Protein AF-M0INE6-F1 (afdb_monomer)

Mean predicted aligned error: 14.64 Å

Solvent-accessible surface area (backbone atoms only — not comparable to full-atom values): 27902 Å² total; per-residue (Å²): 67,16,39,63,54,66,34,62,40,98,95,45,56,17,51,57,67,53,55,41,34,50,52,50,53,43,57,73,67,39,64,52,84,42,54,31,35,39,30,44,33,38,35,85,96,20,43,37,42,55,40,50,55,47,42,21,64,75,69,69,39,55,71,45,77,41,55,56,36,73,46,46,64,67,58,75,73,80,71,36,24,25,42,34,38,46,16,32,35,89,75,19,73,32,26,23,50,66,64,37,44,56,24,45,31,79,36,41,71,58,53,24,50,44,23,61,56,24,26,25,72,45,50,24,33,42,80,75,49,103,51,58,48,51,68,54,34,78,55,20,48,79,46,84,75,92,88,83,83,94,73,74,44,48,52,32,75,66,15,44,76,52,68,46,45,57,87,52,35,68,47,55,37,78,42,37,64,62,89,56,78,52,90,34,53,45,68,25,22,33,29,78,57,101,90,43,78,24,48,38,33,66,47,62,80,42,44,80,74,64,52,34,50,40,34,64,50,77,48,46,66,93,84,50,44,34,49,66,38,69,32,41,38,40,35,77,76,35,44,36,70,24,49,55,53,91,58,55,43,36,35,31,16,66,81,60,83,84,55,76,74,45,76,48,53,64,46,74,51,62,44,90,60,60,44,80,35,50,28,36,39,38,30,29,42,85,87,69,38,55,28,66,23,77,44,80,45,64,27,33,84,67,91,63,55,33,48,42,32,70,48,83,46,72,84,60,80,73,67,71,79,60,91,76,52,63,39,38,35,71,44,74,34,36,39,38,36,73,76,36,49,39,86,82,67,57,62,74,47,37,35,31,19,68,81,66,83,84,54,75,74,45,69,49,48,65,42,79,50,62,46,83,61,55,31,82,39,47,33,36,40,39,30,32,38,83,88,71,39,60,26,66,26,79,46,70,39,38,25,22,33,65,44,58,41,37,47,42,64,72,40,90,64,15,74,40,41,43,85,38,92,51,62,44,46,35,32,35,50,44,52,100,87,40,58,43,76,84,38,50,32,62,88,56,31,21,33,16,27,53,75,43,30,47,76,73,38,38,13,49,53,76,55,94,50,50,78,44,47,62,45,72,88,82,32,82,87,44,62,13,32,36,32,35,24,41,31,54,50,12,60,64,80,80,84,65,50,49,39,25,38,39,33,29,27,76,87,68,29,44,34,35,28,62,31,61,31,32,76,41,91,126

Structure (mmCIF, N/CA/C/O backbone):
data_AF-M0INE6-F1
#
_entry.id   AF-M0INE6-F1
#
loop_
_atom_site.group_PDB
_atom_site.id
_atom_site.type_symbol
_atom_site.label_atom_id
_atom_site.label_alt_id
_atom_site.label_comp_id
_atom_site.label_asym_id
_atom_site.label_entity_id
_atom_site.label_seq_id
_atom_site.pdbx_PDB_ins_code
_atom_site.Cartn_x
_atom_site.Cartn_y
_atom_site.Cartn_z
_atom_site.occupancy
_atom_site.B_iso_or_equiv
_atom_site.auth_seq_id
_atom_site.auth_comp_id
_atom_site.auth_asym_id
_atom_site.auth_atom_id
_atom_site.pdbx_PDB_model_num
ATOM 1 N N . MET A 1 1 ? 36.712 3.473 -35.224 1.00 47.38 1 MET A N 1
ATOM 2 C CA . MET A 1 1 ? 38.184 3.600 -35.304 1.00 47.38 1 MET A CA 1
ATOM 3 C C . MET A 1 1 ? 38.611 5.054 -35.215 1.00 47.38 1 MET A C 1
ATOM 5 O O . MET A 1 1 ? 38.661 5.710 -36.237 1.00 47.38 1 MET A O 1
ATOM 9 N N . GLY A 1 2 ? 38.938 5.603 -34.048 1.00 47.81 2 GLY A N 1
ATOM 10 C CA . GLY A 1 2 ? 39.539 6.941 -34.004 1.00 47.81 2 GLY A CA 1
ATOM 11 C C . GLY A 1 2 ? 40.812 7.079 -34.818 1.00 47.81 2 GLY A C 1
ATOM 12 O O . GLY A 1 2 ? 41.835 6.486 -34.490 1.00 47.81 2 GLY A O 1
ATOM 13 N N . ILE A 1 3 ? 40.692 7.849 -35.891 1.00 51.12 3 ILE A N 1
ATOM 14 C CA . ILE A 1 3 ? 41.731 8.173 -36.855 1.00 51.12 3 ILE A CA 1
ATOM 15 C C . ILE A 1 3 ? 41.665 9.681 -36.974 1.00 51.12 3 ILE A C 1
ATOM 17 O O . ILE A 1 3 ? 40.748 10.187 -37.619 1.00 51.12 3 ILE A O 1
ATOM 21 N N . ASP A 1 4 ? 42.592 10.402 -36.372 1.00 54.53 4 ASP A N 1
ATOM 22 C CA . ASP A 1 4 ? 42.917 11.736 -36.837 1.00 54.53 4 ASP A CA 1
ATOM 23 C C . ASP A 1 4 ? 43.651 11.578 -38.174 1.00 54.53 4 ASP A C 1
ATOM 25 O O . ASP A 1 4 ? 44.795 11.165 -38.300 1.00 54.53 4 ASP A O 1
ATOM 2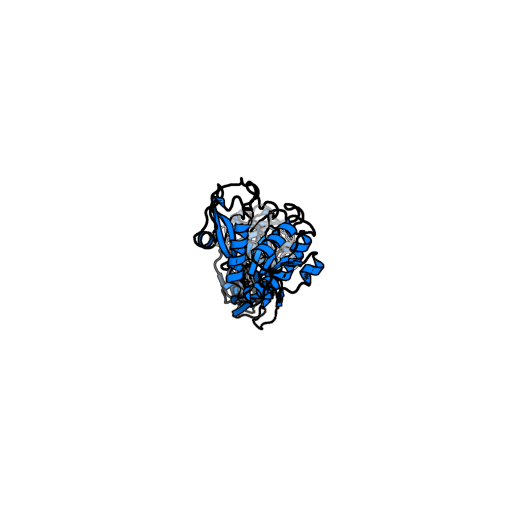9 N N . THR A 1 5 ? 42.901 11.777 -39.249 1.00 50.53 5 THR A N 1
ATOM 30 C CA . THR A 1 5 ? 43.265 11.415 -40.632 1.00 50.53 5 THR A CA 1
ATOM 31 C C . THR A 1 5 ? 44.480 12.162 -41.219 1.00 50.53 5 THR A C 1
ATOM 33 O O . THR A 1 5 ? 44.615 12.222 -42.436 1.00 50.53 5 THR A O 1
ATOM 36 N N . GLU A 1 6 ? 45.349 12.779 -40.416 1.00 54.19 6 GLU A N 1
ATOM 37 C CA . GLU A 1 6 ? 46.375 13.719 -40.883 1.00 54.19 6 GLU A CA 1
ATOM 38 C C . GLU A 1 6 ? 47.803 13.166 -41.050 1.00 54.19 6 GLU A C 1
ATOM 40 O O . GLU A 1 6 ? 48.562 13.755 -41.822 1.00 54.19 6 GLU A O 1
ATOM 45 N N . ASP A 1 7 ? 48.148 11.984 -40.521 1.00 54.47 7 ASP A N 1
ATOM 46 C CA . ASP A 1 7 ? 49.565 11.579 -40.407 1.00 54.47 7 ASP A CA 1
ATOM 47 C C . ASP A 1 7 ? 49.974 10.292 -41.148 1.00 54.47 7 ASP A C 1
ATOM 49 O O . ASP A 1 7 ? 50.670 9.434 -40.607 1.00 54.47 7 ASP A O 1
ATOM 53 N N . GLY A 1 8 ? 49.630 10.166 -42.434 1.00 52.34 8 GLY A N 1
ATOM 54 C CA . GLY A 1 8 ? 50.034 9.035 -43.295 1.00 52.34 8 GLY A CA 1
ATOM 55 C C . GLY A 1 8 ? 51.542 8.924 -43.627 1.00 52.34 8 GLY A C 1
ATOM 56 O O . GLY A 1 8 ? 51.888 8.538 -44.749 1.00 52.34 8 GLY A O 1
ATOM 57 N N . GLY A 1 9 ? 52.445 9.307 -42.715 1.00 50.31 9 GLY A N 1
ATOM 58 C CA . GLY A 1 9 ? 53.903 9.362 -42.887 1.00 50.31 9 GLY A CA 1
ATOM 59 C C . GLY A 1 9 ? 54.698 8.460 -41.927 1.00 50.31 9 GLY A C 1
ATOM 60 O O . GLY A 1 9 ? 54.223 8.062 -40.870 1.00 50.31 9 GLY A O 1
ATOM 61 N N . ILE A 1 10 ? 55.953 8.152 -42.287 1.00 41.22 10 ILE A N 1
ATOM 62 C CA . ILE A 1 10 ? 56.887 7.392 -41.432 1.00 41.22 10 ILE A CA 1
ATOM 63 C C . ILE A 1 10 ? 57.198 8.223 -40.175 1.00 41.22 10 ILE A C 1
ATOM 65 O O . ILE A 1 10 ? 57.819 9.281 -40.287 1.00 41.22 10 ILE A O 1
ATOM 69 N N . GLY A 1 11 ? 56.789 7.728 -39.002 1.00 48.44 11 GLY A N 1
ATOM 70 C CA . GLY A 1 11 ? 56.892 8.423 -37.710 1.00 48.44 11 GLY A CA 1
ATOM 71 C C . GLY A 1 11 ? 55.616 9.150 -37.257 1.00 48.44 11 GLY A C 1
ATOM 72 O O . GLY A 1 11 ? 55.679 9.860 -36.257 1.00 48.44 11 GLY A O 1
ATOM 73 N N . GLY A 1 12 ? 54.505 8.993 -37.990 1.00 54.53 12 GLY A N 1
ATOM 74 C CA . GLY A 1 12 ? 53.149 9.393 -37.596 1.00 54.53 12 GLY A CA 1
ATOM 75 C C . GLY A 1 12 ? 52.218 8.182 -37.431 1.00 54.53 12 GLY A C 1
ATOM 76 O O . GLY A 1 12 ? 52.680 7.064 -37.205 1.00 54.53 12 GLY A O 1
ATOM 77 N N . HIS A 1 13 ? 50.913 8.395 -37.581 1.00 61.34 13 HIS A N 1
ATOM 78 C CA . HIS A 1 13 ? 49.842 7.411 -37.407 1.00 61.34 13 HIS A CA 1
ATOM 79 C C . HIS A 1 13 ? 49.763 6.345 -38.528 1.00 61.34 13 HIS A C 1
ATOM 81 O O . HIS A 1 13 ? 48.734 6.208 -39.186 1.00 61.34 13 HIS A O 1
ATOM 87 N N . GLY A 1 14 ? 50.834 5.572 -38.742 1.00 64.00 14 GLY A N 1
ATOM 88 C CA . GLY A 1 14 ? 50.897 4.439 -39.680 1.00 64.00 14 GLY A CA 1
ATOM 89 C C . GLY A 1 14 ? 50.849 4.807 -41.180 1.00 64.00 14 GLY A C 1
ATOM 90 O O . GLY A 1 14 ? 50.492 5.922 -41.567 1.00 64.00 14 GLY A O 1
ATOM 91 N N . PRO A 1 15 ? 51.235 3.892 -42.092 1.00 71.69 15 PRO A N 1
ATOM 92 C CA . PRO A 1 15 ? 51.204 4.166 -43.526 1.00 71.69 15 PRO A CA 1
ATOM 93 C C . PRO A 1 15 ? 49.776 4.097 -44.093 1.00 71.69 15 PRO A C 1
ATOM 95 O O . PRO A 1 15 ? 48.990 3.214 -43.751 1.00 71.69 15 PRO A O 1
ATOM 98 N N . VAL A 1 16 ? 49.461 4.965 -45.067 1.00 76.38 16 VAL A N 1
ATOM 99 C CA . VAL A 1 16 ? 48.146 4.985 -45.751 1.00 76.38 16 VAL A CA 1
ATOM 100 C C . VAL A 1 16 ? 47.747 3.621 -46.349 1.00 76.38 16 VAL A C 1
ATOM 102 O O . VAL A 1 16 ? 46.565 3.301 -46.438 1.00 76.38 16 VAL A O 1
ATOM 105 N N . SER A 1 17 ? 48.724 2.778 -46.703 1.00 76.88 17 SER A N 1
ATOM 106 C CA . SER A 1 17 ? 48.505 1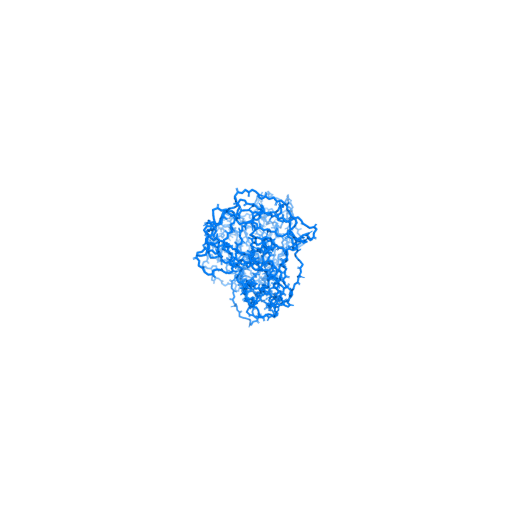.433 -47.248 1.00 76.88 17 SER A CA 1
ATOM 107 C C . SER A 1 17 ? 47.743 0.496 -46.310 1.00 76.88 17 SER A C 1
ATOM 109 O O . SER A 1 17 ? 46.988 -0.344 -46.794 1.00 76.88 17 SER A O 1
ATOM 111 N N . THR A 1 18 ? 47.899 0.643 -44.993 1.00 75.25 18 THR A N 1
ATOM 112 C CA . THR A 1 18 ? 47.176 -0.175 -44.006 1.00 75.25 18 THR A CA 1
ATOM 113 C C . THR A 1 18 ? 45.676 0.107 -44.078 1.00 75.25 18 THR A C 1
ATOM 115 O O . THR A 1 18 ? 44.857 -0.806 -44.144 1.00 75.25 18 THR A O 1
ATOM 118 N N . TYR A 1 19 ? 45.305 1.382 -44.188 1.00 77.94 19 TYR A N 1
ATOM 119 C CA . TYR A 1 19 ? 43.913 1.810 -44.327 1.00 77.94 19 TYR A CA 1
ATOM 120 C C . TYR A 1 19 ? 43.296 1.414 -45.660 1.00 77.94 19 TYR A C 1
ATOM 122 O O . TYR A 1 19 ? 42.128 1.041 -45.707 1.00 77.94 19 TYR A O 1
ATOM 130 N N . VAL A 1 20 ? 44.082 1.453 -46.737 1.00 82.94 20 VAL A N 1
ATOM 131 C CA . VAL A 1 20 ? 43.666 0.915 -48.038 1.00 82.94 20 VAL A CA 1
ATOM 132 C C . VAL A 1 20 ? 43.328 -0.574 -47.910 1.00 82.94 20 VAL A C 1
ATOM 134 O O . VAL A 1 20 ? 42.331 -1.015 -48.474 1.00 82.94 20 VAL A O 1
ATOM 137 N N . GLY A 1 21 ? 44.103 -1.339 -47.132 1.00 79.31 21 GLY A N 1
ATOM 138 C CA . GLY A 1 21 ? 43.805 -2.738 -46.810 1.00 79.31 21 GLY A CA 1
ATOM 139 C C . GLY A 1 21 ? 42.456 -2.914 -46.110 1.00 79.31 21 GLY A C 1
ATOM 140 O O . GLY A 1 21 ? 41.631 -3.699 -46.573 1.00 79.31 21 GLY A O 1
ATOM 141 N N . ILE A 1 22 ? 42.195 -2.127 -45.061 1.00 77.06 22 ILE A N 1
ATOM 142 C CA . ILE A 1 22 ? 40.928 -2.167 -44.308 1.00 77.06 22 ILE A CA 1
ATOM 143 C C . ILE A 1 22 ? 39.739 -1.793 -45.202 1.00 77.06 22 ILE A C 1
ATOM 145 O O . ILE A 1 22 ? 38.732 -2.497 -45.225 1.00 77.06 22 ILE A O 1
ATOM 149 N N . VAL A 1 23 ? 39.850 -0.704 -45.966 1.00 83.56 23 VAL A N 1
ATOM 150 C CA . VAL A 1 23 ? 38.780 -0.252 -46.866 1.00 83.56 23 VAL A CA 1
ATOM 151 C C . VAL A 1 23 ? 38.508 -1.290 -47.955 1.00 83.56 23 VAL A C 1
ATOM 153 O O . VAL A 1 23 ? 37.348 -1.590 -48.222 1.00 83.56 23 VAL A O 1
ATOM 156 N N . ASN A 1 24 ? 39.543 -1.891 -48.545 1.00 85.81 24 ASN A N 1
ATOM 157 C CA . ASN A 1 24 ? 39.369 -2.959 -49.531 1.00 85.81 24 ASN A CA 1
ATOM 158 C C . ASN A 1 24 ? 38.728 -4.216 -48.931 1.00 85.81 24 ASN A C 1
ATOM 160 O O . ASN A 1 24 ? 37.906 -4.838 -49.601 1.00 85.81 24 ASN A O 1
ATOM 164 N N . ASP A 1 25 ? 39.067 -4.590 -47.694 1.00 80.69 25 ASP A N 1
ATOM 165 C CA . ASP A 1 25 ? 38.407 -5.710 -47.016 1.00 80.69 25 ASP A CA 1
ATOM 166 C C . ASP A 1 25 ? 36.914 -5.422 -46.805 1.00 80.69 25 ASP A C 1
ATOM 168 O O . ASP A 1 25 ? 36.087 -6.241 -47.208 1.00 80.69 25 ASP A O 1
ATOM 172 N N . ILE A 1 26 ? 36.556 -4.236 -46.298 1.00 81.25 26 ILE A N 1
ATOM 173 C CA . ILE A 1 26 ? 35.152 -3.822 -46.142 1.00 81.25 26 ILE A CA 1
ATOM 174 C C . ILE A 1 26 ? 34.432 -3.868 -47.492 1.00 81.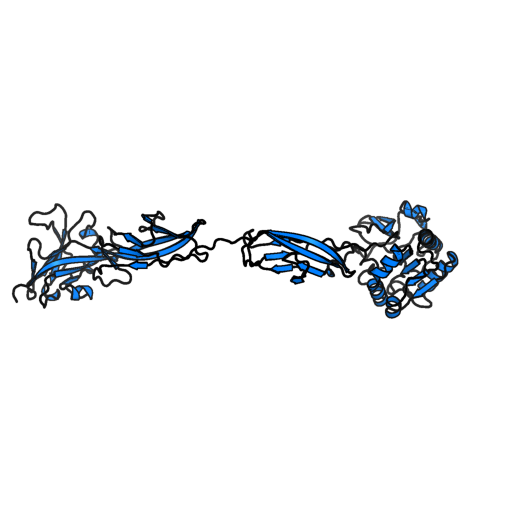25 26 ILE A C 1
ATOM 176 O O . ILE A 1 26 ? 33.403 -4.529 -47.615 1.00 81.25 26 ILE A O 1
ATOM 180 N N . LEU A 1 27 ? 34.988 -3.229 -48.526 1.00 86.31 27 LEU A N 1
ATOM 181 C CA . LEU A 1 27 ? 34.404 -3.200 -49.871 1.00 86.31 27 LEU A CA 1
ATOM 182 C C . LEU A 1 27 ? 34.256 -4.601 -50.477 1.00 86.31 27 LEU A C 1
ATOM 184 O O . LEU A 1 27 ? 33.272 -4.864 -51.161 1.00 86.31 27 LEU A O 1
ATOM 188 N N . SER A 1 28 ? 35.178 -5.525 -50.198 1.00 84.88 28 SER A N 1
ATOM 189 C CA . SER A 1 28 ? 35.085 -6.910 -50.681 1.00 84.88 28 SER A CA 1
ATOM 190 C C . SER A 1 28 ? 33.910 -7.691 -50.081 1.00 84.88 28 SER A C 1
ATOM 192 O O . SER A 1 28 ? 33.478 -8.692 -50.655 1.00 84.88 28 SER A O 1
ATOM 194 N N . ARG A 1 29 ? 33.390 -7.229 -48.938 1.00 80.38 29 ARG A N 1
ATOM 195 C CA . ARG A 1 29 ? 32.261 -7.823 -48.213 1.00 80.38 29 ARG A CA 1
ATOM 196 C C . ARG A 1 29 ? 30.936 -7.109 -48.489 1.00 80.38 29 ARG A C 1
ATOM 198 O O . ARG A 1 29 ? 29.887 -7.642 -48.136 1.00 80.38 29 ARG A O 1
ATOM 205 N N . VAL A 1 30 ? 30.966 -5.944 -49.140 1.00 83.81 30 VAL A N 1
ATOM 206 C CA . VAL A 1 30 ? 29.765 -5.216 -49.568 1.00 83.81 30 VAL A CA 1
ATOM 207 C C . VAL A 1 30 ? 28.972 -6.066 -50.560 1.00 83.81 30 VAL A C 1
ATOM 209 O O . VAL A 1 30 ? 29.503 -6.601 -51.531 1.00 83.81 30 VAL A O 1
ATOM 212 N N . THR A 1 31 ? 27.665 -6.168 -50.334 1.00 82.56 31 THR A N 1
ATOM 213 C CA . THR A 1 31 ? 26.723 -6.921 -51.179 1.00 82.56 31 THR A CA 1
ATOM 214 C C . THR A 1 31 ? 25.622 -6.048 -51.781 1.00 82.56 31 THR A C 1
ATOM 216 O O . THR A 1 31 ? 24.835 -6.535 -52.593 1.00 82.56 31 THR A O 1
ATOM 219 N N . ASN A 1 32 ? 25.599 -4.746 -51.470 1.00 84.12 32 ASN A N 1
ATOM 220 C CA . ASN A 1 32 ? 24.578 -3.811 -51.956 1.00 84.12 32 ASN A CA 1
ATOM 221 C C . ASN A 1 32 ? 24.677 -3.470 -53.463 1.00 84.12 32 ASN A C 1
ATOM 223 O O . ASN A 1 32 ? 23.818 -2.764 -53.992 1.00 84.12 32 ASN A O 1
ATOM 227 N N . GLY A 1 33 ? 25.714 -3.958 -54.158 1.00 85.06 33 GLY A N 1
ATOM 228 C CA . GLY A 1 33 ? 25.910 -3.807 -55.605 1.00 85.06 33 GLY A CA 1
ATOM 229 C C . GLY A 1 33 ? 26.261 -2.392 -56.082 1.00 85.06 33 GLY A C 1
ATOM 230 O O . GLY A 1 33 ? 26.263 -2.153 -57.291 1.00 85.06 33 GLY A O 1
ATOM 231 N N . ASN A 1 34 ? 26.532 -1.464 -55.162 1.00 92.06 34 ASN A N 1
ATOM 232 C CA . ASN A 1 34 ? 26.929 -0.090 -55.462 1.00 92.06 34 ASN A CA 1
ATOM 233 C C . ASN A 1 34 ? 28.457 0.064 -55.453 1.00 92.06 34 ASN A C 1
ATOM 235 O O . ASN A 1 34 ? 29.174 -0.836 -55.029 1.00 92.06 34 ASN A O 1
ATOM 239 N N . ASN A 1 35 ? 28.937 1.231 -55.894 1.00 90.56 35 ASN A N 1
ATOM 240 C CA . ASN A 1 35 ? 30.354 1.613 -55.895 1.00 90.56 35 ASN A CA 1
ATOM 241 C C . ASN A 1 35 ? 30.530 2.949 -55.160 1.00 90.56 35 ASN A C 1
ATOM 243 O O . ASN A 1 35 ? 29.559 3.666 -54.917 1.00 90.56 35 ASN A O 1
ATOM 247 N N . GLY A 1 36 ? 31.767 3.329 -54.866 1.00 94.81 36 GLY A N 1
ATOM 248 C CA . GLY A 1 36 ? 32.097 4.628 -54.301 1.00 94.81 36 GLY A CA 1
ATOM 249 C C . GLY A 1 36 ? 31.877 4.743 -52.794 1.00 94.81 36 GLY A C 1
ATOM 250 O O . GLY A 1 36 ? 31.156 3.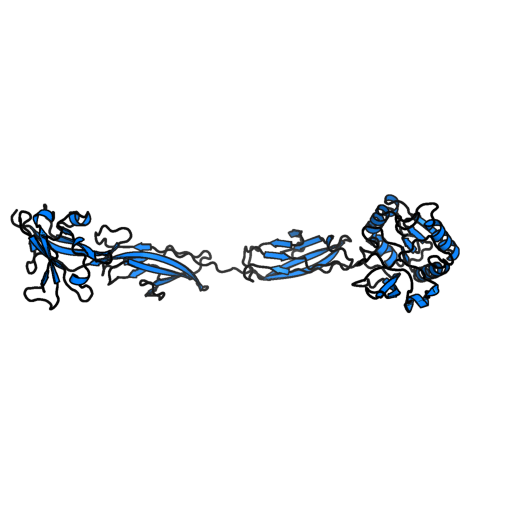971 -52.160 1.00 94.81 36 GLY A O 1
ATOM 251 N N . ILE A 1 37 ? 32.521 5.757 -52.228 1.00 95.25 37 ILE A N 1
ATOM 252 C CA . ILE A 1 37 ? 32.600 6.024 -50.796 1.00 95.25 37 ILE A CA 1
ATOM 253 C C . ILE A 1 37 ? 31.937 7.375 -50.523 1.00 95.25 37 ILE A C 1
ATOM 255 O O . ILE A 1 37 ? 32.355 8.399 -51.074 1.00 95.25 37 ILE A O 1
ATOM 259 N N . LEU A 1 38 ? 30.920 7.394 -49.662 1.00 95.88 38 LEU A N 1
ATOM 260 C CA . LEU A 1 38 ? 30.354 8.629 -49.126 1.00 95.88 38 LEU A CA 1
ATOM 261 C C . LEU A 1 38 ? 31.037 8.964 -47.803 1.00 95.88 38 LEU A C 1
ATOM 263 O O . LEU A 1 38 ? 30.797 8.323 -46.784 1.00 95.88 38 LEU A O 1
ATOM 267 N N . VAL A 1 39 ? 31.859 10.002 -47.823 1.00 92.44 39 VAL A N 1
ATOM 268 C CA . VAL A 1 39 ? 32.520 10.562 -46.652 1.00 92.44 39 VAL A CA 1
ATOM 269 C C . VAL A 1 39 ? 31.582 11.554 -45.966 1.00 92.44 39 VAL A C 1
ATOM 271 O O . VAL A 1 39 ? 31.205 12.583 -46.535 1.00 92.44 39 VAL A O 1
ATOM 274 N N . VAL A 1 40 ? 31.183 11.239 -44.738 1.00 90.06 40 VAL A N 1
ATOM 275 C CA . VAL A 1 40 ? 30.311 12.057 -43.896 1.00 90.06 40 VAL A CA 1
ATOM 276 C C . VAL A 1 40 ? 31.176 12.934 -43.000 1.00 90.06 40 VAL A C 1
ATOM 278 O O . VAL A 1 40 ? 31.902 12.435 -42.143 1.00 90.06 40 VAL A O 1
ATOM 281 N N . GLY A 1 41 ? 31.087 14.249 -43.201 1.00 85.88 41 GLY A N 1
ATOM 282 C CA . GLY A 1 41 ? 31.893 15.264 -42.526 1.00 85.88 41 GLY A CA 1
ATOM 283 C C . GLY A 1 41 ? 33.159 15.659 -43.296 1.00 85.88 41 GLY A C 1
ATOM 284 O O . GLY A 1 41 ? 33.310 15.404 -44.494 1.00 85.88 41 GLY A O 1
ATOM 285 N N . GLY A 1 42 ? 34.067 16.339 -42.596 1.00 77.94 42 GLY A N 1
ATOM 286 C CA . GLY A 1 42 ? 35.363 16.763 -43.119 1.00 77.94 42 GLY A CA 1
ATOM 287 C C . GLY A 1 42 ? 35.294 18.138 -43.777 1.00 77.94 42 GLY A C 1
ATOM 288 O O . GLY A 1 42 ? 34.536 18.357 -44.716 1.00 77.94 42 GLY A O 1
ATOM 289 N N . SER A 1 43 ? 36.097 19.088 -43.314 1.00 79.31 43 SER A N 1
ATOM 290 C CA . SER A 1 43 ? 36.199 20.426 -43.900 1.00 79.31 43 SER A CA 1
ATOM 291 C C . SER A 1 43 ? 36.820 20.376 -45.300 1.00 79.31 43 SER A C 1
ATOM 293 O O . SER A 1 43 ? 37.608 19.492 -45.622 1.00 79.31 43 SER A O 1
ATOM 295 N N . ALA A 1 44 ? 36.456 21.322 -46.167 1.00 79.62 44 ALA A N 1
ATOM 296 C CA . ALA A 1 44 ? 37.060 21.412 -47.494 1.00 79.62 44 ALA A CA 1
ATOM 297 C C . ALA A 1 44 ? 38.534 21.846 -47.398 1.00 79.62 44 ALA A C 1
ATOM 299 O O . ALA A 1 44 ? 38.845 22.779 -46.659 1.00 79.62 44 ALA A O 1
ATOM 300 N N . ASN A 1 45 ? 39.407 21.231 -48.204 1.00 79.81 45 ASN A N 1
ATOM 301 C CA . ASN A 1 45 ? 40.853 21.500 -48.235 1.00 79.81 45 ASN A CA 1
ATOM 302 C C . ASN A 1 45 ? 41.548 21.257 -46.883 1.00 79.81 45 ASN A C 1
ATOM 304 O O . ASN A 1 45 ? 42.395 22.045 -46.463 1.00 79.81 45 ASN A O 1
ATOM 308 N N . SER A 1 46 ? 41.165 20.185 -46.195 1.00 78.25 46 SER A N 1
ATOM 309 C CA . SER A 1 46 ? 41.755 19.746 -44.935 1.00 78.25 46 SER A CA 1
ATOM 310 C C . SER A 1 46 ? 42.637 18.501 -45.118 1.00 78.25 46 SER A C 1
ATOM 312 O O . SER A 1 46 ? 42.540 17.798 -46.133 1.00 78.25 46 SER A O 1
ATOM 314 N N . PRO A 1 47 ? 43.484 18.186 -44.126 1.00 76.19 47 PRO A N 1
ATOM 315 C CA . PRO A 1 47 ? 44.131 16.881 -44.020 1.00 76.19 47 PRO A CA 1
ATOM 316 C C . PRO A 1 47 ? 43.159 15.699 -44.170 1.00 76.19 47 PRO A C 1
ATOM 318 O O . PRO A 1 47 ? 43.450 14.776 -44.925 1.00 76.19 47 PRO A O 1
ATOM 321 N N . VAL A 1 48 ? 41.952 15.792 -43.593 1.00 78.19 48 VAL A N 1
ATOM 322 C CA . VAL A 1 48 ? 40.881 14.786 -43.754 1.00 78.19 48 VAL A CA 1
ATOM 323 C C . VAL A 1 48 ? 40.514 14.564 -45.221 1.00 78.19 48 VAL A C 1
ATOM 325 O O . VAL A 1 48 ? 40.401 13.426 -45.672 1.00 78.19 48 VAL A O 1
ATOM 328 N N . THR A 1 49 ? 40.341 15.645 -45.990 1.00 82.88 49 THR A N 1
ATOM 329 C CA . THR A 1 49 ? 40.036 15.530 -47.426 1.00 82.88 49 THR A CA 1
ATOM 330 C C . THR A 1 49 ? 41.218 14.942 -48.193 1.00 82.88 49 THR A C 1
ATOM 332 O O . THR A 1 49 ? 41.035 14.082 -49.043 1.00 82.88 49 THR A O 1
ATOM 335 N N . THR A 1 50 ? 42.444 15.345 -47.848 1.00 84.50 50 THR A N 1
ATOM 336 C CA . THR A 1 50 ? 43.669 14.831 -48.485 1.00 84.50 50 THR A CA 1
ATOM 337 C C . THR A 1 50 ? 43.830 13.324 -48.277 1.00 84.50 50 THR A C 1
ATOM 339 O O . THR A 1 50 ? 44.198 12.603 -49.205 1.00 84.50 50 THR A O 1
ATOM 342 N N . PHE A 1 51 ? 43.526 12.839 -47.075 1.00 83.25 51 PHE A N 1
ATOM 343 C CA . PHE A 1 51 ? 43.559 11.422 -46.737 1.00 83.25 51 PHE A CA 1
ATOM 344 C C . PHE A 1 51 ? 42.518 10.622 -47.516 1.00 83.25 51 PHE A C 1
ATOM 346 O O . PHE A 1 51 ? 42.874 9.665 -48.200 1.00 83.25 51 PHE A O 1
ATOM 353 N N . TRP A 1 52 ? 41.248 11.025 -47.468 1.00 87.12 52 TRP A N 1
ATOM 354 C CA . TRP A 1 52 ? 40.179 10.282 -48.139 1.00 87.12 52 TRP A CA 1
ATOM 355 C C . TRP A 1 52 ? 40.303 10.322 -49.664 1.00 87.12 52 TRP A C 1
ATOM 357 O O . TRP A 1 52 ? 40.056 9.308 -50.315 1.00 87.12 52 TRP A O 1
ATOM 367 N N . ASP A 1 53 ? 40.789 11.423 -50.239 1.00 89.31 53 ASP A N 1
ATOM 368 C CA . ASP A 1 53 ? 41.113 11.494 -51.668 1.00 89.31 53 ASP A CA 1
ATOM 369 C C . ASP A 1 53 ? 42.249 10.524 -52.035 1.00 89.31 53 ASP A C 1
ATOM 371 O O . ASP A 1 53 ? 42.230 9.897 -53.103 1.00 89.31 53 ASP A O 1
ATOM 375 N N . ARG A 1 54 ? 43.232 10.352 -51.139 1.00 87.81 54 ARG A N 1
ATOM 376 C CA . ARG A 1 54 ? 44.306 9.373 -51.322 1.00 87.81 54 ARG A CA 1
ATOM 377 C C . ARG A 1 54 ? 43.800 7.937 -51.198 1.00 87.81 54 ARG A C 1
ATOM 379 O O . ARG A 1 54 ? 44.170 7.123 -52.037 1.00 87.81 54 ARG A O 1
ATOM 386 N N . ILE A 1 55 ? 42.929 7.645 -50.230 1.00 88.31 55 ILE A N 1
ATOM 387 C CA . ILE A 1 55 ? 42.253 6.345 -50.112 1.00 88.31 55 ILE A CA 1
ATOM 388 C C . ILE A 1 55 ? 41.502 6.029 -51.403 1.00 88.31 55 ILE A C 1
ATOM 390 O O . ILE A 1 55 ? 41.756 4.985 -51.987 1.00 88.31 55 ILE A O 1
ATOM 394 N N . GLY A 1 56 ? 40.660 6.942 -51.898 1.00 91.62 56 GLY A N 1
ATOM 395 C CA . GLY A 1 56 ? 39.928 6.744 -53.153 1.00 91.62 56 GLY A CA 1
ATOM 396 C C . GLY A 1 56 ? 40.844 6.503 -54.353 1.00 91.62 56 GLY A C 1
ATOM 397 O O . GLY A 1 56 ? 40.577 5.641 -55.186 1.00 91.62 56 GLY A O 1
ATOM 398 N N . THR A 1 57 ? 41.973 7.215 -54.422 1.00 93.81 57 THR A N 1
ATOM 399 C CA . THR A 1 57 ? 42.979 7.002 -55.476 1.00 93.81 57 THR A CA 1
ATOM 400 C C . THR A 1 57 ? 43.609 5.610 -55.394 1.00 93.81 57 THR A C 1
ATOM 402 O O . THR A 1 57 ? 43.746 4.943 -56.420 1.00 93.81 57 THR A O 1
ATOM 405 N N . ASP A 1 58 ? 43.991 5.171 -54.194 1.00 92.12 58 ASP A N 1
ATOM 406 C CA . ASP A 1 58 ? 44.731 3.924 -53.984 1.00 92.12 58 ASP A CA 1
ATOM 407 C C . ASP A 1 58 ? 43.811 2.682 -53.989 1.00 92.12 58 ASP A C 1
ATOM 409 O O . ASP A 1 58 ? 44.272 1.592 -54.332 1.00 92.12 58 ASP A O 1
ATOM 413 N N . THR A 1 59 ? 42.518 2.827 -53.671 1.00 91.25 59 THR A N 1
ATOM 414 C CA . THR A 1 59 ? 41.497 1.766 -53.808 1.00 91.25 59 THR A CA 1
ATOM 415 C C . THR A 1 59 ? 40.861 1.730 -55.200 1.00 91.25 59 THR A C 1
ATOM 417 O O . THR A 1 59 ? 40.381 0.685 -55.631 1.00 91.25 59 THR A O 1
ATOM 420 N N . GLY A 1 60 ? 40.871 2.852 -55.929 1.00 93.75 60 GLY A N 1
ATOM 421 C CA . GLY A 1 60 ? 40.180 3.011 -57.211 1.00 93.75 60 GLY A CA 1
ATOM 422 C C . GLY A 1 60 ? 38.702 3.409 -57.090 1.00 93.75 60 GLY A C 1
ATOM 423 O O . GLY A 1 60 ? 38.001 3.438 -58.102 1.00 93.75 60 GLY A O 1
ATOM 424 N N . GLU A 1 61 ? 38.229 3.733 -55.885 1.00 93.75 61 GLU A N 1
ATOM 425 C CA . GLU A 1 61 ? 36.847 4.133 -55.619 1.00 93.75 61 GLU A CA 1
ATOM 426 C C . GLU A 1 61 ? 36.617 5.643 -55.769 1.00 93.75 61 GLU A C 1
ATOM 428 O O . GLU A 1 61 ? 37.459 6.477 -55.430 1.00 93.75 61 GLU A O 1
ATOM 433 N N . SER A 1 62 ? 35.419 6.029 -56.219 1.00 95.50 62 SER A N 1
ATOM 434 C CA . SER A 1 62 ? 35.016 7.439 -56.234 1.00 95.50 62 SER A CA 1
ATOM 435 C C . SER A 1 62 ? 34.635 7.921 -54.834 1.00 95.50 62 SER A C 1
ATOM 437 O O . SER A 1 62 ? 33.774 7.312 -54.201 1.00 95.50 62 SER A O 1
ATOM 439 N N . VAL A 1 63 ? 35.183 9.052 -54.389 1.00 94.69 63 VAL A N 1
ATOM 440 C CA . VAL A 1 63 ? 34.900 9.641 -53.069 1.00 94.69 63 VAL A CA 1
ATOM 441 C C . VAL A 1 63 ? 33.967 10.847 -53.201 1.00 94.69 63 VAL A C 1
ATOM 443 O O . VAL A 1 63 ? 34.217 11.760 -53.986 1.00 94.69 63 VAL A O 1
ATOM 446 N N . THR A 1 64 ? 32.878 10.857 -52.430 1.00 95.75 64 THR A N 1
ATOM 447 C CA . THR A 1 64 ? 31.905 11.961 -52.342 1.00 95.75 64 THR A CA 1
ATOM 448 C C . THR A 1 64 ? 31.817 12.454 -50.906 1.00 95.75 64 THR A C 1
ATOM 450 O O . THR A 1 64 ? 31.797 11.639 -49.999 1.00 95.75 64 THR A O 1
ATOM 453 N N . TYR A 1 65 ? 31.716 13.766 -50.682 1.00 93.44 65 TYR A N 1
ATOM 454 C CA . TYR A 1 65 ? 31.634 14.340 -49.334 1.00 93.44 65 TYR A CA 1
ATOM 455 C C . TYR A 1 65 ? 30.251 14.931 -49.052 1.00 93.44 65 TYR A C 1
ATOM 457 O O . TYR A 1 65 ? 29.736 15.705 -49.865 1.00 93.44 65 TYR A O 1
ATOM 465 N N . VAL A 1 66 ? 29.699 14.665 -47.867 1.00 94.25 66 VAL A N 1
ATOM 466 C CA . VAL A 1 66 ? 28.540 15.380 -47.311 1.00 94.25 66 VAL A CA 1
ATOM 467 C C . VAL A 1 66 ? 28.965 16.174 -46.075 1.00 94.25 66 VAL A C 1
ATOM 469 O O . VAL A 1 66 ? 29.559 15.634 -45.148 1.00 94.25 66 VAL A O 1
ATOM 472 N N . ARG A 1 67 ? 28.672 17.480 -46.067 1.00 90.81 67 ARG A N 1
ATOM 473 C CA . ARG A 1 67 ? 29.125 18.433 -45.036 1.00 90.81 67 ARG A CA 1
ATOM 474 C C . ARG A 1 67 ? 27.981 19.307 -44.552 1.00 90.81 67 ARG A C 1
ATOM 476 O O . ARG A 1 67 ? 27.163 19.747 -45.361 1.00 90.81 67 ARG A O 1
ATOM 483 N N . GLY A 1 68 ? 27.987 19.647 -43.272 1.00 91.12 68 GLY A N 1
ATOM 484 C CA . GLY A 1 68 ? 26.981 20.468 -42.616 1.00 91.12 68 GLY A CA 1
ATOM 485 C C . GLY A 1 68 ? 25.748 19.667 -42.201 1.00 91.12 68 GLY A C 1
ATOM 486 O O . GLY A 1 68 ? 25.214 18.858 -42.961 1.00 91.12 68 GLY A O 1
ATOM 487 N N . SER A 1 69 ? 25.251 19.949 -40.998 1.00 91.25 69 SER A N 1
ATOM 488 C CA . SER A 1 69 ? 24.183 19.179 -40.349 1.00 91.25 69 SER A CA 1
ATOM 489 C C . SER A 1 69 ? 22.882 19.098 -41.167 1.00 91.25 69 SER A C 1
ATOM 491 O O . SER A 1 69 ? 22.210 18.071 -41.160 1.00 91.25 69 SER A O 1
ATOM 493 N N . THR A 1 70 ? 22.523 20.137 -41.929 1.00 95.12 70 THR A N 1
ATOM 494 C CA . THR A 1 70 ? 21.352 20.113 -42.830 1.00 95.12 70 THR A CA 1
ATOM 495 C C . THR A 1 70 ? 21.528 19.144 -44.001 1.00 95.12 70 THR A C 1
ATOM 497 O O . THR A 1 70 ? 20.593 18.425 -44.357 1.00 95.12 70 THR A O 1
ATOM 500 N N . ASN A 1 71 ? 22.718 19.107 -44.605 1.00 95.88 71 ASN A N 1
ATOM 501 C CA . ASN A 1 71 ? 22.980 18.227 -45.743 1.00 95.88 71 ASN A CA 1
ATOM 502 C C . ASN A 1 71 ? 23.102 16.777 -45.278 1.00 95.88 71 ASN A C 1
ATOM 504 O O . ASN A 1 71 ? 22.555 15.898 -45.924 1.00 95.88 71 ASN A O 1
ATOM 508 N N . ILE A 1 72 ? 23.725 16.529 -44.121 1.00 94.12 72 ILE A N 1
ATOM 509 C CA . ILE A 1 72 ? 23.794 15.186 -43.521 1.00 94.12 72 ILE A CA 1
ATOM 510 C C . ILE A 1 72 ? 22.386 14.633 -43.267 1.00 94.12 72 ILE A C 1
ATOM 512 O O . ILE A 1 72 ? 22.070 13.535 -43.717 1.00 94.12 72 ILE A O 1
ATOM 516 N N . ARG A 1 73 ? 21.483 15.427 -42.669 1.00 93.50 73 ARG A N 1
ATOM 517 C CA . ARG A 1 73 ? 20.087 15.006 -42.441 1.00 93.50 73 ARG A CA 1
ATOM 518 C C . ARG A 1 73 ? 19.316 14.668 -43.716 1.00 93.50 73 ARG A C 1
ATOM 520 O O . ARG A 1 73 ? 18.365 13.905 -43.633 1.00 93.50 73 ARG A O 1
ATOM 527 N N . SER A 1 74 ? 19.698 15.211 -44.870 1.00 95.06 74 SER A N 1
ATOM 528 C CA . SER A 1 74 ? 18.983 15.018 -46.142 1.00 95.06 74 SER A CA 1
ATOM 529 C C . SER A 1 74 ? 19.721 14.141 -47.157 1.00 95.06 74 SER A C 1
ATOM 531 O O . SER A 1 74 ? 19.151 13.798 -48.193 1.00 95.06 74 SER A O 1
ATOM 533 N N . GLN A 1 75 ? 20.966 13.756 -46.878 1.00 96.12 75 GLN A N 1
ATOM 534 C CA . GLN A 1 75 ? 21.769 12.935 -47.773 1.00 96.12 75 GLN A CA 1
ATOM 535 C C . GLN A 1 75 ? 21.178 11.530 -47.875 1.00 96.12 75 GLN A C 1
ATOM 537 O O . GLN A 1 75 ? 20.874 10.889 -46.865 1.00 96.12 75 GLN A O 1
ATOM 542 N N . SER A 1 76 ? 21.036 11.054 -49.112 1.00 94.25 76 SER A N 1
ATOM 543 C CA . SER A 1 76 ? 20.730 9.652 -49.370 1.00 94.25 76 SER A CA 1
ATOM 544 C C . SER A 1 76 ? 22.008 8.825 -49.315 1.00 94.25 76 SER A C 1
ATOM 546 O O . SER A 1 76 ? 23.010 9.197 -49.929 1.00 94.25 76 SER A O 1
ATOM 548 N N . PHE A 1 77 ? 21.961 7.686 -48.630 1.00 94.38 77 PHE A N 1
ATOM 549 C CA . PHE A 1 77 ? 23.048 6.702 -48.638 1.00 94.38 77 PHE A CA 1
ATOM 550 C C . PHE A 1 77 ? 22.942 5.734 -49.826 1.00 94.38 77 PHE A C 1
ATOM 552 O O . PHE A 1 77 ? 23.887 5.018 -50.142 1.00 94.38 77 PHE A O 1
ATOM 559 N N . SER A 1 78 ? 21.811 5.745 -50.543 1.00 88.25 78 SER A N 1
ATOM 560 C CA . SER A 1 78 ? 21.614 4.924 -51.738 1.00 88.25 78 SER A CA 1
ATOM 561 C C . SER A 1 78 ? 22.638 5.260 -52.826 1.00 88.25 78 SER A C 1
ATOM 563 O O . SER A 1 78 ? 22.789 6.432 -53.178 1.00 88.25 78 SER A O 1
ATOM 565 N N . GLY A 1 79 ? 23.249 4.241 -53.431 1.00 89.62 79 GLY A N 1
ATOM 566 C CA . GLY A 1 79 ? 24.183 4.411 -54.548 1.00 89.62 79 GLY A CA 1
ATOM 567 C C . GLY A 1 79 ? 25.658 4.453 -54.151 1.00 89.62 79 GLY A C 1
ATOM 568 O O . GLY A 1 79 ? 26.493 4.557 -55.043 1.00 89.62 79 GLY A O 1
ATOM 569 N N . PHE A 1 80 ? 25.974 4.325 -52.860 1.00 96.31 80 PHE A N 1
ATOM 570 C CA . PHE A 1 80 ? 27.343 4.185 -52.361 1.00 96.31 80 PHE A CA 1
ATOM 571 C C . PHE A 1 80 ? 27.621 2.748 -51.912 1.00 96.31 80 PHE A C 1
ATOM 573 O O . PHE A 1 80 ? 26.744 2.083 -51.359 1.00 96.31 80 PHE A O 1
ATOM 580 N N . ALA A 1 81 ? 28.840 2.261 -52.141 1.00 93.31 81 ALA A N 1
ATOM 581 C CA . ALA A 1 81 ? 29.296 0.982 -51.598 1.00 93.31 81 ALA A CA 1
ATOM 582 C C . ALA A 1 81 ? 29.537 1.084 -50.090 1.00 93.31 81 ALA A C 1
ATOM 584 O O . ALA A 1 81 ? 29.191 0.170 -49.346 1.00 93.31 81 ALA A O 1
ATOM 585 N N . MET A 1 82 ? 30.101 2.209 -49.640 1.00 91.19 82 MET A N 1
ATOM 586 C CA . MET A 1 82 ? 30.548 2.394 -48.262 1.00 91.19 82 MET A CA 1
ATOM 587 C C . MET A 1 82 ? 30.246 3.802 -47.736 1.00 91.19 82 MET A C 1
ATOM 589 O O . MET A 1 82 ? 30.403 4.792 -48.456 1.00 91.19 82 MET A O 1
ATOM 593 N N . LEU A 1 83 ? 29.869 3.889 -46.461 1.00 91.00 83 LEU A N 1
ATOM 594 C CA . LEU A 1 83 ? 29.858 5.122 -45.678 1.00 91.00 83 LEU A CA 1
ATOM 595 C C . LEU A 1 83 ? 31.164 5.242 -44.891 1.00 91.00 83 LEU A C 1
ATOM 597 O O . LEU A 1 83 ? 31.583 4.298 -44.226 1.00 91.00 83 LEU A O 1
ATOM 601 N N . ALA A 1 84 ? 31.783 6.414 -44.956 1.00 87.50 84 ALA A N 1
ATOM 602 C CA . ALA A 1 84 ? 32.997 6.765 -44.237 1.00 87.50 84 ALA A CA 1
ATOM 603 C C . ALA A 1 84 ? 32.723 7.955 -43.306 1.00 87.50 84 ALA A C 1
ATOM 605 O O . ALA A 1 84 ? 32.619 9.090 -43.760 1.00 87.50 84 ALA A O 1
ATOM 606 N N . VAL A 1 85 ? 32.590 7.724 -42.005 1.00 84.69 85 VAL A N 1
ATOM 607 C CA . VAL A 1 85 ? 32.402 8.784 -41.003 1.00 84.69 85 VAL A CA 1
ATOM 608 C C . VAL A 1 85 ? 33.773 9.286 -40.566 1.00 84.69 85 VAL A C 1
ATOM 610 O O . VAL A 1 85 ? 34.595 8.484 -40.130 1.00 84.69 85 VAL A O 1
ATOM 613 N N . VAL A 1 86 ? 34.047 10.584 -40.718 1.00 79.62 86 VAL A N 1
ATOM 614 C CA . VAL A 1 86 ? 35.359 11.161 -40.363 1.00 79.62 86 VAL A CA 1
ATOM 615 C C . VAL A 1 86 ? 35.459 11.534 -38.882 1.00 79.62 86 VAL A C 1
ATOM 617 O O . VAL A 1 86 ? 34.440 11.718 -38.218 1.00 79.62 86 VAL A O 1
ATOM 620 N N . SER A 1 87 ? 36.690 11.740 -38.402 1.00 73.62 87 SER A N 1
ATOM 621 C CA . SER A 1 87 ? 36.999 12.114 -37.017 1.00 73.62 87 SER A CA 1
ATOM 622 C C . SER A 1 87 ? 36.458 13.471 -36.598 1.00 73.62 87 SER A C 1
ATOM 624 O O . SER A 1 87 ? 36.109 14.305 -37.431 1.00 73.62 87 SER A O 1
ATOM 626 N N . SER A 1 88 ? 36.413 13.705 -35.286 1.00 69.00 88 SER A N 1
ATOM 627 C CA . SER A 1 88 ? 35.944 14.949 -34.683 1.00 69.00 88 SER A CA 1
ATOM 628 C C . SER A 1 88 ? 36.867 16.141 -35.009 1.00 69.00 88 SER A C 1
ATOM 630 O O . SER A 1 88 ? 38.087 16.031 -35.105 1.00 69.00 88 SER A O 1
ATOM 632 N N . ALA A 1 89 ? 36.264 17.311 -35.226 1.00 65.19 89 ALA A N 1
ATOM 633 C CA . ALA A 1 89 ? 36.948 18.567 -35.541 1.00 65.19 89 ALA A CA 1
ATOM 634 C C . ALA A 1 89 ? 37.848 19.149 -34.427 1.00 65.19 89 ALA A C 1
ATOM 636 O O . ALA A 1 89 ? 38.751 19.907 -34.778 1.00 65.19 89 ALA A O 1
ATOM 637 N N . PRO A 1 90 ? 37.611 18.894 -33.125 1.00 59.06 90 PRO A N 1
ATOM 638 C CA . PRO A 1 90 ? 38.478 19.423 -32.069 1.00 59.06 90 PRO A CA 1
ATOM 639 C C . PRO A 1 90 ? 39.877 18.791 -32.031 1.00 59.06 90 PRO A C 1
ATOM 641 O O . PRO A 1 90 ? 40.838 19.488 -31.720 1.00 59.06 90 PRO A O 1
ATOM 644 N N . GLU A 1 91 ? 39.991 17.526 -32.447 1.00 55.66 91 GLU A N 1
ATOM 645 C CA . GLU A 1 91 ? 41.249 16.767 -32.441 1.00 55.66 91 GLU A CA 1
ATOM 646 C C . GLU A 1 91 ? 41.902 16.676 -33.828 1.00 55.66 91 GLU A C 1
ATOM 648 O O . GLU A 1 91 ? 43.107 16.490 -33.936 1.00 55.66 91 GLU A O 1
ATOM 653 N N . THR A 1 92 ? 41.134 16.834 -34.912 1.00 63.97 92 THR A N 1
ATOM 654 C CA . THR A 1 92 ? 41.660 16.776 -36.286 1.00 63.97 92 THR A CA 1
ATOM 655 C C . THR A 1 92 ? 41.433 18.089 -37.009 1.00 63.97 92 THR A C 1
ATOM 657 O O . THR A 1 92 ? 40.303 18.594 -37.079 1.00 63.97 92 THR A O 1
ATOM 660 N N . THR A 1 93 ? 42.475 18.610 -37.659 1.00 69.94 93 THR A N 1
ATOM 661 C CA . THR A 1 93 ? 42.336 19.808 -38.487 1.00 69.94 93 THR A CA 1
ATOM 662 C C . THR A 1 93 ? 41.366 19.513 -39.631 1.00 69.94 93 THR A C 1
ATOM 664 O O . THR A 1 93 ? 41.680 18.847 -40.615 1.00 69.94 93 THR A O 1
ATOM 667 N N . GLY A 1 94 ? 40.145 20.034 -39.506 1.00 73.50 94 GLY A N 1
ATOM 668 C CA . GLY A 1 94 ? 39.084 19.856 -40.486 1.00 73.50 94 GLY A CA 1
ATOM 669 C C . GLY A 1 94 ? 38.288 18.556 -40.370 1.00 73.50 94 GLY A C 1
ATOM 670 O O . GLY A 1 94 ? 37.796 18.110 -41.403 1.00 73.50 94 GLY A O 1
ATOM 671 N N . GLY A 1 95 ? 38.136 17.978 -39.174 1.00 78.06 95 GLY A N 1
ATOM 672 C CA . GLY A 1 95 ? 37.168 16.909 -38.872 1.00 78.06 95 GLY A CA 1
ATOM 673 C C . GLY A 1 95 ? 35.689 17.350 -38.891 1.00 78.06 95 GLY A C 1
ATOM 674 O O . GLY A 1 95 ? 35.343 18.421 -39.398 1.00 78.06 95 GLY A O 1
ATOM 675 N N . MET A 1 96 ? 34.807 16.506 -38.351 1.00 82.38 96 MET A N 1
ATOM 676 C CA . MET A 1 96 ? 33.362 16.691 -38.183 1.00 82.38 96 MET A CA 1
ATOM 677 C C . MET A 1 96 ? 33.027 17.460 -36.893 1.00 82.38 96 MET A C 1
ATOM 679 O O . MET A 1 96 ? 33.558 17.181 -35.821 1.00 82.38 96 MET A O 1
ATOM 683 N N . SER A 1 97 ? 32.101 18.412 -36.962 1.00 82.69 97 SER A N 1
ATOM 684 C CA . SER A 1 97 ? 31.586 19.139 -35.790 1.00 82.69 97 SER A CA 1
ATOM 685 C C . SER A 1 97 ? 30.550 18.336 -34.982 1.00 82.69 97 SER A C 1
ATOM 687 O O . SER A 1 97 ? 29.867 17.475 -35.527 1.00 82.69 97 SER A O 1
ATOM 689 N N . GLN A 1 98 ? 30.340 18.672 -33.698 1.00 80.50 98 GLN A N 1
ATOM 690 C CA . GLN A 1 98 ? 29.302 18.027 -32.865 1.00 80.50 98 GLN A CA 1
ATOM 691 C C . GLN A 1 98 ? 27.908 18.101 -33.513 1.00 80.50 98 GLN A C 1
ATOM 693 O O . GLN A 1 98 ? 27.174 17.125 -33.509 1.00 80.50 98 GLN A O 1
ATOM 698 N N . ALA A 1 99 ? 27.560 19.227 -34.142 1.00 84.69 99 ALA A N 1
ATOM 699 C CA . ALA A 1 99 ? 26.261 19.391 -34.795 1.00 84.69 99 ALA A CA 1
ATOM 700 C C . ALA A 1 99 ? 26.085 18.513 -36.050 1.00 84.69 99 ALA A C 1
ATOM 702 O O . ALA A 1 99 ? 24.957 18.196 -36.430 1.00 84.69 99 ALA A O 1
ATOM 703 N N . GLU A 1 100 ? 27.177 18.180 -36.741 1.00 87.25 100 GLU A N 1
ATOM 704 C CA . GLU A 1 100 ? 27.179 17.216 -37.847 1.00 87.25 100 GLU A CA 1
ATOM 705 C C . GLU A 1 100 ? 27.081 15.780 -37.327 1.00 87.25 100 GLU A C 1
ATOM 707 O O . GLU A 1 100 ? 26.339 14.990 -37.904 1.00 87.25 100 GLU A O 1
ATOM 712 N N . ASN A 1 101 ? 27.747 15.481 -36.210 1.00 82.88 101 ASN A N 1
ATOM 713 C CA . ASN A 1 101 ? 27.636 14.203 -35.519 1.00 82.88 101 ASN A CA 1
ATOM 714 C C . ASN A 1 101 ? 26.195 13.966 -35.036 1.00 82.88 101 ASN A C 1
ATOM 716 O O . ASN A 1 101 ? 25.588 12.987 -35.448 1.00 82.88 101 ASN A O 1
ATOM 720 N N . ASP A 1 102 ? 25.581 14.911 -34.314 1.00 81.88 102 ASP A N 1
ATOM 721 C CA . ASP A 1 102 ? 24.173 14.834 -33.874 1.00 81.88 102 ASP A CA 1
ATOM 722 C C . ASP A 1 102 ? 23.197 14.638 -35.053 1.00 81.88 102 ASP A C 1
ATOM 724 O O . ASP A 1 102 ? 22.150 14.006 -34.927 1.00 81.88 102 ASP A O 1
ATOM 728 N N . ALA A 1 103 ? 23.523 15.203 -36.220 1.00 87.31 103 ALA A N 1
ATOM 729 C CA . ALA A 1 103 ? 22.737 15.035 -37.440 1.00 87.31 103 ALA A CA 1
ATOM 730 C C . ALA A 1 103 ? 22.878 13.648 -38.077 1.00 87.31 103 ALA A C 1
ATOM 732 O O . ALA A 1 103 ? 21.940 13.203 -38.734 1.00 87.31 103 ALA A O 1
ATOM 733 N N . LEU A 1 104 ? 24.037 13.003 -37.938 1.00 86.44 104 LEU A N 1
ATOM 734 C CA . LEU A 1 104 ? 24.244 11.621 -38.360 1.00 86.44 104 LEU A CA 1
ATOM 735 C C . LEU A 1 104 ? 23.604 10.643 -37.368 1.00 86.44 104 LEU A C 1
ATOM 737 O O . LEU A 1 104 ? 22.960 9.698 -37.806 1.00 86.44 104 LEU A O 1
ATOM 741 N N . VAL A 1 105 ? 23.718 10.910 -36.062 1.00 79.88 105 VAL A N 1
ATOM 742 C CA . VAL A 1 105 ? 23.073 10.133 -34.989 1.00 79.88 105 VAL A CA 1
ATOM 743 C C . VAL A 1 105 ? 21.567 10.061 -35.216 1.00 79.88 105 VAL A C 1
ATOM 745 O O . VAL A 1 105 ? 20.994 8.983 -35.248 1.00 79.88 105 VAL A O 1
ATOM 748 N N . SER A 1 106 ? 20.928 11.193 -35.536 1.00 82.69 106 SER A N 1
ATOM 749 C CA . SER A 1 106 ? 19.492 11.228 -35.856 1.00 82.69 106 SER A CA 1
ATOM 750 C C . SER A 1 106 ? 19.096 10.462 -37.133 1.00 82.69 106 SER A C 1
ATOM 752 O O . SER A 1 106 ? 17.947 10.547 -37.562 1.00 82.69 106 SER A O 1
ATOM 754 N N . ARG A 1 107 ? 20.056 9.837 -37.821 1.00 87.31 107 ARG A N 1
ATOM 755 C CA . ARG A 1 107 ? 19.896 8.992 -39.010 1.00 87.31 107 ARG A CA 1
ATOM 756 C C . ARG A 1 107 ? 20.414 7.563 -38.735 1.00 87.31 107 ARG A C 1
ATOM 758 O O . ARG A 1 107 ? 20.678 6.849 -39.701 1.00 87.31 107 ARG A O 1
ATOM 765 N N . SER A 1 108 ? 20.567 7.145 -37.473 1.00 79.38 108 SER A N 1
ATOM 766 C CA . SER A 1 108 ? 21.004 5.800 -37.041 1.00 79.38 108 SER A CA 1
ATOM 767 C C . SER A 1 108 ? 20.271 4.688 -37.795 1.00 79.38 108 SER A C 1
ATOM 769 O O . SER A 1 108 ? 20.916 3.863 -38.438 1.00 79.38 108 SER A O 1
ATOM 771 N N . ALA A 1 109 ? 18.938 4.746 -37.854 1.00 77.75 109 ALA A N 1
ATOM 772 C CA . ALA A 1 109 ? 18.106 3.795 -38.591 1.00 77.75 109 ALA A CA 1
ATOM 773 C C . ALA A 1 109 ? 18.435 3.721 -40.095 1.00 77.75 109 ALA A C 1
ATOM 775 O O . ALA A 1 109 ? 18.388 2.649 -40.699 1.00 77.75 109 ALA A O 1
ATOM 776 N N . ASP A 1 110 ? 18.803 4.841 -40.721 1.00 86.06 110 ASP A N 1
ATOM 777 C CA . ASP A 1 110 ? 19.203 4.859 -42.129 1.00 86.06 110 ASP A CA 1
ATOM 778 C C . ASP A 1 110 ? 20.618 4.311 -42.340 1.00 86.06 110 ASP A C 1
ATOM 780 O O . ASP A 1 110 ? 20.874 3.669 -43.360 1.00 86.06 110 ASP A O 1
ATOM 784 N N . VAL A 1 111 ? 21.533 4.542 -41.393 1.00 84.12 111 VAL A N 1
ATOM 785 C CA . VAL A 1 111 ? 22.878 3.942 -41.395 1.00 84.12 111 VAL A CA 1
ATOM 786 C C . VAL A 1 111 ? 22.771 2.429 -41.203 1.00 84.12 111 VAL A C 1
ATOM 788 O O . VAL A 1 111 ? 23.328 1.682 -42.006 1.00 84.12 111 VAL A O 1
ATOM 791 N N . ALA A 1 112 ? 22.001 1.982 -40.210 1.00 77.88 112 ALA A N 1
ATOM 792 C CA . ALA A 1 112 ? 21.700 0.578 -39.953 1.00 77.88 112 ALA A CA 1
ATOM 793 C C . ALA A 1 112 ? 21.093 -0.085 -41.195 1.00 77.88 112 ALA A C 1
ATOM 795 O O . ALA A 1 112 ? 21.639 -1.053 -41.716 1.00 77.88 112 ALA A O 1
ATOM 796 N N . SER A 1 113 ? 20.044 0.517 -41.764 1.00 80.94 113 SER A N 1
ATOM 797 C CA . SER A 1 113 ? 19.418 0.050 -43.005 1.00 80.94 113 SER A CA 1
ATOM 798 C C . SER A 1 113 ? 20.403 -0.014 -44.175 1.00 80.94 113 SER A C 1
ATOM 800 O O . SER A 1 113 ? 20.383 -0.973 -44.946 1.00 80.94 113 SER A O 1
ATOM 802 N N . PHE A 1 114 ? 21.292 0.969 -44.334 1.00 86.19 114 PHE A N 1
ATOM 803 C CA . PHE A 1 114 ? 22.312 0.938 -45.381 1.00 86.19 114 PHE A CA 1
ATOM 804 C C . PHE A 1 114 ? 23.263 -0.257 -45.223 1.00 86.19 114 PHE A C 1
ATOM 806 O O . PHE A 1 114 ? 23.535 -0.950 -46.208 1.00 86.19 114 PHE A O 1
ATOM 813 N N . VAL A 1 115 ? 23.748 -0.510 -44.005 1.00 81.31 115 VAL A N 1
ATOM 814 C CA . VAL A 1 115 ? 24.687 -1.605 -43.727 1.00 81.31 115 VAL A CA 1
ATOM 815 C C . VAL A 1 115 ? 24.004 -2.967 -43.816 1.00 81.31 115 VAL A C 1
ATOM 817 O O . VAL A 1 115 ? 24.511 -3.857 -44.494 1.00 81.31 115 VAL A O 1
ATOM 820 N N . ASP A 1 116 ? 22.815 -3.113 -43.234 1.00 75.12 116 ASP A N 1
ATOM 821 C CA . ASP A 1 116 ? 22.033 -4.355 -43.265 1.00 75.12 116 ASP A CA 1
ATOM 822 C C . ASP A 1 116 ? 21.580 -4.730 -44.684 1.00 75.12 116 ASP A C 1
ATOM 824 O O . ASP A 1 116 ? 21.426 -5.909 -45.005 1.00 75.12 116 ASP A O 1
ATOM 828 N N . ASN A 1 117 ? 21.440 -3.746 -45.578 1.00 79.44 117 ASN A N 1
ATOM 829 C CA . ASN A 1 117 ? 21.235 -3.980 -47.010 1.00 79.44 117 ASN A CA 1
ATOM 830 C C . ASN A 1 117 ? 22.546 -4.212 -47.784 1.00 79.44 117 ASN A C 1
ATOM 832 O O . ASN A 1 117 ? 22.573 -4.124 -49.015 1.00 79.44 117 ASN A O 1
ATOM 836 N N . GLY A 1 118 ? 23.630 -4.529 -47.076 1.00 74.62 118 GLY A N 1
ATOM 837 C CA . GLY A 1 118 ? 24.900 -4.963 -47.636 1.00 74.62 118 GLY A CA 1
ATOM 838 C C . GLY A 1 118 ? 25.903 -3.848 -47.901 1.00 74.62 118 GLY A C 1
ATOM 839 O O . GLY A 1 118 ? 26.825 -4.080 -48.678 1.00 74.62 118 GLY A O 1
ATOM 840 N N . GLY A 1 119 ? 25.712 -2.643 -47.362 1.00 83.62 119 GLY A N 1
ATOM 841 C CA . GLY A 1 119 ? 26.667 -1.539 -47.468 1.00 83.62 119 GLY A CA 1
ATOM 842 C C . GLY A 1 119 ? 27.796 -1.613 -46.438 1.00 83.62 119 GLY A C 1
ATOM 843 O O . GLY A 1 119 ? 27.641 -2.185 -45.367 1.00 83.62 119 GLY A O 1
ATOM 844 N N . GLY A 1 120 ? 28.949 -1.028 -46.753 1.00 83.44 120 GLY A N 1
ATOM 845 C CA . GLY A 1 120 ? 30.100 -0.992 -45.850 1.00 83.44 120 GLY A CA 1
ATOM 846 C C . GLY A 1 120 ? 30.044 0.206 -44.905 1.00 83.44 120 GLY A C 1
ATOM 847 O O . GLY A 1 120 ? 29.683 1.303 -45.325 1.00 83.44 120 GLY A O 1
ATOM 848 N N . LEU A 1 121 ? 30.465 0.045 -43.653 1.00 82.19 121 LEU A N 1
ATOM 849 C CA . LEU A 1 121 ? 30.606 1.160 -42.717 1.00 82.19 121 LEU A CA 1
ATOM 850 C C . LEU A 1 121 ? 32.037 1.245 -42.207 1.00 82.19 121 LEU A C 1
ATOM 852 O O . LEU A 1 121 ? 32.586 0.290 -41.663 1.00 82.19 121 LEU A O 1
ATOM 856 N N . PHE A 1 122 ? 32.615 2.426 -42.358 1.00 79.38 122 PHE A N 1
ATOM 857 C CA . PHE A 1 122 ? 33.893 2.801 -41.790 1.00 79.38 122 PHE A CA 1
ATOM 858 C C . PHE A 1 122 ? 33.686 4.072 -40.977 1.00 79.38 122 PHE A C 1
ATOM 860 O O . PHE A 1 122 ? 33.124 5.040 -41.483 1.00 79.38 122 PHE A O 1
ATOM 867 N N . GLY A 1 123 ? 34.134 4.103 -39.727 1.00 74.88 123 GLY A N 1
ATOM 868 C CA . GLY A 1 123 ? 33.953 5.277 -38.880 1.00 74.88 123 GLY A CA 1
ATOM 869 C C . GLY A 1 123 ? 35.193 5.622 -38.087 1.00 74.88 123 GLY A C 1
ATOM 870 O O . GLY A 1 123 ? 35.839 4.726 -37.529 1.00 74.88 123 GLY A O 1
ATOM 871 N N . SER A 1 124 ? 35.493 6.920 -38.003 1.00 67.69 124 SER A N 1
ATOM 872 C CA . SER A 1 124 ? 36.542 7.453 -37.155 1.00 67.69 124 SER A CA 1
ATOM 873 C C . SER A 1 124 ? 36.121 8.504 -36.141 1.00 67.69 124 SER A C 1
ATOM 875 O O . SER A 1 124 ? 35.270 9.337 -36.400 1.00 67.69 124 SER A O 1
ATOM 877 N N . SER A 1 125 ? 36.681 8.414 -34.929 1.00 56.75 125 SER A N 1
ATOM 878 C CA . SER A 1 125 ? 36.491 9.374 -33.830 1.00 56.75 125 SER A CA 1
ATOM 879 C C . SER A 1 125 ? 37.601 9.310 -32.766 1.00 56.75 125 SER A C 1
ATOM 881 O O . SER A 1 125 ? 37.819 8.254 -32.175 1.00 56.75 125 SER A O 1
ATOM 883 N N . GLN A 1 126 ? 38.282 10.433 -32.519 1.00 52.69 126 GLN A N 1
ATOM 884 C CA . GLN A 1 126 ? 39.098 10.680 -31.323 1.00 52.69 126 GLN A CA 1
ATOM 885 C C . GLN A 1 126 ? 38.333 11.653 -30.422 1.00 52.69 126 GLN A C 1
ATOM 887 O O . GLN A 1 126 ? 37.585 12.503 -30.913 1.00 52.69 126 GLN A O 1
ATOM 892 N N . THR A 1 127 ? 38.458 11.473 -29.113 1.00 51.25 127 THR A N 1
ATOM 893 C CA . THR A 1 127 ? 37.645 12.122 -28.080 1.00 51.25 127 THR A CA 1
ATOM 894 C C . THR A 1 127 ? 37.611 13.641 -28.195 1.00 51.25 127 THR A C 1
ATOM 896 O O . THR A 1 127 ? 38.655 14.262 -28.098 1.00 51.25 127 THR A O 1
ATOM 899 N N . ASP A 1 128 ? 36.394 14.179 -28.343 1.00 50.41 128 ASP A N 1
ATOM 900 C CA . ASP A 1 128 ? 35.985 15.545 -27.951 1.00 50.41 128 ASP A CA 1
ATOM 901 C C . ASP A 1 128 ? 34.490 15.829 -28.236 1.00 50.41 128 ASP A C 1
ATOM 903 O O . ASP A 1 128 ? 33.970 16.920 -27.987 1.00 50.41 128 ASP A O 1
ATOM 907 N N . PHE A 1 129 ? 33.748 14.834 -28.735 1.00 54.44 129 PHE A N 1
ATOM 908 C CA . PHE A 1 129 ? 32.292 14.844 -28.648 1.00 54.44 129 PHE A CA 1
ATOM 909 C C . PHE A 1 129 ? 31.840 14.545 -27.216 1.00 54.44 129 PHE A C 1
ATOM 911 O O . PHE A 1 129 ? 32.487 13.772 -26.510 1.00 54.44 129 PHE A O 1
ATOM 918 N N . ASN A 1 130 ? 30.677 15.071 -26.811 1.00 56.09 130 ASN A N 1
ATOM 919 C CA . ASN A 1 130 ? 30.064 14.746 -25.508 1.00 56.09 130 ASN A CA 1
ATOM 920 C C . ASN A 1 130 ? 29.873 13.224 -25.305 1.00 56.09 130 ASN A C 1
ATOM 922 O O . ASN A 1 130 ? 29.749 12.763 -24.175 1.00 56.09 130 ASN A O 1
ATOM 926 N N . ASN A 1 131 ? 29.860 12.460 -26.404 1.00 54.53 131 ASN A N 1
ATOM 927 C CA . ASN A 1 131 ? 29.959 11.007 -26.457 1.00 54.53 131 ASN A CA 1
ATOM 928 C C . ASN A 1 131 ? 30.793 10.632 -27.701 1.00 54.53 131 ASN A C 1
ATOM 930 O O . ASN A 1 131 ? 30.352 10.861 -28.830 1.00 54.53 131 ASN A O 1
ATOM 934 N N . ALA A 1 132 ? 32.003 10.092 -27.507 1.00 46.97 132 ALA A N 1
ATOM 935 C CA . ALA A 1 132 ? 32.993 9.834 -28.564 1.00 46.97 132 ALA A CA 1
ATOM 936 C C . ALA A 1 132 ? 32.517 8.858 -29.660 1.00 46.97 132 ALA A C 1
ATOM 938 O O . ALA A 1 132 ? 33.156 8.762 -30.706 1.00 46.97 132 ALA A O 1
ATOM 939 N N . TRP A 1 133 ? 31.377 8.192 -29.464 1.00 52.28 133 TRP A N 1
ATOM 940 C CA . TRP A 1 133 ? 30.812 7.219 -30.394 1.00 52.28 133 TRP A CA 1
ATOM 941 C C . TRP A 1 133 ? 29.376 7.529 -30.781 1.00 52.28 133 TRP A C 1
ATOM 943 O O . TRP A 1 133 ? 28.728 6.627 -31.274 1.00 52.28 133 TRP A O 1
ATOM 953 N N . ALA A 1 134 ? 28.854 8.745 -30.581 1.00 54.28 134 ALA A N 1
ATOM 954 C CA . ALA A 1 134 ? 27.411 8.999 -30.706 1.00 54.28 134 ALA A CA 1
ATOM 955 C C . ALA A 1 134 ? 26.771 8.469 -32.015 1.00 54.28 134 ALA A C 1
ATOM 957 O O . ALA A 1 134 ? 25.633 8.030 -31.991 1.00 54.28 134 ALA A O 1
ATOM 958 N N . TYR A 1 135 ? 27.500 8.440 -33.140 1.00 59.38 135 TYR A N 1
ATOM 959 C CA . TYR A 1 135 ? 27.000 7.878 -34.406 1.00 59.38 135 TYR A CA 1
ATOM 960 C C . TYR A 1 135 ? 26.882 6.336 -34.453 1.00 59.38 135 TYR A C 1
ATOM 962 O O . TYR A 1 135 ? 26.274 5.818 -35.384 1.00 59.38 135 TYR A O 1
ATOM 970 N N . ILE A 1 136 ? 27.464 5.610 -33.492 1.00 58.31 136 ILE A N 1
ATOM 971 C CA . ILE A 1 136 ? 27.336 4.150 -33.274 1.00 58.31 136 ILE A CA 1
ATOM 972 C C . ILE A 1 136 ? 26.716 3.846 -31.892 1.00 58.31 136 ILE A C 1
ATOM 974 O O . ILE A 1 136 ? 26.210 2.753 -31.693 1.00 58.31 136 ILE A O 1
ATOM 978 N N . ALA A 1 137 ? 26.733 4.788 -30.943 1.00 54.19 137 ALA A N 1
ATOM 979 C CA . ALA A 1 137 ? 26.284 4.605 -29.558 1.00 54.19 137 ALA A CA 1
ATOM 980 C C . ALA A 1 137 ? 24.768 4.499 -29.380 1.00 54.19 137 ALA A C 1
ATOM 982 O O . ALA A 1 137 ? 24.342 4.114 -28.306 1.00 54.19 137 ALA A O 1
ATOM 983 N N . ASP A 1 138 ? 23.998 4.834 -30.413 1.00 54.97 138 ASP A N 1
ATOM 984 C CA . ASP A 1 138 ? 22.565 4.528 -30.510 1.00 54.97 138 ASP A CA 1
ATOM 985 C C . ASP A 1 138 ? 22.344 3.144 -31.178 1.00 54.97 138 ASP A C 1
ATOM 987 O O . ASP A 1 138 ? 21.273 2.841 -31.673 1.00 54.97 138 ASP A O 1
ATOM 991 N N . ILE A 1 139 ? 23.395 2.324 -31.307 1.00 53.03 139 ILE A N 1
ATOM 992 C CA . ILE A 1 139 ? 23.359 0.962 -31.874 1.00 53.03 139 ILE A CA 1
ATOM 993 C C . ILE A 1 139 ? 24.136 -0.016 -30.965 1.00 53.03 139 ILE A C 1
ATOM 995 O O . ILE A 1 139 ? 24.540 -1.104 -31.376 1.00 53.03 139 ILE A O 1
ATOM 999 N N . GLY A 1 140 ? 24.464 0.398 -29.739 1.00 50.25 140 GLY A N 1
ATOM 1000 C CA . GLY A 1 140 ? 25.207 -0.399 -28.769 1.00 50.25 140 GLY A CA 1
ATOM 1001 C C . GLY A 1 140 ? 25.747 0.419 -27.594 1.00 50.25 140 GLY A C 1
ATOM 1002 O O . GLY A 1 140 ? 26.061 1.601 -27.709 1.00 50.25 140 GLY A O 1
ATOM 1003 N N . SER A 1 141 ? 25.939 -0.242 -26.451 1.00 50.66 141 SER A N 1
ATOM 1004 C CA . SER A 1 141 ? 26.485 0.388 -25.242 1.00 50.66 141 SER A CA 1
ATOM 1005 C C . SER A 1 141 ? 28.019 0.500 -25.262 1.00 50.66 141 SER A C 1
ATOM 1007 O O . SER A 1 141 ? 28.730 -0.501 -25.388 1.00 50.66 141 SER A O 1
ATOM 1009 N N . PHE A 1 142 ? 28.550 1.715 -25.068 1.00 48.47 142 PHE A N 1
ATOM 1010 C CA . PHE A 1 142 ? 29.994 1.998 -25.025 1.00 48.47 142 PHE A CA 1
ATOM 1011 C C . PHE A 1 142 ? 30.354 2.876 -23.815 1.00 48.47 142 PHE A C 1
ATOM 1013 O O . PHE A 1 142 ? 29.669 3.852 -23.524 1.00 48.47 142 PHE A O 1
ATOM 1020 N N . THR A 1 143 ? 31.455 2.573 -23.117 1.00 45.19 143 THR A N 1
ATOM 1021 C CA . THR A 1 143 ? 32.009 3.416 -22.031 1.00 45.19 143 THR A CA 1
ATOM 1022 C C . THR A 1 143 ? 33.342 4.018 -22.467 1.00 45.19 143 THR A C 1
ATOM 1024 O O . THR A 1 143 ? 34.046 3.381 -23.247 1.00 45.19 143 THR A O 1
ATOM 1027 N N . THR A 1 144 ? 33.699 5.215 -21.969 1.00 40.09 144 THR A N 1
ATOM 1028 C CA . THR A 1 144 ? 34.999 5.858 -22.234 1.00 40.09 144 THR A CA 1
ATOM 1029 C C . THR A 1 144 ? 35.852 6.145 -20.971 1.00 40.09 144 THR A C 1
ATOM 1031 O O . THR A 1 144 ? 35.318 6.379 -19.892 1.00 40.09 144 THR A O 1
ATOM 1034 N N . ASN A 1 145 ? 37.185 6.144 -21.098 1.00 43.69 145 ASN A N 1
ATOM 1035 C CA . ASN A 1 145 ? 38.260 6.454 -20.152 1.00 43.69 145 ASN A CA 1
ATOM 1036 C C . ASN A 1 145 ? 39.328 7.272 -20.902 1.00 43.69 145 ASN A C 1
ATOM 1038 O O . ASN A 1 145 ? 40.122 6.777 -21.694 1.00 43.69 145 ASN A O 1
ATOM 1042 N N . THR A 1 146 ? 39.416 8.559 -20.605 1.00 42.56 146 THR A N 1
ATOM 1043 C CA . THR A 1 146 ? 40.424 9.435 -21.213 1.00 42.56 146 THR A CA 1
ATOM 1044 C C . THR A 1 146 ? 41.776 9.324 -20.493 1.00 42.56 146 THR A C 1
ATOM 1046 O O . THR A 1 146 ? 41.804 9.384 -19.262 1.00 42.56 146 THR A O 1
ATOM 1049 N N . GLY A 1 147 ? 42.897 9.275 -21.230 1.00 48.06 147 GLY A N 1
ATOM 1050 C CA . GLY A 1 147 ? 44.239 9.568 -20.685 1.00 48.06 147 GLY A CA 1
ATOM 1051 C C . GLY A 1 147 ? 45.273 8.434 -20.697 1.00 48.06 147 GLY A C 1
ATOM 1052 O O . GLY A 1 147 ? 45.965 8.237 -19.697 1.00 48.06 147 GLY A O 1
ATOM 1053 N N . LEU A 1 148 ? 45.409 7.701 -21.805 1.00 49.62 148 LEU A N 1
ATOM 1054 C CA . LEU A 1 148 ? 46.331 6.565 -21.915 1.00 49.62 148 LEU A CA 1
ATOM 1055 C C . LEU A 1 148 ? 47.550 6.881 -22.813 1.00 49.62 148 LEU A C 1
ATOM 1057 O O . LEU A 1 148 ? 47.505 7.793 -23.633 1.00 49.62 148 LEU A O 1
ATOM 1061 N N . SER A 1 149 ? 48.676 6.186 -22.594 1.00 51.84 149 SER A N 1
ATOM 1062 C CA . SER A 1 149 ? 49.973 6.450 -23.251 1.00 51.84 149 SER A CA 1
ATOM 1063 C C . SER A 1 149 ? 50.195 5.535 -24.456 1.00 51.84 149 SER A C 1
ATOM 1065 O O . SER A 1 149 ? 50.129 4.320 -24.315 1.00 51.84 149 SER A O 1
ATOM 1067 N N . TYR A 1 150 ? 50.524 6.127 -25.604 1.00 57.59 150 TYR A N 1
ATOM 1068 C CA . TYR A 1 150 ? 50.446 5.542 -26.949 1.00 57.59 150 TYR A CA 1
ATOM 1069 C C . TYR A 1 150 ? 51.661 4.682 -27.353 1.00 57.59 150 TYR A C 1
ATOM 1071 O O . TYR A 1 150 ? 52.748 5.226 -27.552 1.00 57.59 150 TYR A O 1
ATOM 1079 N N . SER A 1 151 ? 51.481 3.354 -27.436 1.00 56.84 151 SER A N 1
ATOM 1080 C CA . SER A 1 151 ? 52.237 2.346 -28.231 1.00 56.84 151 SER A CA 1
ATOM 1081 C C . SER A 1 151 ? 51.723 0.920 -27.908 1.00 56.84 151 SER A C 1
ATOM 1083 O O . SER A 1 151 ? 51.094 0.723 -26.866 1.00 56.84 151 SER A O 1
ATOM 1085 N N . ASP A 1 152 ? 52.007 -0.052 -28.786 1.00 63.47 152 ASP A N 1
ATOM 1086 C CA . ASP A 1 152 ? 51.847 -1.515 -28.622 1.00 63.47 152 ASP A CA 1
ATOM 1087 C C . ASP A 1 152 ? 50.404 -2.081 -28.695 1.00 63.47 152 ASP A C 1
ATOM 1089 O O . ASP A 1 152 ? 49.738 -2.309 -27.676 1.00 63.47 152 ASP A O 1
ATOM 1093 N N . VAL A 1 153 ? 49.936 -2.399 -29.913 1.00 70.50 153 VAL A N 1
ATOM 1094 C CA . VAL A 1 153 ? 48.686 -3.147 -30.164 1.00 70.50 153 VAL A CA 1
ATOM 1095 C C . VAL A 1 153 ? 48.970 -4.585 -30.609 1.00 70.50 153 VAL A C 1
ATOM 1097 O O . VAL A 1 153 ? 49.910 -4.879 -31.332 1.00 70.50 153 VAL A O 1
ATOM 1100 N N . THR A 1 154 ? 48.122 -5.524 -30.203 1.00 77.81 154 THR A N 1
ATOM 1101 C CA . THR A 1 154 ? 48.156 -6.927 -30.622 1.00 77.81 154 THR A CA 1
ATOM 1102 C C . THR A 1 154 ? 47.024 -7.202 -31.621 1.00 77.81 154 THR A C 1
ATOM 1104 O O . THR A 1 154 ? 45.856 -7.202 -31.218 1.00 77.81 154 THR A O 1
ATOM 1107 N N . PRO A 1 155 ? 47.328 -7.467 -32.906 1.00 76.94 155 PRO A N 1
ATOM 1108 C CA . PRO A 1 155 ? 46.337 -7.883 -33.900 1.00 76.94 155 PRO A CA 1
ATOM 1109 C C . PRO A 1 155 ? 45.569 -9.147 -33.488 1.00 76.94 155 PRO A C 1
ATOM 1111 O O . PRO A 1 155 ? 46.156 -10.097 -32.960 1.00 76.94 155 PRO A O 1
ATOM 1114 N N . THR A 1 156 ? 44.269 -9.199 -33.784 1.00 79.50 156 THR A N 1
ATOM 1115 C CA . THR A 1 156 ? 43.487 -10.446 -33.715 1.00 79.50 156 THR A CA 1
ATOM 1116 C C . THR A 1 156 ? 43.755 -11.332 -34.931 1.00 79.50 156 THR A C 1
ATOM 1118 O O . THR A 1 156 ? 44.499 -10.962 -35.842 1.00 79.50 156 THR A O 1
ATOM 1121 N N . THR A 1 157 ? 43.170 -12.533 -34.969 1.00 82.00 157 THR A N 1
ATOM 1122 C CA . THR A 1 157 ? 43.267 -13.404 -36.155 1.00 82.00 157 THR A CA 1
ATOM 1123 C C . THR A 1 157 ? 42.656 -12.708 -37.371 1.00 82.00 157 THR A C 1
ATOM 1125 O O . THR A 1 157 ? 43.233 -12.704 -38.455 1.00 82.00 157 THR A O 1
ATOM 1128 N N . GLU A 1 158 ? 41.518 -12.059 -37.164 1.00 76.88 158 GLU A N 1
ATOM 1129 C CA . GLU A 1 158 ? 40.758 -11.300 -38.144 1.00 76.88 158 GLU A CA 1
ATOM 1130 C C . GLU A 1 158 ? 41.550 -10.080 -38.626 1.00 76.88 158 GLU A C 1
ATOM 1132 O O . GLU A 1 158 ? 41.657 -9.869 -39.832 1.00 76.88 158 GLU A O 1
ATOM 1137 N N . GLY A 1 159 ? 42.195 -9.342 -37.714 1.00 76.75 159 GLY A N 1
ATOM 1138 C CA . GLY A 1 159 ? 43.085 -8.238 -38.079 1.00 76.75 159 GLY A CA 1
ATOM 1139 C C . GLY A 1 159 ? 44.291 -8.687 -38.905 1.00 76.75 159 GLY A C 1
ATOM 1140 O O . GLY A 1 159 ? 44.574 -8.117 -39.960 1.00 76.75 159 GLY A O 1
ATOM 1141 N N . ASN A 1 160 ? 44.972 -9.757 -38.486 1.00 81.06 160 ASN A N 1
ATOM 1142 C CA . ASN A 1 160 ? 46.105 -10.307 -39.239 1.00 81.06 160 ASN A CA 1
ATOM 1143 C C . ASN A 1 160 ? 45.707 -10.706 -40.671 1.00 81.06 160 ASN A C 1
ATOM 1145 O O . ASN A 1 160 ? 46.482 -10.508 -41.607 1.00 81.06 160 ASN A O 1
ATOM 1149 N N . ASN A 1 161 ? 44.494 -11.238 -40.859 1.00 80.12 161 ASN A N 1
ATOM 1150 C CA . ASN A 1 161 ? 43.997 -11.658 -42.173 1.00 80.12 161 ASN A CA 1
ATOM 1151 C C . ASN A 1 161 ? 43.831 -10.497 -43.163 1.00 80.12 161 ASN A C 1
ATOM 1153 O O . ASN A 1 161 ? 43.875 -10.732 -44.370 1.00 80.12 161 ASN A O 1
ATOM 1157 N N . ILE A 1 162 ? 43.679 -9.265 -42.671 1.00 71.44 162 ILE A N 1
ATOM 1158 C CA . ILE A 1 162 ? 43.543 -8.058 -43.500 1.00 71.44 162 ILE A CA 1
ATOM 1159 C C . ILE A 1 162 ? 44.819 -7.201 -43.514 1.00 71.44 162 ILE A C 1
ATOM 1161 O O . ILE A 1 162 ? 44.810 -6.076 -44.010 1.00 71.44 162 ILE A O 1
ATOM 1165 N N . GLY A 1 163 ? 45.931 -7.745 -43.007 1.00 71.31 163 GLY A N 1
ATOM 1166 C CA . GLY A 1 163 ? 47.252 -7.117 -43.065 1.00 71.31 163 GLY A CA 1
ATOM 1167 C C . GLY A 1 163 ? 47.592 -6.206 -41.887 1.00 71.31 163 GLY A C 1
ATOM 1168 O O . GLY A 1 163 ? 48.566 -5.468 -41.974 1.00 71.31 163 GLY A O 1
ATOM 1169 N N . ILE A 1 164 ? 46.833 -6.254 -40.789 1.00 72.25 164 ILE A N 1
ATOM 1170 C CA . ILE A 1 164 ? 47.166 -5.520 -39.562 1.00 72.25 164 ILE A CA 1
ATOM 1171 C C . ILE A 1 164 ? 48.313 -6.241 -38.839 1.00 72.25 164 ILE A C 1
ATOM 1173 O O . ILE A 1 164 ? 48.138 -7.368 -38.375 1.00 72.25 164 ILE A O 1
ATOM 1177 N N . VAL A 1 165 ? 49.470 -5.580 -38.714 1.00 69.94 165 VAL A N 1
ATOM 1178 C CA . VAL A 1 165 ? 50.623 -6.040 -37.918 1.00 69.94 165 VAL A CA 1
ATOM 1179 C C . VAL A 1 165 ? 51.074 -4.967 -36.919 1.00 69.94 165 VAL A C 1
ATOM 1181 O O . VAL A 1 165 ? 50.848 -3.781 -37.133 1.00 69.94 165 VAL A O 1
ATOM 1184 N N . ASP A 1 166 ? 51.735 -5.397 -35.843 1.00 63.97 166 ASP A N 1
ATOM 1185 C CA . ASP A 1 166 ? 52.248 -4.566 -34.734 1.00 63.97 166 ASP A CA 1
ATOM 1186 C C . ASP A 1 166 ? 53.003 -3.279 -35.177 1.00 63.97 166 ASP A C 1
ATOM 1188 O O . ASP A 1 166 ? 52.672 -2.210 -34.679 1.00 63.97 166 ASP A O 1
ATOM 1192 N N . PRO A 1 167 ? 53.914 -3.285 -36.182 1.00 59.88 167 PRO A N 1
ATOM 1193 C CA . PRO A 1 167 ? 54.568 -2.049 -36.644 1.00 59.88 167 PRO A CA 1
ATOM 1194 C C . PRO A 1 167 ? 53.725 -1.177 -37.596 1.00 59.88 167 PRO A C 1
ATOM 1196 O O . PRO A 1 167 ? 54.132 -0.058 -37.907 1.00 59.88 167 PRO A O 1
ATOM 1199 N N . ASP A 1 168 ? 52.598 -1.683 -38.107 1.00 57.81 168 ASP A N 1
ATOM 1200 C CA . ASP A 1 168 ? 51.771 -0.995 -39.112 1.00 57.81 168 ASP A CA 1
ATOM 1201 C C . ASP A 1 168 ? 50.658 -0.148 -38.474 1.00 57.81 168 ASP A C 1
ATOM 1203 O O . ASP A 1 168 ? 50.067 0.703 -39.147 1.00 57.81 168 ASP A O 1
ATOM 1207 N N . LEU A 1 169 ? 50.398 -0.352 -37.178 1.00 56.72 169 LEU A N 1
ATOM 1208 C CA . LEU A 1 169 ? 49.528 0.474 -36.349 1.00 56.72 169 LEU A CA 1
ATOM 1209 C C . LEU A 1 169 ? 50.301 1.043 -35.150 1.00 56.72 169 LEU A C 1
ATOM 1211 O O . LEU A 1 169 ? 50.087 0.645 -34.013 1.00 56.72 169 LEU A O 1
ATOM 1215 N N . ASP A 1 170 ? 51.096 2.085 -35.403 1.00 51.44 170 ASP A N 1
ATOM 1216 C CA . ASP A 1 170 ? 51.349 3.139 -34.394 1.00 51.44 170 ASP A CA 1
ATOM 1217 C C . ASP A 1 170 ? 50.113 4.073 -34.223 1.00 51.44 170 ASP A C 1
ATOM 1219 O O . ASP A 1 170 ? 50.134 5.097 -33.541 1.00 51.44 170 ASP A O 1
ATOM 1223 N N . LEU A 1 171 ? 49.003 3.697 -34.863 1.00 46.66 171 LEU A N 1
ATOM 1224 C CA . LEU A 1 171 ? 47.618 4.099 -34.617 1.00 46.66 171 LEU A CA 1
ATOM 1225 C C . LEU A 1 171 ? 47.053 3.286 -33.452 1.00 46.66 171 LEU A C 1
ATOM 1227 O O . LEU A 1 171 ? 47.399 2.132 -33.269 1.00 46.66 171 LEU A O 1
ATOM 1231 N N . CYS A 1 172 ? 46.102 3.741 -32.658 1.00 42.66 172 CYS A N 1
ATOM 1232 C CA . CYS A 1 172 ? 44.907 4.498 -32.996 1.00 42.66 172 CYS A CA 1
ATOM 1233 C C . CYS A 1 172 ? 44.302 4.962 -31.672 1.00 42.66 172 CYS A C 1
ATOM 1235 O O . CYS A 1 172 ? 44.691 4.487 -30.605 1.00 42.66 172 CYS A O 1
ATOM 1237 N N . CYS A 1 173 ? 43.312 5.843 -31.735 1.00 44.69 173 CYS A N 1
ATOM 1238 C CA . CYS A 1 173 ? 42.536 6.235 -30.567 1.00 44.69 173 CYS A CA 1
ATOM 1239 C C . CYS A 1 173 ? 41.947 5.008 -29.875 1.00 44.69 173 CYS A C 1
ATOM 1241 O O . CYS A 1 173 ? 41.410 4.098 -30.513 1.00 44.69 173 CYS A O 1
ATOM 1243 N N . TRP A 1 174 ? 42.058 5.013 -28.558 1.00 45.16 174 TRP A N 1
ATOM 1244 C CA . TRP A 1 174 ? 41.683 3.908 -27.703 1.00 45.16 174 TRP A CA 1
ATOM 1245 C C . TRP A 1 174 ? 40.166 3.986 -27.522 1.00 45.16 174 TRP A C 1
ATOM 1247 O O . TRP A 1 174 ? 39.604 5.080 -27.445 1.00 45.16 174 TRP A O 1
ATOM 1257 N N . HIS A 1 175 ? 39.496 2.839 -27.531 1.00 42.44 175 HIS A N 1
ATOM 1258 C CA . HIS A 1 175 ? 38.079 2.747 -27.196 1.00 42.44 175 HIS A CA 1
ATOM 1259 C C . HIS A 1 175 ? 38.034 1.953 -25.891 1.00 42.44 175 HIS A C 1
ATOM 1261 O O . HIS A 1 175 ? 38.657 0.892 -25.796 1.00 42.44 175 HIS A O 1
ATOM 1267 N N . ASP A 1 176 ? 37.388 2.489 -24.861 1.00 51.09 176 ASP A N 1
ATOM 1268 C CA . ASP A 1 176 ? 37.546 1.950 -23.510 1.00 51.09 176 ASP A CA 1
ATOM 1269 C C . ASP A 1 176 ? 36.732 0.686 -23.275 1.00 51.09 176 ASP A C 1
ATOM 1271 O O . ASP A 1 176 ? 36.199 0.089 -24.202 1.00 51.09 176 ASP A O 1
ATOM 1275 N N . THR A 1 177 ? 36.711 0.211 -22.030 1.00 46.84 177 THR A N 1
ATOM 1276 C CA . THR A 1 177 ? 36.120 -1.069 -21.644 1.00 46.84 177 THR A CA 1
ATOM 1277 C C . THR A 1 177 ? 34.702 -1.239 -22.195 1.00 46.84 177 THR A C 1
ATOM 1279 O O . THR A 1 177 ? 33.754 -0.622 -21.713 1.00 46.84 177 THR A O 1
ATOM 1282 N N . PHE A 1 178 ? 34.558 -2.138 -23.166 1.00 51.66 178 PHE A N 1
ATOM 1283 C CA . PHE A 1 178 ? 33.270 -2.616 -23.647 1.00 51.66 178 PHE A CA 1
ATOM 1284 C C . PHE A 1 178 ? 32.739 -3.610 -22.617 1.00 51.66 178 PHE A C 1
ATOM 1286 O O . PHE A 1 178 ? 33.366 -4.638 -22.349 1.00 51.66 178 PHE A O 1
ATOM 1293 N N . THR A 1 179 ? 31.606 -3.295 -21.999 1.00 48.59 179 THR A N 1
ATOM 1294 C CA . THR A 1 179 ? 30.926 -4.202 -21.063 1.00 48.59 179 THR A CA 1
ATOM 1295 C C . THR A 1 179 ? 30.180 -5.308 -21.811 1.00 48.59 179 THR A C 1
ATOM 1297 O O . THR A 1 179 ? 30.093 -6.427 -21.305 1.00 48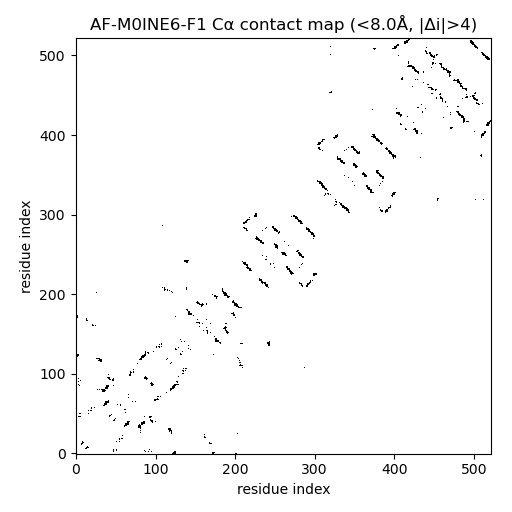.59 179 THR A O 1
ATOM 1300 N N . ALA A 1 180 ? 29.722 -5.023 -23.036 1.00 54.50 180 ALA A N 1
ATOM 1301 C CA . ALA A 1 180 ? 29.175 -5.974 -23.997 1.00 54.50 180 ALA A CA 1
ATOM 1302 C C . ALA A 1 180 ? 29.572 -5.563 -25.428 1.00 54.50 180 ALA A C 1
ATOM 1304 O O . ALA A 1 180 ? 29.630 -4.378 -25.743 1.00 54.50 180 ALA A O 1
ATOM 1305 N N . TRP A 1 181 ? 29.858 -6.539 -26.290 1.00 57.97 181 TRP A N 1
ATOM 1306 C CA . TRP A 1 181 ? 30.200 -6.297 -27.694 1.00 57.97 181 TRP A CA 1
ATOM 1307 C C . TRP A 1 181 ? 28.956 -6.431 -28.566 1.00 57.97 181 TRP A C 1
ATOM 1309 O O . TRP A 1 181 ? 28.336 -7.501 -28.531 1.00 57.97 181 TRP A O 1
ATOM 1319 N N . PRO A 1 182 ? 28.606 -5.423 -29.387 1.00 55.88 182 PRO A N 1
ATOM 1320 C CA . PRO A 1 182 ? 27.589 -5.619 -30.402 1.00 55.88 182 PRO A CA 1
ATOM 1321 C C . PRO A 1 182 ? 28.044 -6.739 -31.333 1.00 55.88 182 PRO A C 1
ATOM 1323 O O . PRO A 1 182 ? 29.141 -6.689 -31.886 1.00 55.88 182 PRO A O 1
ATOM 1326 N N . SER A 1 183 ? 27.199 -7.755 -31.512 1.00 57.16 183 SER A N 1
ATOM 1327 C CA . SER A 1 183 ? 27.527 -8.952 -32.312 1.00 57.16 183 SER A CA 1
ATOM 1328 C C . SER A 1 183 ? 27.869 -8.661 -33.778 1.00 57.16 183 SER A C 1
ATOM 1330 O O . SER A 1 183 ? 28.311 -9.546 -34.506 1.00 57.16 183 SER A O 1
ATOM 1332 N N . PHE A 1 184 ? 27.639 -7.424 -34.205 1.00 58.97 184 PHE A N 1
ATOM 1333 C CA . PHE A 1 184 ? 27.828 -6.962 -35.559 1.00 58.97 184 PHE A CA 1
ATOM 1334 C C . PHE A 1 184 ? 29.205 -6.325 -35.809 1.00 58.97 184 PHE A C 1
ATOM 1336 O O . PHE A 1 184 ? 29.541 -6.083 -36.972 1.00 58.97 184 PHE A O 1
ATOM 1343 N N . LEU A 1 185 ? 29.992 -6.080 -34.750 1.00 64.31 185 LEU A N 1
ATOM 1344 C CA . LEU A 1 185 ? 31.369 -5.589 -34.820 1.00 64.31 185 LEU A CA 1
ATOM 1345 C C . LEU A 1 185 ? 32.385 -6.716 -34.580 1.00 64.31 185 LEU A C 1
ATOM 1347 O O . LEU A 1 185 ? 32.263 -7.489 -33.633 1.00 64.31 185 LEU A O 1
ATOM 1351 N N . ASP A 1 186 ? 33.439 -6.737 -35.392 1.00 70.62 186 ASP A N 1
ATOM 1352 C CA . ASP A 1 186 ? 34.631 -7.564 -35.217 1.00 70.62 186 ASP A CA 1
ATOM 1353 C C . ASP A 1 186 ? 35.752 -6.742 -34.572 1.00 70.62 186 ASP A C 1
ATOM 1355 O O . ASP A 1 186 ? 36.048 -5.626 -35.009 1.00 70.62 186 ASP A O 1
ATOM 1359 N N . VAL A 1 187 ? 36.442 -7.311 -33.579 1.00 72.44 187 VAL A N 1
ATOM 1360 C CA . VAL A 1 187 ? 37.663 -6.706 -33.030 1.00 72.44 187 VAL A CA 1
ATOM 1361 C C . VAL A 1 187 ? 38.865 -7.137 -33.861 1.00 72.44 187 VAL A C 1
ATOM 1363 O O . VAL A 1 187 ? 39.174 -8.323 -33.963 1.00 72.44 187 VAL A O 1
ATOM 1366 N N . LEU A 1 188 ? 39.565 -6.167 -34.443 1.00 72.75 188 LEU A N 1
ATOM 1367 C CA . LEU A 1 188 ? 40.694 -6.389 -35.350 1.00 72.75 188 LEU A CA 1
ATOM 1368 C C . LEU A 1 188 ? 42.052 -6.261 -34.639 1.00 72.75 188 LEU A C 1
ATOM 1370 O O . LEU A 1 188 ? 43.040 -6.856 -35.064 1.00 72.75 188 LEU A O 1
ATOM 1374 N N . ALA A 1 189 ? 42.116 -5.526 -33.528 1.00 72.88 189 ALA A N 1
ATOM 1375 C CA . ALA A 1 189 ? 43.308 -5.434 -32.687 1.00 72.88 189 ALA A CA 1
ATOM 1376 C C . ALA A 1 189 ? 42.956 -5.031 -31.248 1.00 72.88 189 ALA A C 1
ATOM 1378 O O . ALA A 1 189 ? 41.996 -4.291 -31.019 1.00 72.88 189 ALA A O 1
ATOM 1379 N N . TRP A 1 190 ? 43.772 -5.481 -30.293 1.00 71.88 190 TRP A N 1
ATOM 1380 C CA . TRP A 1 190 ? 43.664 -5.181 -28.863 1.00 71.88 190 TRP A CA 1
ATOM 1381 C C . TRP A 1 190 ? 44.869 -4.394 -28.358 1.00 71.88 190 TRP A C 1
ATOM 1383 O O . TRP A 1 190 ? 45.981 -4.606 -28.818 1.00 71.88 190 TRP A O 1
ATOM 1393 N N . GLN A 1 191 ? 44.684 -3.580 -27.330 1.00 68.88 191 GLN A N 1
ATOM 1394 C CA . GLN A 1 191 ? 45.747 -2.983 -26.526 1.00 68.88 191 GLN A CA 1
ATOM 1395 C C . GLN A 1 191 ? 45.627 -3.537 -25.098 1.00 68.88 191 GLN A C 1
ATOM 1397 O O . GLN A 1 191 ? 44.518 -3.694 -24.583 1.00 68.88 191 GLN A O 1
ATOM 1402 N N . SER A 1 192 ? 46.751 -3.883 -24.463 1.00 67.75 192 SER A N 1
ATOM 1403 C CA . SER A 1 192 ? 46.771 -4.298 -23.051 1.00 67.75 192 SER A CA 1
ATOM 1404 C C . SER A 1 192 ? 47.304 -3.171 -22.165 1.00 67.75 192 SER A C 1
ATOM 1406 O O . SER A 1 192 ? 48.464 -2.781 -22.295 1.00 67.75 192 SER A O 1
ATOM 1408 N N . ASN A 1 193 ? 46.501 -2.674 -21.222 1.00 65.19 193 ASN A N 1
ATOM 1409 C CA . ASN A 1 193 ? 46.917 -1.642 -20.263 1.00 65.19 193 ASN A CA 1
ATOM 1410 C C . ASN A 1 193 ? 46.487 -1.961 -18.820 1.00 65.19 193 ASN A C 1
ATOM 1412 O O . ASN A 1 193 ? 45.984 -3.043 -18.518 1.00 65.19 193 ASN A O 1
ATOM 1416 N N . SER A 1 194 ? 46.697 -1.008 -17.903 1.00 60.62 194 SER A N 1
ATOM 1417 C CA . SER A 1 194 ? 46.354 -1.139 -16.479 1.00 60.62 194 SER A CA 1
ATOM 1418 C C . SER A 1 194 ? 44.853 -1.259 -16.183 1.00 60.62 194 SER A C 1
ATOM 1420 O O . SER A 1 194 ? 44.492 -1.532 -15.041 1.00 60.62 194 SER A O 1
ATOM 1422 N N . VAL A 1 195 ? 43.988 -1.048 -17.177 1.00 58.12 195 VAL A N 1
ATOM 1423 C CA . VAL A 1 195 ? 42.520 -1.103 -17.095 1.00 58.12 195 VAL A CA 1
ATOM 1424 C C . VAL A 1 195 ? 41.955 -2.375 -17.760 1.00 58.12 195 VAL A C 1
ATOM 1426 O O . VAL A 1 195 ? 40.790 -2.701 -17.549 1.00 58.12 195 VAL A O 1
ATOM 1429 N N . GLY A 1 196 ? 42.768 -3.142 -18.500 1.00 64.81 196 GLY A N 1
ATOM 1430 C CA . GLY A 1 196 ? 42.373 -4.402 -19.145 1.00 64.81 196 GLY A CA 1
ATOM 1431 C C . GLY A 1 196 ? 42.754 -4.474 -20.627 1.00 64.81 196 GLY A C 1
ATOM 1432 O O . GLY A 1 196 ? 43.601 -3.714 -21.094 1.00 64.81 196 GLY A O 1
ATOM 1433 N N . GLN A 1 197 ? 42.142 -5.415 -21.355 1.00 65.12 197 GLN A N 1
ATOM 1434 C CA . GLN A 1 197 ? 42.206 -5.462 -22.820 1.00 65.12 197 GLN A CA 1
ATOM 1435 C C . GLN A 1 197 ? 41.173 -4.494 -23.399 1.00 65.12 197 GLN A C 1
ATOM 1437 O O . GLN A 1 197 ? 39.987 -4.600 -23.092 1.00 65.12 197 GLN A O 1
ATOM 1442 N N . GLN A 1 198 ? 41.622 -3.565 -24.233 1.00 63.62 198 GLN A N 1
ATOM 1443 C CA . GLN A 1 198 ? 40.787 -2.562 -24.895 1.00 63.62 198 GLN A CA 1
ATOM 1444 C C . GLN A 1 198 ? 40.903 -2.721 -26.407 1.00 63.62 198 GLN A C 1
ATOM 1446 O O . GLN A 1 198 ? 41.993 -3.013 -26.904 1.00 63.62 198 GLN A O 1
ATOM 1451 N N . ALA A 1 199 ? 39.809 -2.574 -27.154 1.00 63.19 199 ALA A N 1
ATOM 1452 C CA . ALA A 1 199 ? 39.915 -2.663 -28.606 1.00 63.19 199 ALA A CA 1
ATOM 1453 C C . ALA A 1 199 ? 40.555 -1.400 -29.177 1.00 63.19 199 ALA A C 1
ATOM 1455 O O . ALA A 1 199 ? 40.154 -0.275 -28.877 1.00 63.19 199 ALA A O 1
ATOM 1456 N N . ALA A 1 200 ? 41.536 -1.618 -30.043 1.00 58.78 200 ALA A N 1
ATOM 1457 C CA . ALA A 1 200 ? 42.218 -0.567 -30.781 1.00 58.78 200 ALA A CA 1
ATOM 1458 C C . ALA A 1 200 ? 41.602 -0.379 -32.179 1.00 58.78 200 ALA A C 1
ATOM 1460 O O . ALA A 1 200 ? 41.488 0.744 -32.661 1.00 58.78 200 ALA A O 1
ATOM 1461 N N . ALA A 1 201 ? 41.131 -1.464 -32.806 1.00 62.12 201 ALA A N 1
ATOM 1462 C CA . ALA A 1 201 ? 40.522 -1.436 -34.135 1.00 62.12 201 ALA A CA 1
ATOM 1463 C C . ALA A 1 201 ? 39.271 -2.322 -34.201 1.00 62.12 201 ALA A C 1
ATOM 1465 O O . ALA A 1 201 ? 39.283 -3.446 -33.697 1.00 62.12 201 ALA A O 1
ATOM 1466 N N . LEU A 1 202 ? 38.219 -1.816 -34.855 1.00 63.09 202 LEU A N 1
ATOM 1467 C CA . LEU A 1 202 ? 36.926 -2.482 -35.031 1.00 63.09 202 LEU A CA 1
ATOM 1468 C C . LEU A 1 202 ? 36.512 -2.459 -36.510 1.00 63.09 202 LEU A C 1
ATOM 1470 O O . LEU A 1 202 ? 36.684 -1.431 -37.169 1.00 63.09 202 LEU A O 1
ATOM 1474 N N . GLY A 1 203 ? 35.949 -3.562 -37.001 1.00 59.38 203 GLY A N 1
ATOM 1475 C CA . GLY A 1 203 ? 35.243 -3.675 -38.286 1.00 59.38 203 GLY A CA 1
ATOM 1476 C C . GLY A 1 203 ? 33.785 -4.083 -38.064 1.00 59.38 203 GLY A C 1
ATOM 1477 O O . GLY A 1 203 ? 33.438 -4.458 -36.953 1.00 59.38 203 GLY A O 1
ATOM 1478 N N . GLY A 1 204 ? 32.921 -4.003 -39.078 1.00 57.19 204 GLY A N 1
ATOM 1479 C CA . GLY A 1 204 ? 31.510 -4.399 -38.958 1.00 57.19 204 GLY A CA 1
ATOM 1480 C C . GLY A 1 204 ? 31.032 -5.263 -40.125 1.00 57.19 204 GLY A C 1
ATOM 1481 O O . GLY A 1 204 ? 31.485 -5.073 -41.254 1.00 57.19 204 GLY A O 1
ATOM 1482 N N . ALA A 1 205 ? 30.123 -6.204 -39.850 1.00 53.88 205 ALA A N 1
ATOM 1483 C CA . ALA A 1 205 ? 29.521 -7.103 -40.846 1.00 53.88 205 ALA A CA 1
ATOM 1484 C C . ALA A 1 205 ? 28.009 -6.869 -41.069 1.00 53.88 205 ALA A C 1
ATOM 1486 O O . ALA A 1 205 ? 27.506 -7.149 -42.154 1.00 53.88 205 ALA A O 1
ATOM 1487 N N . SER A 1 206 ? 27.292 -6.365 -40.059 1.00 59.62 206 SER A N 1
ATOM 1488 C CA . SER A 1 206 ? 25.878 -5.923 -40.097 1.00 59.62 206 SER A CA 1
ATOM 1489 C C . SER A 1 206 ? 25.694 -4.789 -39.074 1.00 59.62 206 SER A C 1
ATOM 1491 O O . SER A 1 206 ? 26.676 -4.436 -38.435 1.00 59.62 206 SER A O 1
ATOM 1493 N N . VAL A 1 207 ? 24.522 -4.171 -38.928 1.00 62.16 207 VAL A N 1
ATOM 1494 C CA . VAL A 1 207 ? 24.207 -3.177 -37.879 1.00 62.16 207 VAL A CA 1
ATOM 1495 C C . VAL A 1 207 ? 22.716 -3.321 -37.554 1.00 62.16 207 VAL A C 1
ATOM 1497 O O . VAL A 1 207 ? 21.881 -2.569 -38.045 1.00 62.16 207 VAL A O 1
ATOM 1500 N N . THR A 1 208 ? 22.357 -4.332 -36.762 1.00 67.00 208 THR A N 1
ATOM 1501 C CA . THR A 1 208 ? 20.954 -4.580 -36.398 1.00 67.00 208 THR A CA 1
ATOM 1502 C C . THR A 1 208 ? 20.616 -3.886 -35.085 1.00 67.00 208 THR A C 1
ATOM 1504 O O . THR A 1 208 ? 21.091 -4.323 -34.042 1.00 67.00 208 THR A O 1
ATOM 1507 N N . LEU A 1 209 ? 19.744 -2.876 -35.140 1.00 71.31 209 LEU A N 1
ATOM 1508 C CA . LEU A 1 209 ? 19.116 -2.282 -33.950 1.00 71.31 209 LEU A CA 1
ATOM 1509 C C . LEU A 1 209 ? 18.310 -3.357 -33.208 1.00 71.31 209 LEU A C 1
ATOM 1511 O O . LEU A 1 209 ? 17.646 -4.180 -33.859 1.00 71.31 209 LEU A O 1
ATOM 1515 N N . GLN A 1 210 ? 18.339 -3.398 -31.890 1.00 75.12 210 GLN A N 1
ATOM 1516 C CA . GLN A 1 210 ? 17.580 -4.383 -31.122 1.00 75.12 210 GLN A CA 1
ATOM 1517 C C . GLN A 1 210 ? 16.262 -3.783 -30.641 1.00 75.12 210 GLN A C 1
ATOM 1519 O O . GLN A 1 210 ? 16.057 -2.587 -30.686 1.00 75.12 210 GLN A O 1
ATOM 1524 N N . ALA A 1 211 ? 15.292 -4.636 -30.311 1.00 83.31 211 ALA A N 1
ATOM 1525 C CA . ALA A 1 211 ? 14.146 -4.146 -29.553 1.00 83.31 211 ALA A CA 1
ATOM 1526 C C . ALA A 1 211 ? 14.562 -4.072 -28.077 1.00 83.31 211 ALA A C 1
ATOM 1528 O O . ALA A 1 211 ? 15.366 -4.916 -27.657 1.00 83.31 211 ALA A O 1
ATOM 1529 N N . PRO A 1 212 ? 13.971 -3.169 -27.279 1.00 90.06 212 PRO A N 1
ATOM 1530 C CA . PRO A 1 212 ? 14.248 -3.106 -25.853 1.00 90.06 212 PRO A CA 1
ATOM 1531 C C . PRO A 1 212 ? 13.897 -4.432 -25.168 1.00 90.06 212 PRO A C 1
ATOM 1533 O O . PRO A 1 212 ? 13.042 -5.185 -25.641 1.00 90.06 212 PRO A O 1
ATOM 1536 N N . ASP A 1 213 ? 14.500 -4.712 -24.019 1.00 91.38 213 ASP A N 1
ATOM 1537 C CA . ASP A 1 213 ? 14.082 -5.775 -23.103 1.00 91.38 213 ASP A CA 1
ATOM 1538 C C . ASP A 1 213 ? 13.101 -5.193 -22.078 1.00 91.38 213 ASP A C 1
ATOM 1540 O O . ASP A 1 213 ? 13.497 -4.508 -21.134 1.00 91.38 213 ASP A O 1
ATOM 1544 N N . ALA A 1 214 ? 11.801 -5.416 -22.288 1.00 95.44 214 ALA A N 1
ATOM 1545 C CA . ALA A 1 214 ? 10.764 -4.958 -21.375 1.00 95.44 214 ALA A CA 1
ATOM 1546 C C . ALA A 1 214 ? 10.747 -5.810 -20.100 1.00 95.44 214 ALA A C 1
ATOM 1548 O O . ALA A 1 214 ? 10.503 -7.016 -20.141 1.00 95.44 214 ALA A O 1
ATOM 1549 N N . GLN A 1 215 ? 10.886 -5.155 -18.951 1.00 96.56 215 GLN A N 1
ATOM 1550 C CA . GLN A 1 215 ? 10.743 -5.761 -17.630 1.00 96.56 215 GLN A CA 1
ATOM 1551 C C . GLN A 1 215 ? 9.705 -4.974 -16.832 1.00 96.56 215 GLN A C 1
ATOM 1553 O O . GLN A 1 215 ? 9.692 -3.745 -16.846 1.00 96.56 215 GLN A O 1
ATOM 1558 N N . CYS A 1 216 ? 8.822 -5.680 -16.134 1.00 96.94 216 CYS A N 1
ATOM 1559 C CA . CYS A 1 216 ? 7.711 -5.085 -15.404 1.00 96.94 216 CYS A CA 1
ATOM 1560 C C . CYS A 1 216 ? 7.456 -5.830 -14.097 1.00 96.94 216 CYS A C 1
ATOM 1562 O O . CYS A 1 216 ? 7.577 -7.052 -14.025 1.00 96.94 216 CYS A O 1
ATOM 1564 N N . THR A 1 217 ? 7.094 -5.084 -13.056 1.00 95.69 217 THR A N 1
ATOM 1565 C CA . THR A 1 217 ? 6.679 -5.639 -11.764 1.00 95.69 217 THR A CA 1
ATOM 1566 C C . THR A 1 217 ? 5.480 -4.874 -11.216 1.00 95.69 217 THR A C 1
ATOM 1568 O O . THR A 1 217 ? 5.281 -3.699 -11.540 1.00 95.69 217 THR A O 1
ATOM 1571 N N . ALA A 1 218 ? 4.686 -5.529 -10.370 1.00 93.69 218 ALA A N 1
ATOM 1572 C CA . ALA A 1 218 ? 3.638 -4.884 -9.593 1.00 93.69 218 ALA A CA 1
ATOM 1573 C C . ALA A 1 218 ? 3.910 -4.999 -8.087 1.00 93.69 218 ALA A C 1
ATOM 1575 O O . ALA A 1 218 ? 4.392 -6.018 -7.590 1.00 93.69 218 ALA A O 1
ATOM 1576 N N . SER A 1 219 ? 3.561 -3.952 -7.339 1.00 92.25 219 SER A N 1
ATOM 1577 C CA . SER A 1 219 ? 3.603 -3.948 -5.875 1.00 92.25 219 SER A CA 1
ATOM 1578 C C . SER A 1 219 ? 2.281 -3.471 -5.275 1.00 92.25 219 SER A C 1
ATOM 1580 O O . SER A 1 219 ? 1.615 -2.576 -5.807 1.00 92.25 219 SER A O 1
ATOM 1582 N N . PHE A 1 220 ? 1.912 -4.079 -4.145 1.00 87.88 220 PHE A N 1
ATOM 1583 C CA . PHE A 1 220 ? 0.609 -3.911 -3.501 1.00 87.88 220 PHE A CA 1
ATOM 1584 C C . PHE A 1 220 ? 0.763 -3.740 -1.987 1.00 87.88 220 PHE A C 1
ATOM 1586 O O . PHE A 1 220 ? 1.666 -4.346 -1.393 1.00 87.88 220 PHE A O 1
ATOM 1593 N N . PRO A 1 221 ? -0.145 -3.004 -1.326 1.00 78.38 221 PRO A N 1
ATOM 1594 C CA . PRO A 1 221 ? -0.248 -3.012 0.129 1.00 78.38 221 PRO A CA 1
ATOM 1595 C C . PRO A 1 221 ? -0.452 -4.440 0.672 1.00 78.38 221 PRO A C 1
ATOM 1597 O O . PRO A 1 221 ? -1.268 -5.202 0.167 1.00 78.38 221 PRO A O 1
ATOM 1600 N N . GLY A 1 222 ? 0.307 -4.842 1.697 1.00 73.00 222 GLY A N 1
ATOM 1601 C CA . GLY A 1 222 ? 0.074 -6.113 2.404 1.00 73.00 222 GLY A CA 1
ATOM 1602 C C . GLY A 1 222 ? 0.243 -7.400 1.575 1.00 73.00 222 GLY A C 1
ATOM 1603 O O . GLY A 1 222 ? -0.279 -8.437 1.979 1.00 73.00 222 GLY A O 1
ATOM 1604 N N . ASN A 1 223 ? 0.961 -7.355 0.442 1.00 74.12 223 ASN A N 1
ATOM 1605 C CA . ASN A 1 223 ? 1.154 -8.476 -0.499 1.00 74.12 223 ASN A CA 1
ATOM 1606 C C . ASN A 1 223 ? -0.150 -9.044 -1.103 1.00 74.12 223 ASN A C 1
ATOM 1608 O O . ASN A 1 223 ? -0.161 -10.178 -1.589 1.00 74.12 223 ASN A O 1
ATOM 1612 N N . LYS A 1 224 ? -1.251 -8.284 -1.081 1.00 82.56 224 LYS A N 1
ATOM 1613 C CA . LYS A 1 224 ? -2.545 -8.691 -1.640 1.00 82.56 224 LYS A CA 1
ATOM 1614 C C . LYS A 1 224 ? -3.221 -7.482 -2.279 1.00 82.56 224 LYS A C 1
ATOM 1616 O O . LYS A 1 224 ? -3.329 -6.447 -1.643 1.00 82.56 224 LYS A O 1
ATOM 1621 N N . ALA A 1 225 ? -3.691 -7.615 -3.515 1.00 86.88 225 ALA A N 1
ATOM 1622 C CA . ALA A 1 225 ? -4.434 -6.551 -4.180 1.00 86.88 225 ALA A CA 1
ATOM 1623 C C . ALA A 1 225 ? -5.923 -6.646 -3.825 1.00 86.88 225 ALA A C 1
ATOM 1625 O O . ALA A 1 225 ? -6.596 -7.604 -4.227 1.00 86.88 225 ALA A O 1
ATOM 1626 N N . CYS A 1 226 ? -6.450 -5.671 -3.090 1.00 89.69 226 CYS A N 1
ATOM 1627 C CA . CYS A 1 226 ? -7.882 -5.549 -2.863 1.00 89.69 226 CYS A CA 1
ATOM 1628 C C . CYS A 1 226 ? -8.536 -4.702 -3.962 1.00 89.69 226 CYS A C 1
ATOM 1630 O O . CYS A 1 226 ? -7.905 -3.855 -4.597 1.00 89.69 226 CYS A O 1
ATOM 1632 N N . VAL A 1 227 ? -9.829 -4.915 -4.200 1.00 90.00 227 VAL A N 1
ATOM 1633 C CA . VAL A 1 227 ? -10.633 -4.000 -5.021 1.00 90.00 227 VAL A CA 1
ATOM 1634 C C . VAL A 1 227 ? -10.478 -2.579 -4.469 1.00 90.00 227 VAL A C 1
ATOM 1636 O O . VAL A 1 227 ? -10.531 -2.379 -3.260 1.00 90.00 227 VAL A O 1
ATOM 1639 N N . THR A 1 228 ? -10.291 -1.600 -5.356 1.00 85.19 228 THR A N 1
ATOM 1640 C CA . THR A 1 228 ? -9.989 -0.181 -5.068 1.00 85.19 228 THR A CA 1
ATOM 1641 C C . THR A 1 228 ? -8.624 0.137 -4.455 1.00 85.19 228 THR A C 1
ATOM 1643 O O . THR A 1 228 ? -8.303 1.322 -4.352 1.00 85.19 228 THR A O 1
ATOM 1646 N N . ASP A 1 229 ? -7.786 -0.856 -4.140 1.00 88.12 229 ASP A N 1
ATOM 1647 C CA . ASP A 1 229 ? -6.404 -0.573 -3.749 1.00 88.12 229 ASP A CA 1
ATOM 1648 C C . ASP A 1 229 ? -5.630 0.045 -4.909 1.00 88.12 229 ASP A C 1
ATOM 1650 O O . ASP A 1 229 ? -5.779 -0.336 -6.074 1.00 88.12 229 ASP A O 1
ATOM 1654 N N . THR A 1 230 ? -4.751 0.981 -4.566 1.00 91.50 230 THR A N 1
ATOM 1655 C CA . THR A 1 230 ? -3.773 1.522 -5.502 1.00 91.50 230 THR A CA 1
ATOM 1656 C C . THR A 1 230 ? -2.609 0.546 -5.631 1.00 91.50 230 THR A C 1
ATOM 1658 O O . THR A 1 230 ? -1.863 0.319 -4.677 1.00 91.50 230 THR A O 1
ATOM 1661 N N . VAL A 1 231 ? -2.439 0.004 -6.830 1.00 93.69 231 VAL A N 1
ATOM 1662 C CA . VAL A 1 231 ? -1.300 -0.818 -7.236 1.00 93.69 231 VAL A CA 1
ATOM 1663 C C . VAL A 1 231 ? -0.247 0.074 -7.877 1.00 93.69 231 VAL A C 1
ATOM 1665 O O . VAL A 1 231 ? -0.592 0.917 -8.705 1.00 93.69 231 VAL A O 1
ATOM 1668 N N . THR A 1 232 ? 1.025 -0.127 -7.532 1.00 96.06 232 THR A N 1
ATOM 1669 C CA . THR A 1 232 ? 2.148 0.517 -8.230 1.00 96.06 232 THR A CA 1
ATOM 1670 C C . THR A 1 232 ? 2.750 -0.461 -9.225 1.00 96.06 232 THR A C 1
ATOM 1672 O O . THR A 1 232 ? 3.125 -1.568 -8.839 1.00 96.06 232 THR A O 1
ATOM 1675 N N . PHE A 1 233 ? 2.871 -0.031 -10.475 1.00 97.19 233 PHE A N 1
ATOM 1676 C CA . PHE A 1 233 ? 3.518 -0.765 -11.554 1.00 97.19 233 PHE A CA 1
ATOM 1677 C C . PHE A 1 233 ? 4.831 -0.083 -11.919 1.00 97.19 233 PHE A C 1
ATOM 1679 O O . PHE A 1 233 ? 4.878 1.140 -12.071 1.00 97.19 233 PHE A O 1
ATOM 1686 N N . ASP A 1 234 ? 5.887 -0.879 -12.038 1.00 97.62 234 ASP A N 1
ATOM 1687 C CA . ASP A 1 234 ? 7.250 -0.403 -12.232 1.00 97.62 234 ASP A CA 1
ATOM 1688 C C . ASP A 1 234 ? 7.888 -1.099 -13.438 1.00 97.62 234 ASP A C 1
ATOM 1690 O O . ASP A 1 234 ? 8.035 -2.324 -13.454 1.00 97.62 234 ASP A O 1
ATOM 1694 N N . GLY A 1 235 ? 8.229 -0.301 -14.451 1.00 97.25 235 GLY A N 1
ATOM 1695 C CA . GLY A 1 235 ? 8.925 -0.717 -15.666 1.00 97.25 235 GLY A CA 1
ATOM 1696 C C . GLY A 1 235 ? 10.423 -0.399 -15.664 1.00 97.25 235 GLY A C 1
ATOM 1697 O O . GLY A 1 235 ? 11.087 -0.620 -16.672 1.00 97.25 235 GLY A O 1
ATOM 1698 N N . SER A 1 236 ? 10.972 0.138 -14.568 1.00 95.88 236 SER A N 1
ATOM 1699 C CA . SER A 1 236 ? 12.349 0.656 -14.488 1.00 95.88 236 SER A CA 1
ATOM 1700 C C . SER A 1 236 ? 13.453 -0.385 -14.673 1.00 95.88 236 SER A C 1
ATOM 1702 O O . SER A 1 236 ? 14.602 -0.010 -14.874 1.00 95.88 236 SER A O 1
ATOM 1704 N N . GLY A 1 237 ? 13.118 -1.677 -14.634 1.00 94.38 237 GLY A N 1
ATOM 1705 C CA . GLY A 1 237 ? 14.045 -2.756 -14.972 1.00 94.38 237 GLY A CA 1
ATOM 1706 C C . GLY A 1 237 ? 14.243 -2.971 -16.475 1.00 94.38 237 GLY A C 1
ATOM 1707 O O . GLY A 1 237 ? 15.024 -3.844 -16.838 1.00 94.38 237 GLY A O 1
ATOM 1708 N N . SER A 1 238 ? 13.508 -2.252 -17.330 1.00 95.12 238 SER A N 1
ATOM 1709 C CA . SER A 1 238 ? 13.637 -2.373 -18.784 1.00 95.12 238 SER A CA 1
ATOM 1710 C C . SER A 1 238 ? 14.927 -1.718 -19.268 1.00 95.12 238 SER A C 1
ATOM 1712 O O . SER A 1 238 ? 15.320 -0.682 -18.733 1.00 95.12 238 SER A O 1
ATOM 1714 N N . SER A 1 239 ? 15.547 -2.285 -20.298 1.00 89.25 239 SER A N 1
ATOM 1715 C CA . SER A 1 239 ? 16.784 -1.757 -20.880 1.00 89.25 239 SER A CA 1
ATOM 1716 C C . SER A 1 239 ? 16.776 -1.837 -22.396 1.00 89.25 239 SER A C 1
ATOM 1718 O O . SER A 1 239 ? 16.211 -2.774 -22.961 1.00 89.25 239 SER A O 1
ATOM 1720 N N . ASP A 1 240 ? 17.468 -0.912 -23.034 1.00 84.00 240 ASP A N 1
ATOM 1721 C CA . ASP A 1 240 ? 17.777 -0.931 -24.447 1.00 84.00 240 ASP A CA 1
ATOM 1722 C C . ASP A 1 240 ? 19.168 -1.545 -24.688 1.00 84.00 240 ASP A C 1
ATOM 1724 O O . ASP A 1 240 ? 20.179 -1.002 -24.221 1.00 84.00 240 ASP A O 1
ATOM 1728 N N . PRO A 1 241 ? 19.270 -2.678 -25.405 1.00 73.69 241 PRO A N 1
ATOM 1729 C CA . PRO A 1 241 ? 20.563 -3.223 -25.808 1.00 73.69 241 PRO A CA 1
ATOM 1730 C C . PRO A 1 241 ? 21.412 -2.254 -26.651 1.00 73.69 241 PRO A C 1
ATOM 1732 O O . PRO A 1 241 ? 22.641 -2.402 -26.676 1.00 73.69 241 PRO A O 1
ATOM 1735 N N . ASP A 1 242 ? 20.785 -1.263 -27.293 1.00 71.12 242 ASP A N 1
ATOM 1736 C CA . ASP A 1 242 ? 21.440 -0.236 -28.100 1.00 71.12 242 ASP A CA 1
ATOM 1737 C C . ASP A 1 242 ? 22.037 0.902 -27.243 1.00 71.12 242 ASP A C 1
ATOM 1739 O O . ASP A 1 242 ? 22.855 1.672 -27.741 1.00 71.12 242 ASP A O 1
ATOM 1743 N N . GLY A 1 243 ? 21.792 0.915 -25.923 1.00 65.06 243 GLY A N 1
ATOM 1744 C CA . GLY A 1 243 ? 22.553 1.699 -24.941 1.00 65.06 243 GLY A CA 1
ATOM 1745 C C . GLY A 1 243 ? 21.913 3.008 -24.474 1.00 65.06 243 GLY A C 1
ATOM 1746 O O . GLY A 1 243 ? 22.586 3.803 -23.806 1.00 65.06 243 GLY A O 1
ATOM 1747 N N . ASP A 1 244 ? 20.639 3.244 -24.774 1.00 70.69 244 ASP A N 1
ATOM 1748 C CA . ASP A 1 244 ? 19.964 4.521 -24.557 1.00 70.69 244 ASP A CA 1
ATOM 1749 C C . ASP A 1 244 ? 18.630 4.437 -23.800 1.00 70.69 244 ASP A C 1
ATOM 1751 O O . ASP A 1 244 ? 17.724 5.236 -24.033 1.00 70.69 244 ASP A O 1
ATOM 1755 N N . ASP A 1 245 ? 18.589 3.616 -22.742 1.00 75.25 245 ASP A N 1
ATOM 1756 C CA . ASP A 1 245 ? 17.488 3.450 -21.767 1.00 75.25 245 ASP A CA 1
ATOM 1757 C C . ASP A 1 245 ? 16.707 4.739 -21.417 1.00 75.25 245 ASP A C 1
ATOM 1759 O O . ASP A 1 245 ? 15.507 4.718 -21.130 1.00 75.25 245 ASP A O 1
ATOM 1763 N N . SER A 1 246 ? 17.388 5.891 -21.411 1.00 78.75 246 SER A N 1
ATOM 1764 C CA . SER A 1 246 ? 16.805 7.214 -21.148 1.00 78.75 246 SER A CA 1
ATOM 1765 C C . SER A 1 246 ? 15.776 7.699 -22.181 1.00 78.75 246 SER A C 1
ATOM 1767 O O . SER A 1 246 ? 15.031 8.638 -21.886 1.00 78.75 246 SER A O 1
ATOM 1769 N N . LYS A 1 247 ? 15.732 7.095 -23.373 1.00 84.25 247 LYS A N 1
ATOM 1770 C CA . LYS A 1 247 ? 14.807 7.425 -24.465 1.00 84.25 247 LYS A CA 1
ATOM 1771 C C . LYS A 1 247 ? 13.601 6.479 -24.536 1.00 84.25 247 LYS A C 1
ATOM 1773 O O . LYS A 1 247 ? 12.655 6.762 -25.273 1.00 84.25 247 LYS A O 1
ATOM 1778 N N . LEU A 1 248 ? 13.577 5.427 -23.712 1.00 91.31 248 LEU A N 1
ATOM 1779 C CA . LEU A 1 248 ? 12.487 4.457 -23.682 1.00 91.31 248 LEU A CA 1
ATOM 1780 C C . LEU A 1 248 ? 11.143 5.101 -23.319 1.00 91.31 248 LEU A C 1
ATOM 1782 O O . LEU A 1 248 ? 11.002 5.871 -22.363 1.00 91.31 248 LEU A O 1
ATOM 1786 N N . THR A 1 249 ? 10.115 4.720 -24.068 1.00 96.56 249 THR A N 1
ATOM 1787 C CA . THR A 1 249 ? 8.717 5.072 -23.823 1.00 96.56 249 THR A CA 1
ATOM 1788 C C . THR A 1 249 ? 7.964 3.873 -23.257 1.00 96.56 249 THR A C 1
ATOM 1790 O O . THR A 1 249 ? 7.993 2.785 -23.820 1.00 96.56 249 THR A O 1
ATOM 1793 N N . TYR A 1 250 ? 7.214 4.099 -22.178 1.00 98.12 250 TYR A N 1
ATOM 1794 C CA . TYR A 1 250 ? 6.492 3.064 -21.435 1.00 98.12 250 TYR A CA 1
ATOM 1795 C C . TYR A 1 250 ? 4.987 3.250 -21.613 1.00 98.12 250 TYR A C 1
ATOM 1797 O O . TYR A 1 250 ? 4.454 4.304 -21.252 1.00 98.12 250 TYR A O 1
ATOM 1805 N N . ARG A 1 251 ? 4.302 2.244 -22.160 1.00 98.25 251 ARG A N 1
ATOM 1806 C CA . ARG A 1 251 ? 2.845 2.230 -22.349 1.00 98.25 251 ARG A CA 1
ATOM 1807 C C . ARG A 1 251 ? 2.237 1.056 -21.598 1.00 98.25 251 ARG A C 1
ATOM 1809 O O . ARG A 1 251 ? 2.564 -0.089 -21.889 1.00 98.25 251 ARG A O 1
ATOM 1816 N N . TRP A 1 252 ? 1.350 1.354 -20.663 1.00 98.31 252 TRP A N 1
ATOM 1817 C CA . TRP A 1 252 ? 0.663 0.367 -19.842 1.00 98.31 252 TRP A CA 1
ATOM 1818 C C . TRP A 1 252 ? -0.759 0.152 -20.344 1.00 98.31 252 TRP A C 1
ATOM 1820 O O . TRP A 1 252 ? -1.461 1.123 -20.623 1.00 98.31 252 TRP A O 1
ATOM 1830 N N . ASP A 1 253 ? -1.152 -1.110 -20.420 1.00 97.81 253 ASP A N 1
ATOM 1831 C CA . ASP A 1 253 ? -2.501 -1.607 -20.678 1.00 97.81 253 ASP A CA 1
ATOM 1832 C C . ASP A 1 253 ? -2.898 -2.464 -19.464 1.00 97.81 253 ASP A C 1
ATOM 1834 O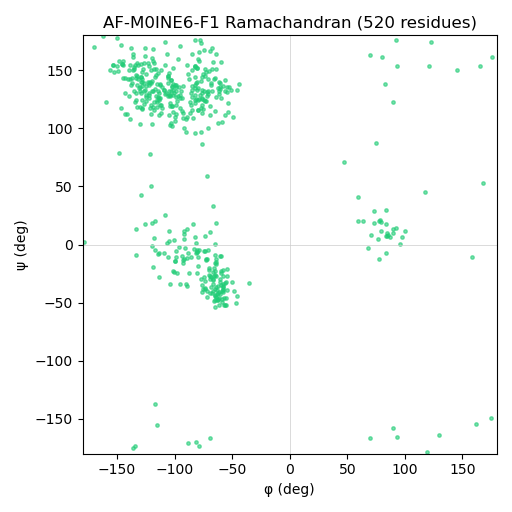 O . ASP A 1 253 ? -2.255 -3.479 -19.175 1.00 97.81 253 ASP A O 1
ATOM 1838 N N . PHE A 1 254 ? -3.879 -2.010 -18.685 1.00 96.88 254 PHE A N 1
ATOM 1839 C CA . PHE A 1 254 ? -4.265 -2.640 -17.421 1.00 96.88 254 PHE A CA 1
ATOM 1840 C C . PHE A 1 254 ? -5.386 -3.670 -17.572 1.00 96.88 254 PHE A C 1
ATOM 1842 O O . PHE A 1 254 ? -5.605 -4.452 -16.638 1.00 96.88 254 PHE A O 1
ATOM 1849 N N . ASP A 1 255 ? -6.106 -3.676 -18.695 1.00 92.62 255 ASP A N 1
ATOM 1850 C CA . ASP A 1 255 ? -7.220 -4.594 -18.943 1.00 92.62 255 ASP A CA 1
ATOM 1851 C C . ASP A 1 255 ? -6.964 -5.613 -20.069 1.00 92.62 255 ASP A C 1
ATOM 1853 O O . ASP A 1 255 ? -7.712 -6.591 -20.191 1.00 92.62 255 ASP A O 1
ATOM 1857 N N . GLY A 1 256 ? -5.852 -5.464 -20.787 1.00 89.62 256 GLY A N 1
ATOM 1858 C CA . GLY A 1 256 ? -5.374 -6.365 -21.825 1.00 89.62 256 GLY A CA 1
ATOM 1859 C C . GLY A 1 256 ? -6.121 -6.219 -23.150 1.00 89.62 256 GLY A C 1
ATOM 1860 O O . GLY A 1 256 ? -6.123 -7.169 -23.942 1.00 89.62 256 GLY A O 1
ATOM 1861 N N . ASP A 1 257 ? -6.803 -5.096 -23.390 1.00 92.44 257 ASP A N 1
ATOM 1862 C CA . ASP A 1 257 ? -7.564 -4.852 -24.618 1.00 92.44 257 ASP A CA 1
ATOM 1863 C C . ASP A 1 257 ? -6.696 -4.391 -25.810 1.00 92.44 257 ASP A C 1
ATOM 1865 O O . ASP A 1 257 ? -7.172 -4.343 -26.953 1.00 92.44 257 ASP A O 1
ATOM 1869 N N . GLY A 1 258 ? -5.407 -4.134 -25.572 1.00 91.50 258 GLY A N 1
ATOM 1870 C CA . GLY A 1 258 ? -4.437 -3.654 -26.551 1.00 91.50 258 GLY A CA 1
ATOM 1871 C C . GLY A 1 258 ? -4.394 -2.130 -26.697 1.00 91.50 258 GLY A C 1
ATOM 1872 O O . GLY A 1 258 ? -3.713 -1.628 -27.599 1.00 91.50 258 GLY A O 1
ATOM 1873 N N . ILE A 1 259 ? -5.109 -1.384 -25.855 1.00 94.81 259 ILE A N 1
ATOM 1874 C CA . ILE A 1 259 ? -5.133 0.078 -25.805 1.00 94.81 259 ILE A CA 1
ATOM 1875 C C . ILE A 1 259 ? -4.280 0.553 -24.624 1.00 94.81 259 ILE A C 1
ATOM 1877 O O . ILE A 1 259 ? -4.229 -0.036 -23.555 1.00 94.81 259 ILE A O 1
ATOM 1881 N N . THR A 1 260 ? -3.548 1.649 -24.826 1.00 97.19 260 THR A N 1
ATOM 1882 C CA . THR A 1 260 ? -2.754 2.251 -23.750 1.00 97.19 260 THR A CA 1
ATOM 1883 C C . THR A 1 260 ? -3.647 3.019 -22.780 1.00 97.19 260 THR A C 1
ATOM 1885 O O . THR A 1 260 ? -4.244 4.029 -23.158 1.00 97.19 260 THR A O 1
ATOM 1888 N N . ASP A 1 261 ? -3.632 2.604 -21.518 1.00 97.56 261 ASP A N 1
ATOM 1889 C CA . ASP A 1 261 ? -4.312 3.259 -20.402 1.00 97.56 261 ASP A CA 1
ATOM 1890 C C . ASP A 1 261 ? -3.446 4.318 -19.713 1.00 97.56 261 ASP A C 1
ATOM 1892 O O . ASP A 1 261 ? -3.949 5.347 -19.255 1.00 97.56 261 ASP A O 1
ATOM 1896 N N . ALA A 1 262 ? -2.134 4.079 -19.616 1.00 97.81 262 ALA A N 1
ATOM 1897 C CA . ALA A 1 262 ? -1.206 4.992 -18.956 1.00 97.81 262 ALA A CA 1
ATOM 1898 C C . ALA A 1 262 ? 0.172 5.031 -19.619 1.00 97.81 262 ALA A C 1
ATOM 1900 O O . ALA A 1 262 ? 0.618 4.083 -20.264 1.00 97.81 262 ALA A O 1
ATOM 1901 N N . ILE A 1 263 ? 0.865 6.154 -19.428 1.00 97.56 263 ILE A N 1
ATOM 1902 C CA . ILE A 1 263 ? 2.221 6.387 -19.930 1.00 97.56 263 ILE A CA 1
ATOM 1903 C C . ILE A 1 263 ? 3.111 6.805 -18.763 1.00 97.56 263 ILE A C 1
ATOM 1905 O O . ILE A 1 263 ? 2.751 7.702 -17.999 1.00 97.56 263 ILE A O 1
ATOM 1909 N N . GLY A 1 264 ? 4.282 6.181 -18.652 1.00 97.44 264 GLY A N 1
ATOM 1910 C CA . GLY A 1 264 ? 5.283 6.490 -17.631 1.00 97.44 264 GLY A CA 1
ATOM 1911 C C . GLY A 1 264 ? 6.044 5.251 -17.166 1.00 97.44 264 GLY A C 1
ATOM 1912 O O . GLY A 1 264 ? 5.506 4.148 -17.177 1.00 97.44 264 GLY A O 1
ATOM 1913 N N . GLN A 1 265 ? 7.300 5.436 -16.753 1.00 96.94 265 GLN A N 1
ATOM 1914 C CA . GLN A 1 265 ? 8.148 4.341 -16.264 1.00 96.94 265 GLN A CA 1
ATOM 1915 C C . GLN A 1 265 ? 7.588 3.699 -14.986 1.00 96.94 265 GLN A C 1
ATOM 1917 O O . GLN A 1 265 ? 7.619 2.482 -14.840 1.00 96.94 265 GLN A O 1
ATOM 1922 N N . ILE A 1 266 ? 7.044 4.520 -14.083 1.00 97.50 266 ILE A N 1
ATOM 1923 C CA . ILE A 1 266 ? 6.350 4.085 -12.869 1.00 97.50 266 ILE A CA 1
ATOM 1924 C C . ILE A 1 266 ? 4.964 4.722 -12.877 1.00 97.50 266 ILE A C 1
ATOM 1926 O O . ILE A 1 266 ? 4.840 5.943 -13.011 1.00 97.50 266 ILE A O 1
ATOM 1930 N N . VAL A 1 267 ? 3.925 3.905 -12.732 1.00 97.94 267 VAL A N 1
ATOM 1931 C CA . VAL A 1 267 ? 2.522 4.340 -12.753 1.00 97.94 267 VAL A CA 1
ATOM 1932 C C . VAL A 1 267 ? 1.732 3.669 -11.638 1.00 97.94 267 VAL A C 1
ATOM 1934 O O . VAL A 1 267 ? 2.162 2.676 -11.053 1.00 97.94 267 VAL A O 1
ATOM 1937 N N . THR A 1 268 ? 0.554 4.208 -11.340 1.00 96.56 268 THR A N 1
ATOM 1938 C CA . THR A 1 268 ? -0.377 3.599 -10.392 1.00 96.56 268 THR A CA 1
ATOM 1939 C C . THR A 1 268 ? -1.743 3.371 -11.025 1.00 96.56 268 THR A C 1
ATOM 1941 O O . THR A 1 268 ? -2.180 4.143 -11.879 1.00 96.56 268 THR A O 1
ATOM 1944 N N . HIS A 1 269 ? -2.423 2.305 -10.607 1.00 95.44 269 HIS A N 1
ATOM 1945 C CA . HIS A 1 269 ? -3.765 1.960 -11.078 1.00 95.44 269 HIS A CA 1
ATOM 1946 C C . HIS A 1 269 ? -4.548 1.211 -9.993 1.00 95.44 269 HIS A C 1
ATOM 1948 O O . HIS A 1 269 ? -3.953 0.558 -9.137 1.00 95.44 269 HIS A O 1
ATOM 1954 N N . SER A 1 270 ? -5.879 1.299 -10.017 1.00 94.06 270 SER A N 1
ATOM 1955 C CA . SER A 1 270 ? -6.757 0.568 -9.101 1.00 94.06 270 SER A CA 1
ATOM 1956 C C . SER A 1 270 ? -7.841 -0.189 -9.857 1.00 94.06 270 SER A C 1
ATOM 1958 O O . SER A 1 270 ? -8.431 0.308 -10.814 1.00 94.06 270 SER A O 1
ATOM 1960 N N . PHE A 1 271 ? -8.129 -1.407 -9.403 1.00 93.81 271 PHE A N 1
ATOM 1961 C CA . PHE A 1 271 ? -9.099 -2.285 -10.051 1.00 93.81 271 PHE A CA 1
ATOM 1962 C C . PHE A 1 271 ? -10.441 -2.252 -9.320 1.00 93.81 271 PHE A C 1
ATOM 1964 O O . PHE A 1 271 ? -10.512 -2.439 -8.107 1.00 93.81 271 PHE A O 1
ATOM 1971 N N . SER A 1 272 ? -11.528 -2.052 -10.065 1.00 91.50 272 SER A N 1
ATOM 1972 C CA . SER A 1 272 ? -12.894 -1.943 -9.526 1.00 91.50 272 SER A CA 1
ATOM 1973 C C . SER A 1 272 ? -13.627 -3.281 -9.385 1.00 91.50 272 SER A C 1
ATOM 1975 O O . SER A 1 272 ? -14.728 -3.330 -8.842 1.00 91.50 272 SER A O 1
ATOM 1977 N N . SER A 1 273 ? -13.041 -4.370 -9.883 1.00 90.88 273 SER A N 1
ATOM 1978 C CA . SER A 1 273 ? -13.630 -5.709 -9.846 1.00 90.88 273 SER A CA 1
ATOM 1979 C C . SER A 1 273 ? -12.589 -6.759 -9.463 1.00 90.88 273 SER A C 1
ATOM 1981 O O . SER A 1 273 ? -11.436 -6.652 -9.896 1.00 90.88 273 SER A O 1
ATOM 1983 N N . PRO A 1 274 ? -12.981 -7.785 -8.686 1.00 92.69 274 PRO A N 1
ATOM 1984 C CA . PRO A 1 274 ? -12.097 -8.895 -8.368 1.00 92.69 274 PRO A CA 1
ATOM 1985 C C . PRO A 1 274 ? -11.828 -9.758 -9.608 1.00 92.69 274 PRO A C 1
ATOM 1987 O O . PRO A 1 274 ? -12.526 -9.677 -10.623 1.00 92.69 274 PRO A O 1
ATOM 1990 N N . GLY A 1 275 ? -10.822 -10.618 -9.504 1.00 92.00 275 GLY A N 1
ATOM 1991 C CA . GLY A 1 275 ? -10.385 -11.539 -10.542 1.00 92.00 275 GLY A CA 1
ATOM 1992 C C . GLY A 1 275 ? -8.922 -11.342 -10.918 1.00 92.00 275 GLY A C 1
ATOM 1993 O O . GLY A 1 275 ? -8.247 -10.420 -10.461 1.00 92.00 275 GLY A O 1
ATOM 1994 N N . GLN A 1 276 ? -8.442 -12.239 -11.770 1.00 93.12 276 GLN A N 1
ATOM 1995 C CA . GLN A 1 276 ? -7.122 -12.129 -12.371 1.00 93.12 276 GLN A CA 1
ATOM 1996 C C . GLN A 1 276 ? -7.126 -11.001 -13.413 1.00 93.12 276 GLN A C 1
ATOM 1998 O O . GLN A 1 276 ? -7.995 -10.973 -14.286 1.00 93.12 276 GLN A O 1
ATOM 2003 N N . LYS A 1 277 ? -6.179 -10.070 -13.300 1.00 94.00 277 LYS A N 1
ATOM 2004 C CA . LYS A 1 277 ? -5.956 -8.947 -14.215 1.00 94.00 277 LYS A CA 1
ATOM 2005 C C . LYS A 1 277 ? -4.598 -9.133 -14.873 1.00 94.00 277 LYS A C 1
ATOM 2007 O O . LYS A 1 277 ? -3.598 -9.303 -14.177 1.00 94.00 277 LYS A O 1
ATOM 2012 N N . THR A 1 278 ? -4.582 -9.154 -16.196 1.00 94.69 278 THR A N 1
ATOM 2013 C CA . THR A 1 278 ? -3.359 -9.282 -16.986 1.00 94.69 278 THR A CA 1
ATOM 2014 C C . THR A 1 278 ? -2.969 -7.894 -17.451 1.00 94.69 278 THR A C 1
ATOM 2016 O O . THR A 1 278 ? -3.663 -7.315 -18.276 1.00 94.69 278 THR A O 1
ATOM 2019 N N . VAL A 1 279 ? -1.885 -7.370 -16.893 1.00 97.25 279 VAL A N 1
ATOM 2020 C CA . VAL A 1 279 ? -1.353 -6.050 -17.219 1.00 97.25 279 VAL A CA 1
ATOM 2021 C C . VAL A 1 279 ? -0.211 -6.223 -18.203 1.00 97.25 279 VAL A C 1
ATOM 2023 O O . VAL A 1 279 ? 0.672 -7.057 -17.990 1.00 97.25 279 VAL A O 1
ATOM 2026 N N . VAL A 1 280 ? -0.217 -5.441 -19.274 1.00 98.00 280 VAL A N 1
ATOM 2027 C CA . VAL A 1 280 ? 0.811 -5.473 -20.311 1.00 98.00 280 VAL A CA 1
ATOM 2028 C C . VAL A 1 280 ? 1.551 -4.143 -20.317 1.00 98.00 280 VAL A C 1
ATOM 2030 O O . VAL A 1 280 ? 0.963 -3.081 -20.507 1.00 98.00 280 VAL A O 1
ATOM 2033 N N . LEU A 1 281 ? 2.866 -4.202 -20.128 1.00 98.50 281 LEU A N 1
ATOM 2034 C CA . LEU A 1 281 ? 3.765 -3.094 -20.423 1.00 98.50 281 LEU A CA 1
ATOM 2035 C C . LEU A 1 281 ? 4.296 -3.279 -21.841 1.00 98.50 281 LEU A C 1
ATOM 2037 O O . LEU A 1 281 ? 4.885 -4.314 -22.135 1.00 98.50 281 LEU A O 1
ATOM 2041 N N . THR A 1 282 ? 4.147 -2.269 -22.692 1.00 98.06 282 THR A N 1
ATOM 2042 C CA . THR A 1 282 ? 4.884 -2.144 -23.955 1.00 98.06 282 THR A CA 1
ATOM 2043 C C . THR A 1 282 ? 5.973 -1.092 -23.785 1.00 98.06 282 THR A C 1
ATOM 2045 O O . THR A 1 282 ? 5.670 0.065 -23.475 1.00 98.06 282 THR A O 1
ATOM 2048 N N . VAL A 1 283 ? 7.225 -1.486 -24.000 1.00 97.50 283 VAL A N 1
ATOM 2049 C CA . VAL A 1 283 ? 8.384 -0.586 -24.010 1.00 97.50 283 VAL A CA 1
ATOM 2050 C C . VAL A 1 283 ? 8.786 -0.351 -25.456 1.00 97.50 283 VAL A C 1
ATOM 2052 O O . VAL A 1 283 ? 8.839 -1.300 -26.236 1.00 97.50 283 VAL A O 1
ATOM 2055 N N . ILE A 1 284 ? 8.995 0.910 -25.818 1.00 94.31 284 ILE A N 1
ATOM 2056 C CA . ILE A 1 284 ? 9.285 1.347 -27.185 1.00 94.31 284 ILE A CA 1
ATOM 2057 C C . ILE A 1 284 ? 10.527 2.231 -27.147 1.00 94.31 284 ILE A C 1
ATOM 2059 O O . ILE A 1 284 ? 10.563 3.164 -26.343 1.00 94.31 284 ILE A O 1
ATOM 2063 N N . ASP A 1 285 ? 11.494 1.952 -28.008 1.00 89.44 285 ASP A N 1
ATOM 2064 C CA . ASP A 1 285 ? 12.676 2.794 -28.211 1.00 89.44 285 ASP A CA 1
ATOM 2065 C C . ASP A 1 285 ? 12.386 3.976 -29.163 1.00 89.44 285 ASP A C 1
ATOM 2067 O O . ASP A 1 285 ? 11.276 4.149 -29.688 1.00 89.44 285 ASP A O 1
ATOM 2071 N N . GLU A 1 286 ? 13.364 4.854 -29.356 1.00 81.69 286 GLU A N 1
ATOM 2072 C CA . GLU A 1 286 ? 13.290 5.996 -30.274 1.00 81.69 286 GLU A CA 1
ATOM 2073 C C . GLU A 1 286 ? 13.289 5.599 -31.755 1.00 81.69 286 GLU A C 1
ATOM 2075 O O . GLU A 1 286 ? 12.773 6.361 -32.581 1.00 81.69 286 GLU A O 1
ATOM 2080 N N . ASP A 1 287 ? 13.783 4.405 -32.079 1.00 77.81 287 ASP A N 1
ATOM 2081 C CA . ASP A 1 287 ? 13.742 3.807 -33.414 1.00 77.81 287 ASP A CA 1
ATOM 2082 C C . ASP A 1 287 ? 12.384 3.149 -33.737 1.00 77.81 287 ASP A C 1
ATOM 2084 O O . ASP A 1 287 ? 12.110 2.733 -34.872 1.00 77.81 287 ASP A O 1
ATOM 2088 N N . GLY A 1 288 ? 11.477 3.117 -32.760 1.00 83.12 288 GLY A N 1
ATOM 2089 C CA . GLY A 1 288 ? 10.124 2.596 -32.869 1.00 83.12 288 GLY A CA 1
ATOM 2090 C C . GLY A 1 288 ? 10.026 1.073 -32.786 1.00 83.12 288 GLY A C 1
ATOM 2091 O O . GLY A 1 288 ? 8.949 0.536 -33.084 1.00 83.12 288 GLY A O 1
ATOM 2092 N N . LYS A 1 289 ? 11.091 0.359 -32.396 1.00 87.19 289 LYS A N 1
ATOM 2093 C CA . LYS A 1 289 ? 10.976 -1.057 -32.031 1.00 87.19 289 LYS A CA 1
ATOM 2094 C C . LYS A 1 289 ? 10.436 -1.161 -30.618 1.00 87.19 289 LYS A C 1
ATOM 2096 O O . LYS A 1 289 ? 10.363 -0.204 -29.854 1.00 87.19 289 LYS A O 1
ATOM 2101 N N . SER A 1 290 ? 9.885 -2.329 -30.320 1.00 93.69 290 SER A N 1
ATOM 2102 C CA . SER A 1 290 ? 9.187 -2.527 -29.060 1.00 93.69 290 SER A CA 1
ATOM 2103 C C . SER A 1 290 ? 9.203 -3.973 -28.622 1.00 93.69 290 SER A C 1
ATOM 2105 O O . SER A 1 290 ? 9.278 -4.894 -29.441 1.00 93.69 290 SER A O 1
ATOM 2107 N N . SER A 1 291 ? 9.081 -4.155 -27.317 1.00 96.69 291 SER A N 1
ATOM 2108 C CA . SER A 1 291 ? 8.824 -5.437 -26.683 1.00 96.69 291 SER A CA 1
ATOM 2109 C C . SER A 1 291 ? 7.794 -5.268 -25.574 1.00 96.69 291 SER A C 1
ATOM 2111 O O . SER A 1 291 ? 7.402 -4.153 -25.213 1.00 96.69 291 SER A O 1
ATOM 2113 N N . THR A 1 292 ? 7.303 -6.393 -25.063 1.00 97.06 292 THR A N 1
ATOM 2114 C CA . THR A 1 292 ? 6.248 -6.402 -24.055 1.00 97.06 292 THR A CA 1
ATOM 2115 C C . THR A 1 292 ? 6.621 -7.257 -22.861 1.00 97.06 292 THR A C 1
ATOM 2117 O O . THR A 1 292 ? 7.139 -8.360 -23.033 1.00 97.06 292 THR A O 1
ATOM 2120 N N . CYS A 1 293 ? 6.238 -6.800 -21.675 1.00 97.06 293 CYS A N 1
ATOM 2121 C CA . CYS A 1 293 ? 6.221 -7.581 -20.447 1.00 97.06 293 CYS A CA 1
ATOM 2122 C C . CYS A 1 293 ? 4.778 -7.756 -19.966 1.00 97.06 293 CYS A C 1
ATOM 2124 O O . CYS A 1 293 ? 3.933 -6.884 -20.175 1.00 97.06 293 CYS A O 1
ATOM 2126 N N . THR A 1 294 ? 4.480 -8.890 -19.334 1.00 96.44 294 THR A N 1
ATOM 2127 C CA . THR A 1 294 ? 3.156 -9.180 -18.779 1.00 96.44 294 THR A CA 1
ATOM 2128 C C . THR A 1 294 ? 3.261 -9.454 -17.292 1.00 96.44 294 THR A C 1
ATOM 2130 O O . THR A 1 294 ? 4.031 -10.320 -16.883 1.00 96.44 294 THR A O 1
ATOM 2133 N N . GLU A 1 295 ? 2.420 -8.780 -16.514 1.00 95.19 295 GLU A N 1
ATOM 2134 C CA . GLU A 1 295 ? 2.283 -8.986 -15.079 1.00 95.19 295 GLU A CA 1
ATOM 2135 C C . GLU A 1 295 ? 0.853 -9.401 -14.730 1.00 95.19 295 GLU A C 1
ATOM 2137 O O . GLU A 1 295 ? -0.126 -8.893 -15.283 1.00 95.19 295 GLU A O 1
ATOM 2142 N N . VAL A 1 296 ? 0.716 -10.356 -13.812 1.00 93.06 296 VAL A N 1
ATOM 2143 C CA . VAL A 1 296 ? -0.585 -10.919 -13.439 1.00 93.06 296 VAL A CA 1
ATOM 2144 C C . VAL A 1 296 ? -0.948 -10.517 -12.017 1.00 93.06 296 VAL A C 1
ATOM 2146 O O . VAL A 1 296 ? -0.357 -10.989 -11.048 1.00 93.06 296 VAL A O 1
ATOM 2149 N N . VAL A 1 297 ? -1.994 -9.702 -11.885 1.00 93.25 297 VAL A N 1
ATOM 2150 C CA . VAL A 1 297 ? -2.512 -9.229 -10.600 1.00 93.25 297 VAL A CA 1
ATOM 2151 C C . VAL A 1 297 ? -3.772 -9.998 -10.221 1.00 93.25 297 VAL A C 1
ATOM 2153 O O . VAL A 1 297 ? -4.790 -9.927 -10.904 1.00 93.25 297 VAL A O 1
ATOM 2156 N N . ASN A 1 298 ? -3.745 -10.710 -9.095 1.00 92.31 298 ASN A N 1
ATOM 2157 C CA . ASN A 1 298 ? -4.939 -11.362 -8.552 1.00 92.31 298 ASN A CA 1
ATOM 2158 C C . ASN A 1 298 ? -5.665 -10.412 -7.591 1.00 92.31 298 ASN A C 1
ATOM 2160 O O . ASN A 1 298 ? -5.309 -10.324 -6.415 1.00 92.31 298 ASN A O 1
ATOM 2164 N N . VAL A 1 299 ? -6.688 -9.719 -8.093 1.00 92.44 299 VAL A N 1
ATOM 2165 C CA . VAL A 1 299 ? -7.505 -8.783 -7.311 1.00 92.44 299 VAL A CA 1
ATOM 2166 C C . VAL A 1 299 ? -8.604 -9.547 -6.584 1.00 92.44 299 VAL A C 1
ATOM 2168 O O . VAL A 1 299 ? -9.318 -10.355 -7.180 1.00 92.44 299 VAL A O 1
ATOM 2171 N N . VAL A 1 300 ? -8.786 -9.281 -5.298 1.00 90.25 300 VAL A N 1
ATOM 2172 C CA . VAL A 1 300 ? -9.835 -9.905 -4.485 1.00 90.25 300 VAL A CA 1
ATOM 2173 C C . VAL A 1 300 ? -10.695 -8.857 -3.789 1.00 90.25 300 VAL A C 1
ATOM 2175 O O . VAL A 1 300 ? -10.290 -7.710 -3.625 1.00 90.25 300 VAL A O 1
ATOM 2178 N N . VAL A 1 301 ? -11.873 -9.258 -3.323 1.00 87.94 301 VAL A N 1
ATOM 2179 C CA . VAL A 1 301 ? -12.565 -8.489 -2.284 1.00 87.94 301 VAL A CA 1
ATOM 2180 C C . VAL A 1 301 ? -11.860 -8.792 -0.963 1.00 87.94 301 VAL A C 1
ATOM 2182 O O . VAL A 1 301 ? -11.631 -9.958 -0.633 1.00 87.94 301 VAL A O 1
ATOM 2185 N N . CYS A 1 302 ? -11.432 -7.753 -0.256 1.00 87.56 302 CYS A N 1
ATOM 2186 C CA . CYS A 1 302 ? -10.807 -7.895 1.051 1.00 87.56 302 CYS A CA 1
ATOM 2187 C C . CYS A 1 302 ? -11.824 -7.601 2.136 1.00 87.56 302 CYS A C 1
ATOM 2189 O O . CYS A 1 302 ? -12.564 -6.631 2.022 1.00 87.56 302 CYS A O 1
ATOM 2191 N N . ASN A 1 303 ? -11.803 -8.440 3.167 1.00 89.69 303 ASN A N 1
ATOM 2192 C CA . ASN A 1 303 ? -12.645 -8.276 4.335 1.00 89.69 303 ASN A CA 1
ATOM 2193 C C . ASN A 1 303 ? -12.276 -6.987 5.075 1.00 89.69 303 ASN A C 1
ATOM 2195 O O . ASN A 1 303 ? -11.097 -6.784 5.398 1.00 89.69 303 ASN A O 1
ATOM 2199 N N . ARG A 1 304 ? -13.257 -6.124 5.329 1.00 89.12 304 ARG A N 1
ATOM 2200 C CA . ARG A 1 304 ? -13.107 -4.930 6.161 1.00 89.12 304 ARG A CA 1
ATOM 2201 C C . ARG A 1 304 ? -13.647 -5.247 7.554 1.00 89.12 304 ARG A C 1
ATOM 2203 O O . ARG A 1 304 ? -14.691 -5.865 7.652 1.00 89.12 304 ARG A O 1
ATOM 2210 N N . PRO A 1 305 ? -12.960 -4.821 8.628 1.00 92.31 305 PRO A N 1
ATOM 2211 C CA . PRO A 1 305 ? -13.426 -5.113 9.973 1.00 92.31 305 PRO A CA 1
ATOM 2212 C C . PRO A 1 305 ? -14.775 -4.432 10.252 1.00 92.31 305 PRO A C 1
ATOM 2214 O O . PRO A 1 305 ? -15.022 -3.328 9.739 1.00 92.31 305 PRO A O 1
ATOM 2217 N N . PRO A 1 306 ? -15.604 -5.027 11.124 1.00 97.69 306 PRO A N 1
ATOM 2218 C CA . PRO A 1 306 ? -16.838 -4.403 11.566 1.00 97.69 306 PRO A CA 1
ATOM 2219 C C . PRO A 1 306 ? -16.563 -3.159 12.420 1.00 97.69 306 PRO A C 1
ATOM 2221 O O . PRO A 1 306 ? -15.439 -2.896 12.840 1.00 97.69 306 PRO A O 1
ATOM 2224 N N . THR A 1 307 ? -17.604 -2.374 12.696 1.00 98.31 307 THR A N 1
ATOM 2225 C CA . THR A 1 307 ? -17.590 -1.303 13.704 1.00 98.31 307 THR A CA 1
ATOM 2226 C C . THR A 1 307 ? -18.482 -1.704 14.870 1.00 98.31 307 THR A C 1
ATOM 2228 O O . THR A 1 307 ? -19.698 -1.863 14.698 1.00 98.31 307 THR A O 1
ATOM 2231 N N . ALA A 1 308 ? -17.893 -1.849 16.056 1.00 98.44 308 ALA A N 1
ATOM 2232 C CA . ALA A 1 308 ? -18.620 -2.180 17.274 1.00 98.44 308 ALA A CA 1
ATOM 2233 C C . ALA A 1 308 ? -19.288 -0.930 17.869 1.00 98.44 308 ALA A C 1
ATOM 2235 O O . ALA A 1 308 ? -18.670 0.121 18.033 1.00 98.44 308 ALA A O 1
ATOM 2236 N N . ASN A 1 309 ? -20.561 -1.044 18.235 1.00 98.31 309 ASN A N 1
ATOM 2237 C CA . ASN A 1 309 ? -21.318 0.015 18.895 1.00 98.31 309 ASN A CA 1
ATOM 2238 C C . ASN A 1 309 ? -22.200 -0.601 19.977 1.00 98.31 309 ASN A C 1
ATOM 2240 O O . ASN A 1 309 ? -22.932 -1.555 19.717 1.00 98.31 309 ASN A O 1
ATOM 2244 N N . CYS A 1 310 ? -22.099 -0.062 21.185 1.00 97.75 310 CYS A N 1
ATOM 2245 C CA . CYS A 1 310 ? -22.676 -0.635 22.382 1.00 97.75 310 CYS A CA 1
ATOM 2246 C C . CYS A 1 310 ? -23.311 0.443 23.271 1.00 97.75 310 CYS A C 1
ATOM 2248 O O . CYS A 1 310 ? -22.781 1.546 23.411 1.00 97.75 310 CYS A O 1
ATOM 2250 N N . GLU A 1 311 ? -24.437 0.111 23.900 1.00 97.25 311 GLU A N 1
ATOM 2251 C CA . GLU A 1 311 ? -25.206 0.985 24.789 1.00 97.25 311 GLU A CA 1
ATOM 2252 C C . GLU A 1 311 ? -25.644 0.243 26.066 1.00 97.25 311 GLU A C 1
ATOM 2254 O O . GLU A 1 311 ? -25.840 -0.976 26.073 1.00 97.25 311 GLU A O 1
ATOM 2259 N N . ILE A 1 312 ? -25.802 0.991 27.167 1.00 95.69 312 ILE A N 1
ATOM 2260 C CA . ILE A 1 312 ? -26.380 0.498 28.426 1.00 95.69 312 ILE A CA 1
ATOM 2261 C C . ILE A 1 312 ? -27.832 0.966 28.521 1.00 95.69 312 ILE A C 1
ATOM 2263 O O . ILE A 1 312 ? -28.102 2.163 28.476 1.00 95.69 312 ILE A O 1
ATOM 2267 N N . ILE A 1 313 ? -28.748 0.037 28.787 1.00 94.00 313 ILE A N 1
ATOM 2268 C CA . ILE A 1 313 ? -30.155 0.321 29.065 1.00 94.00 313 ILE A CA 1
ATOM 2269 C C . ILE A 1 313 ? -30.455 -0.062 30.520 1.00 94.00 313 ILE A C 1
ATOM 2271 O O . ILE A 1 313 ? -30.469 -1.241 30.893 1.00 94.00 313 ILE A O 1
ATOM 2275 N N . ILE A 1 314 ? -30.711 0.950 31.353 1.00 91.06 314 ILE A N 1
ATOM 2276 C CA . ILE A 1 314 ? -31.022 0.792 32.780 1.00 91.06 314 ILE A CA 1
ATOM 2277 C C . ILE A 1 314 ? -32.536 0.974 32.972 1.00 91.06 314 ILE A C 1
ATOM 2279 O O . ILE A 1 314 ? -33.023 2.101 32.905 1.00 91.06 314 ILE A O 1
ATOM 2283 N N . PRO A 1 315 ? -33.308 -0.109 33.186 1.00 84.19 315 PRO A N 1
ATOM 2284 C CA . PRO A 1 315 ? -34.768 -0.027 33.267 1.00 84.19 315 PRO A CA 1
ATOM 2285 C C . PRO A 1 315 ? -35.264 0.578 34.587 1.00 84.19 315 PRO A C 1
ATOM 2287 O O . PRO A 1 315 ? -36.339 1.172 34.620 1.00 84.19 315 PRO A O 1
ATOM 2290 N N . ASN A 1 316 ? -34.490 0.419 35.663 1.00 81.44 316 ASN A N 1
ATOM 2291 C CA . ASN A 1 316 ? -34.833 0.881 37.002 1.00 81.44 316 ASN A CA 1
ATOM 2292 C C . ASN A 1 316 ? -33.800 1.908 37.461 1.00 81.44 316 ASN A C 1
ATOM 2294 O O . ASN A 1 316 ? -32.633 1.565 37.662 1.00 81.44 316 ASN A O 1
ATOM 2298 N N . ASP A 1 317 ? -34.238 3.146 37.668 1.00 78.81 317 ASP A N 1
ATOM 2299 C CA . ASP A 1 317 ? -33.419 4.142 38.348 1.00 78.81 317 ASP A CA 1
ATOM 2300 C C . ASP A 1 317 ? -33.348 3.795 39.843 1.00 78.81 317 ASP A C 1
ATOM 2302 O O . ASP A 1 317 ? -34.370 3.662 40.519 1.00 78.81 317 ASP A O 1
ATOM 2306 N N . CYS A 1 318 ? -32.133 3.630 40.369 1.00 78.56 318 CYS A N 1
ATOM 2307 C CA . CYS A 1 318 ? -31.916 3.448 41.805 1.00 78.56 318 CYS A CA 1
ATOM 2308 C C . CYS A 1 318 ? -32.105 4.755 42.598 1.00 78.56 318 CYS A C 1
ATOM 2310 O O . CYS A 1 318 ? -32.087 4.745 43.831 1.00 78.56 318 CYS A O 1
ATOM 2312 N N . GLY A 1 319 ? -32.312 5.877 41.905 1.00 80.38 319 GLY A N 1
ATOM 2313 C CA . GLY A 1 319 ? -32.573 7.200 42.455 1.00 80.38 319 GLY A CA 1
ATOM 2314 C C . GLY A 1 319 ? -31.327 7.894 42.991 1.00 80.38 319 GLY A C 1
ATOM 2315 O O . GLY A 1 319 ? -31.456 8.958 43.577 1.00 80.38 319 GLY A O 1
ATOM 2316 N N . ILE A 1 320 ? -30.138 7.308 42.830 1.00 81.25 320 ILE A N 1
ATOM 2317 C CA . ILE A 1 320 ? -28.887 7.894 43.317 1.00 81.25 320 ILE A CA 1
ATOM 2318 C C . ILE A 1 320 ? -28.395 8.926 42.307 1.00 81.25 320 ILE A C 1
ATOM 2320 O O . ILE A 1 320 ? -28.090 8.594 41.161 1.00 81.25 320 ILE A O 1
ATOM 2324 N N . SER A 1 321 ? -28.231 10.170 42.752 1.00 79.31 321 SER A N 1
ATOM 2325 C CA . SER A 1 321 ? -27.622 11.223 41.940 1.00 79.31 321 SER A CA 1
ATOM 2326 C C . SER A 1 321 ? -26.097 11.052 41.886 1.00 79.31 321 SER A C 1
ATOM 2328 O O . SER A 1 321 ? -25.362 11.652 42.672 1.00 79.31 321 SER A O 1
ATOM 2330 N N . PHE A 1 322 ? -25.604 10.248 40.940 1.00 80.44 322 PHE A N 1
ATOM 2331 C CA . PHE A 1 322 ? -24.172 10.054 40.691 1.00 80.44 322 PHE A CA 1
ATOM 2332 C C . PHE A 1 322 ? -23.834 10.253 39.199 1.00 80.44 322 PHE A C 1
ATOM 2334 O O . PHE A 1 322 ? -24.654 9.922 38.345 1.00 80.44 322 PHE A O 1
ATOM 2341 N N . PRO A 1 323 ? -22.663 10.821 38.840 1.00 80.38 323 PRO A N 1
ATOM 2342 C CA . PRO A 1 323 ? -22.337 11.086 37.440 1.00 80.38 323 PRO A CA 1
ATOM 2343 C C . PRO A 1 323 ? -22.260 9.818 36.576 1.00 80.38 323 PRO A C 1
ATOM 2345 O O . PRO A 1 323 ? -21.571 8.858 36.925 1.00 80.38 323 PRO A O 1
ATOM 2348 N N . GLY A 1 324 ? -22.878 9.875 35.394 1.00 85.12 324 GLY A N 1
ATOM 2349 C CA . GLY A 1 324 ? -22.828 8.816 34.384 1.00 85.12 324 GLY A CA 1
ATOM 2350 C C . GLY A 1 324 ? -23.943 7.781 34.525 1.00 85.12 324 GLY A C 1
ATOM 2351 O O . GLY A 1 324 ? -24.994 8.054 35.096 1.00 85.12 324 GLY A O 1
ATOM 2352 N N . ASN A 1 325 ? -23.711 6.590 33.972 1.00 89.12 325 ASN A N 1
ATOM 2353 C CA . ASN A 1 325 ? -24.634 5.465 34.090 1.00 89.12 325 ASN A CA 1
ATOM 2354 C C . ASN A 1 325 ? -24.512 4.845 35.486 1.00 89.12 325 ASN A C 1
ATOM 2356 O O . ASN A 1 325 ? -23.411 4.459 35.900 1.00 89.12 325 ASN A O 1
ATOM 2360 N N . VAL A 1 326 ? -25.636 4.732 36.197 1.00 91.19 326 VAL A N 1
ATOM 2361 C CA . VAL A 1 326 ? -25.686 4.245 37.581 1.00 91.19 326 VAL A CA 1
ATOM 2362 C C . VAL A 1 326 ? -26.810 3.229 37.730 1.00 91.19 326 VAL A C 1
ATOM 2364 O O . VAL A 1 326 ? -27.945 3.476 37.335 1.00 91.19 326 VAL A O 1
ATOM 2367 N N . SER A 1 327 ? -26.494 2.083 38.321 1.00 94.38 327 SER A N 1
ATOM 2368 C CA . SER A 1 327 ? -27.471 1.063 38.711 1.00 94.38 327 SER A CA 1
ATOM 2369 C C . SER A 1 327 ? -27.136 0.542 40.109 1.00 94.38 327 SER A C 1
ATOM 2371 O O . SER A 1 327 ? -26.221 1.051 40.753 1.00 94.38 327 SER A O 1
ATOM 2373 N N . ALA A 1 328 ? -27.850 -0.467 40.597 1.00 93.50 328 ALA A N 1
ATOM 2374 C CA . ALA A 1 328 ? -27.652 -1.029 41.927 1.00 93.50 328 ALA A CA 1
ATOM 2375 C C . ALA A 1 328 ? -27.330 -2.525 41.882 1.00 93.50 328 ALA A C 1
ATOM 2377 O O . ALA A 1 328 ? -27.725 -3.244 40.962 1.00 93.50 328 ALA A O 1
ATOM 2378 N N . THR A 1 329 ? -26.623 -3.012 42.901 1.00 94.06 329 THR A N 1
ATOM 2379 C CA . THR A 1 329 ? -26.357 -4.443 43.068 1.00 94.06 329 THR A CA 1
ATOM 2380 C C . THR A 1 329 ? -27.659 -5.236 43.069 1.00 94.06 329 THR A C 1
ATOM 2382 O O . THR A 1 329 ? -28.588 -4.901 43.805 1.00 94.06 329 THR A O 1
ATOM 2385 N N . GLY A 1 330 ? -27.710 -6.310 42.282 1.00 91.62 330 GLY A N 1
ATOM 2386 C CA . GLY A 1 330 ? -28.891 -7.166 42.157 1.00 91.62 330 GLY A CA 1
ATOM 2387 C C . GLY A 1 330 ? -29.952 -6.669 41.169 1.00 91.62 330 GLY A C 1
ATOM 2388 O O . GLY A 1 330 ? -30.879 -7.422 40.874 1.00 91.62 330 GLY A O 1
ATOM 2389 N N . GLU A 1 331 ? -29.822 -5.459 40.616 1.00 92.81 331 GLU A N 1
ATOM 2390 C CA . GLU A 1 331 ? -30.745 -4.963 39.592 1.00 92.81 331 GLU A CA 1
ATOM 2391 C C . GLU A 1 331 ? -30.362 -5.485 38.191 1.00 92.81 331 GLU A C 1
ATOM 2393 O O . GLU A 1 331 ? -29.178 -5.660 37.874 1.00 92.81 331 GLU A O 1
ATOM 2398 N N . PRO A 1 332 ? -31.348 -5.786 37.329 1.00 94.62 332 PRO A N 1
ATOM 2399 C CA . PRO A 1 332 ? -31.091 -6.189 35.955 1.00 94.62 332 PRO A CA 1
ATOM 2400 C C . PRO A 1 332 ? -30.704 -4.998 35.074 1.00 94.62 332 PRO A C 1
ATOM 2402 O O . PRO A 1 332 ? -31.402 -3.986 35.046 1.00 94.62 332 PRO A O 1
ATOM 2405 N N . ILE A 1 333 ? -29.644 -5.169 34.288 1.00 95.88 333 ILE A N 1
ATOM 2406 C CA . ILE A 1 333 ? -29.157 -4.194 33.310 1.00 95.88 333 ILE A CA 1
ATOM 2407 C C . ILE A 1 333 ? -29.150 -4.858 31.939 1.00 95.88 333 ILE A C 1
ATOM 2409 O O . ILE A 1 333 ? -28.769 -6.026 31.813 1.00 95.88 333 ILE A O 1
ATOM 2413 N N . PHE A 1 334 ? -29.598 -4.129 30.923 1.00 96.88 334 PHE A N 1
ATOM 2414 C CA . PHE A 1 334 ? -29.556 -4.585 29.542 1.00 96.88 334 PHE A CA 1
ATOM 2415 C C . PHE A 1 334 ? -28.407 -3.900 28.809 1.00 96.88 334 PHE A C 1
ATOM 2417 O O . PHE A 1 334 ? -28.141 -2.717 29.021 1.00 96.88 334 PHE A O 1
ATOM 2424 N N . PHE A 1 335 ? -27.738 -4.659 27.954 1.00 97.94 335 PHE A N 1
ATOM 2425 C CA . PHE A 1 335 ? -26.647 -4.192 27.111 1.00 97.94 335 PHE A CA 1
ATOM 2426 C C . PHE A 1 335 ? -27.029 -4.461 25.667 1.00 97.94 335 PHE A C 1
ATOM 2428 O O . PHE A 1 335 ? -27.452 -5.574 25.342 1.00 97.94 335 PHE A O 1
ATOM 2435 N N . ASP A 1 336 ? -26.932 -3.430 24.837 1.00 98.19 336 ASP A N 1
ATOM 2436 C CA . ASP A 1 336 ? -27.400 -3.445 23.458 1.00 98.19 336 ASP A CA 1
ATOM 2437 C C . ASP A 1 336 ? -26.233 -3.149 22.513 1.00 98.19 336 ASP A C 1
ATOM 2439 O O . ASP A 1 336 ? -25.617 -2.091 22.584 1.00 98.19 336 ASP A O 1
ATOM 2443 N N . GLY A 1 337 ? -25.909 -4.116 21.662 1.00 98.19 337 GLY A N 1
ATOM 2444 C CA . GLY A 1 337 ? -24.892 -4.050 20.619 1.00 98.19 337 GLY A CA 1
ATOM 2445 C C . GLY A 1 337 ? -25.478 -3.900 19.213 1.00 98.19 337 GLY A C 1
ATOM 2446 O O . GLY A 1 337 ? -24.732 -3.922 18.235 1.00 98.19 337 GLY A O 1
ATOM 2447 N N . THR A 1 338 ? -26.803 -3.775 19.071 1.00 98.06 338 THR A N 1
ATOM 2448 C CA . THR A 1 338 ? -27.504 -3.787 17.772 1.00 98.06 338 THR A CA 1
ATOM 2449 C C . THR A 1 338 ? -27.145 -2.616 16.858 1.00 98.06 338 THR A C 1
ATOM 2451 O O . THR A 1 338 ? -27.408 -2.683 15.660 1.00 98.06 338 THR A O 1
ATOM 2454 N N . GLY A 1 339 ? -26.514 -1.567 17.392 1.00 97.75 339 GLY A N 1
ATOM 2455 C CA . GLY A 1 339 ? -25.961 -0.461 16.610 1.00 97.75 339 GLY A CA 1
ATOM 2456 C C . GLY A 1 339 ? -24.666 -0.797 15.862 1.00 97.75 339 GLY A C 1
ATOM 2457 O O . GLY A 1 339 ? -24.159 0.069 15.147 1.00 97.75 339 GLY A O 1
ATOM 2458 N N . SER A 1 340 ? -24.100 -1.992 16.062 1.00 98.44 340 SER A N 1
ATOM 2459 C CA . SER A 1 340 ? -22.887 -2.448 15.373 1.00 98.44 340 SER A CA 1
ATOM 2460 C C . SER A 1 340 ? -23.178 -2.771 13.910 1.00 98.44 340 SER A C 1
ATOM 2462 O O . SER A 1 340 ? -24.275 -3.213 13.566 1.00 98.44 340 SER A O 1
ATOM 2464 N N . SER A 1 341 ? -22.196 -2.564 13.038 1.00 97.94 341 SER A N 1
ATOM 2465 C CA . SER A 1 341 ? -22.384 -2.744 11.596 1.00 97.94 341 SER A CA 1
ATOM 2466 C C . SER A 1 341 ? -21.111 -3.187 10.901 1.00 97.94 341 SER A C 1
ATOM 2468 O O . SER A 1 341 ? -20.022 -2.790 11.309 1.00 97.94 341 SER A O 1
ATOM 2470 N N . ASP A 1 342 ? -21.276 -3.950 9.827 1.00 97.00 342 ASP A N 1
ATOM 2471 C CA . ASP A 1 342 ? -20.189 -4.376 8.962 1.00 97.00 342 ASP A CA 1
ATOM 2472 C C . ASP A 1 342 ? -20.228 -3.621 7.618 1.00 97.00 342 ASP A C 1
ATOM 2474 O O . ASP A 1 342 ? -21.299 -3.544 7.002 1.00 97.00 342 ASP A O 1
ATOM 2478 N N . PRO A 1 343 ? -19.111 -3.038 7.144 1.00 92.56 343 PRO A N 1
ATOM 2479 C CA . PRO A 1 343 ? -19.076 -2.337 5.864 1.00 92.56 343 PRO A CA 1
ATOM 2480 C C . PRO A 1 343 ? -19.340 -3.219 4.635 1.00 92.56 343 PRO A C 1
ATOM 2482 O O . PRO A 1 343 ? -19.764 -2.682 3.604 1.00 92.56 343 PRO A O 1
ATOM 2485 N N . ASP A 1 344 ? -19.035 -4.515 4.705 1.00 90.69 344 ASP A N 1
ATOM 2486 C CA . ASP A 1 344 ? -19.252 -5.523 3.660 1.00 90.69 344 ASP A CA 1
ATOM 2487 C C . ASP A 1 344 ? -20.640 -6.187 3.773 1.00 90.69 344 ASP A C 1
ATOM 2489 O O . ASP A 1 344 ? -21.134 -6.775 2.808 1.00 90.69 344 ASP A O 1
ATOM 2493 N N . GLY A 1 345 ? -21.340 -5.958 4.888 1.00 91.75 345 GLY A N 1
ATOM 2494 C CA . GLY A 1 345 ? -22.674 -6.495 5.157 1.00 91.75 345 GLY A CA 1
ATOM 2495 C C . GLY A 1 345 ? -22.643 -7.911 5.727 1.00 91.75 345 GLY A C 1
ATOM 2496 O O . GLY A 1 345 ? -23.668 -8.600 5.687 1.00 91.75 345 GLY A O 1
ATOM 2497 N N . ASP A 1 346 ? -21.486 -8.324 6.243 1.00 94.81 346 ASP A N 1
ATOM 2498 C CA . ASP A 1 346 ? -21.255 -9.649 6.800 1.00 94.81 346 ASP A CA 1
ATOM 2499 C C . ASP A 1 346 ? -22.066 -9.892 8.080 1.00 94.81 346 ASP A C 1
ATOM 2501 O O . ASP A 1 346 ? -22.497 -8.976 8.794 1.00 94.81 346 ASP A O 1
ATOM 2505 N N . VAL A 1 347 ? -22.298 -11.172 8.379 1.00 96.50 347 VAL A N 1
ATOM 2506 C CA . VAL A 1 347 ? -22.997 -11.579 9.602 1.00 96.50 347 VAL A CA 1
ATOM 2507 C C . VAL A 1 347 ? -22.099 -11.347 10.814 1.00 96.50 347 VAL A C 1
ATOM 2509 O O . VAL A 1 347 ? -20.962 -11.807 10.856 1.00 96.50 347 VAL A O 1
ATOM 2512 N N . LEU A 1 348 ? -22.656 -10.696 11.836 1.00 98.19 348 LEU A N 1
ATOM 2513 C CA . LEU A 1 348 ? -21.943 -10.349 13.061 1.00 98.19 348 LEU A CA 1
ATOM 2514 C C . LEU A 1 348 ? -22.259 -11.299 14.216 1.00 98.19 348 LEU A C 1
ATOM 2516 O O . LEU A 1 348 ? -23.417 -11.641 14.478 1.00 98.19 348 LEU A O 1
ATOM 2520 N N . THR A 1 349 ? -21.216 -11.658 14.957 1.00 98.31 349 THR A N 1
ATOM 2521 C CA . THR A 1 349 ? -21.299 -12.305 16.270 1.00 98.31 349 THR A CA 1
ATOM 2522 C C . THR A 1 349 ? -20.965 -11.305 17.375 1.00 98.31 349 THR A C 1
ATOM 2524 O O . THR A 1 349 ? -20.189 -10.379 17.162 1.00 98.31 349 THR A O 1
ATOM 2527 N N . PHE A 1 350 ? -21.592 -11.471 18.542 1.00 98.62 350 PHE A N 1
ATOM 2528 C CA . PHE A 1 350 ? -21.511 -10.532 19.664 1.00 98.62 350 PHE A CA 1
ATOM 2529 C C . PHE A 1 350 ? -21.092 -11.280 20.923 1.00 98.62 350 PHE A C 1
ATOM 2531 O O . PHE A 1 350 ? -21.809 -12.189 21.355 1.00 98.62 350 PHE A O 1
ATOM 2538 N N . GLU A 1 351 ? -19.978 -10.868 21.515 1.00 98.69 351 GLU A N 1
ATOM 2539 C CA . GLU A 1 351 ? -19.399 -11.449 22.723 1.00 98.69 351 GLU A CA 1
ATOM 2540 C C . GLU A 1 351 ? -19.203 -10.353 23.771 1.00 98.69 351 GLU A C 1
ATOM 2542 O O . GLU A 1 351 ? -18.555 -9.343 23.513 1.00 98.69 351 GLU A O 1
ATOM 2547 N N . TRP A 1 352 ? -19.785 -10.541 24.951 1.00 98.56 352 TRP A N 1
ATOM 2548 C CA . TRP A 1 352 ? -19.736 -9.584 26.050 1.00 98.56 352 TRP A CA 1
ATOM 2549 C C . TRP A 1 352 ? -18.855 -10.107 27.177 1.00 98.56 352 TRP A C 1
ATOM 2551 O O . TRP A 1 352 ? -19.030 -11.246 27.607 1.00 98.56 352 TRP A O 1
ATOM 2561 N N . ASP A 1 353 ? -17.979 -9.245 27.672 1.00 98.25 353 ASP A N 1
ATOM 2562 C CA . ASP A 1 353 ? -17.158 -9.414 28.872 1.00 98.25 353 ASP A CA 1
ATOM 2563 C C . ASP A 1 353 ? -17.600 -8.353 29.898 1.00 98.25 353 ASP A C 1
ATOM 2565 O O . ASP A 1 353 ? -17.556 -7.149 29.616 1.00 98.25 353 ASP A O 1
ATOM 2569 N N . PHE A 1 354 ? -18.093 -8.786 31.061 1.00 97.56 354 PHE A N 1
ATOM 2570 C CA . PHE A 1 354 ? -18.641 -7.911 32.101 1.00 97.56 354 PHE A CA 1
ATOM 2571 C C . PHE A 1 354 ? -17.670 -7.615 33.245 1.00 97.56 354 PHE A C 1
ATOM 2573 O O . PHE A 1 354 ? -17.957 -6.713 34.047 1.00 97.56 354 PHE A O 1
ATOM 2580 N N . ASP A 1 355 ? -16.570 -8.355 33.367 1.00 93.56 355 ASP A N 1
ATOM 2581 C CA . ASP A 1 355 ? -15.597 -8.188 34.448 1.00 93.56 355 ASP A CA 1
ATOM 2582 C C . ASP A 1 355 ? -14.217 -7.697 33.978 1.00 93.56 355 ASP A C 1
ATOM 2584 O O . ASP A 1 355 ? -13.419 -7.230 34.802 1.00 93.56 355 ASP A O 1
ATOM 2588 N N . GLY A 1 356 ? -14.003 -7.649 32.664 1.00 90.31 356 GLY A N 1
ATOM 2589 C CA . GLY A 1 356 ? -12.811 -7.134 32.010 1.00 90.31 356 GLY A CA 1
ATOM 2590 C C . GLY A 1 356 ? -11.640 -8.112 32.026 1.00 90.31 356 GLY A C 1
ATOM 2591 O O . GLY A 1 356 ? -10.496 -7.660 31.902 1.00 90.31 356 GLY A O 1
ATOM 2592 N N . ASP A 1 357 ? -11.881 -9.409 32.237 1.00 93.12 357 ASP A N 1
ATOM 2593 C CA . ASP A 1 357 ? -10.842 -10.441 32.242 1.00 93.12 357 ASP A CA 1
ATOM 2594 C C . ASP A 1 357 ? -10.438 -10.924 30.832 1.00 93.12 357 ASP A C 1
ATOM 2596 O O . ASP A 1 357 ? -9.429 -11.626 30.682 1.00 93.12 357 ASP A O 1
ATOM 2600 N N . GLY A 1 358 ? -11.157 -10.482 29.794 1.00 92.31 358 GLY A N 1
ATOM 2601 C CA . GLY A 1 358 ? -10.945 -10.854 28.398 1.00 92.31 358 GLY A CA 1
ATOM 2602 C C . GLY A 1 358 ? -11.622 -12.165 27.986 1.00 92.31 358 GLY A C 1
ATOM 2603 O O . GLY A 1 358 ? -11.341 -12.662 26.892 1.00 92.31 358 GLY A O 1
ATOM 2604 N N . ILE A 1 359 ? -12.478 -12.741 28.830 1.00 95.62 359 ILE A N 1
ATOM 2605 C CA . ILE A 1 359 ? -13.256 -13.954 28.575 1.00 95.62 359 ILE A CA 1
ATOM 2606 C C . ILE A 1 359 ? -14.718 -13.573 28.320 1.00 95.62 359 ILE A C 1
ATOM 2608 O O . ILE A 1 359 ? -15.305 -12.713 28.966 1.00 95.62 359 ILE A O 1
ATOM 2612 N N . THR A 1 360 ? -15.339 -14.238 27.347 1.00 97.69 360 THR A N 1
ATOM 2613 C CA . THR A 1 360 ? -16.757 -14.036 27.043 1.00 97.69 360 THR A CA 1
ATOM 2614 C C . THR A 1 360 ? -17.650 -14.583 28.158 1.00 97.69 360 THR A C 1
ATOM 2616 O O . THR A 1 360 ? -17.712 -15.793 28.384 1.00 97.69 360 THR A O 1
ATOM 2619 N N . ASP A 1 361 ? -18.436 -13.702 28.767 1.00 98.06 361 ASP A N 1
ATOM 2620 C CA . ASP A 1 361 ? -19.461 -14.030 29.757 1.00 98.06 361 ASP A CA 1
ATOM 2621 C C . ASP A 1 361 ? -20.836 -14.295 29.130 1.00 98.06 361 ASP A C 1
ATOM 2623 O O . ASP A 1 361 ? -21.631 -15.093 29.639 1.00 98.06 361 ASP A O 1
ATOM 2627 N N . ALA A 1 362 ? -21.160 -13.597 28.038 1.00 98.12 362 ALA A N 1
ATOM 2628 C CA . ALA A 1 362 ? -22.440 -13.731 27.349 1.00 98.12 362 ALA A CA 1
ATOM 2629 C C . ALA A 1 362 ? -22.322 -13.488 25.844 1.00 98.12 362 ALA A C 1
ATOM 2631 O O . ALA A 1 362 ? -21.422 -12.803 25.371 1.00 98.12 362 ALA A O 1
ATOM 2632 N N . THR A 1 363 ? -23.285 -14.016 25.089 1.00 98.25 363 THR A N 1
ATOM 2633 C CA . THR A 1 363 ? -23.369 -13.826 23.638 1.00 98.25 363 THR A CA 1
ATOM 2634 C C . THR A 1 363 ? -24.745 -13.323 23.218 1.00 98.25 363 THR A C 1
ATOM 2636 O O . THR A 1 363 ? -25.755 -13.614 23.866 1.00 98.25 363 THR A O 1
ATOM 2639 N N . GLY A 1 364 ? -24.783 -12.569 22.119 1.00 98.19 364 GLY A N 1
ATOM 2640 C CA . GLY A 1 364 ? -26.006 -12.020 21.528 1.00 98.19 364 GLY A CA 1
ATOM 2641 C C . GLY A 1 364 ? -26.006 -10.495 21.430 1.00 98.19 364 GLY A C 1
ATOM 2642 O O . GLY A 1 364 ? -25.340 -9.804 22.197 1.00 98.19 364 GLY A O 1
ATOM 2643 N N . ALA A 1 365 ? -26.769 -9.966 20.470 1.00 97.50 365 ALA A N 1
ATOM 2644 C CA . ALA A 1 365 ? -26.822 -8.527 20.209 1.00 97.50 365 ALA A CA 1
ATOM 2645 C C . ALA A 1 365 ? -27.459 -7.735 21.362 1.00 97.50 365 ALA A C 1
ATOM 2647 O O . ALA A 1 365 ? -27.081 -6.597 21.592 1.00 97.50 365 ALA A O 1
ATOM 2648 N N . VAL A 1 366 ? -28.394 -8.335 22.105 1.00 97.94 366 VAL A N 1
ATOM 2649 C CA . VAL A 1 366 ? -28.951 -7.754 23.334 1.00 97.94 366 VAL A CA 1
ATOM 2650 C C . VAL A 1 366 ? -28.862 -8.788 24.444 1.00 97.94 366 VAL A C 1
ATOM 2652 O O . VAL A 1 366 ? -29.388 -9.895 24.306 1.00 97.94 366 VAL A O 1
ATOM 2655 N N . VAL A 1 367 ? -28.226 -8.427 25.555 1.00 98.19 367 VAL A N 1
ATOM 2656 C CA . VAL A 1 367 ? -28.015 -9.319 26.704 1.00 98.19 367 VAL A CA 1
ATOM 2657 C C . VAL A 1 367 ? -28.460 -8.664 28.007 1.00 98.19 367 VAL A C 1
ATOM 2659 O O . VAL A 1 367 ? -28.510 -7.443 28.135 1.00 98.19 367 VAL A O 1
ATOM 2662 N N . LYS A 1 368 ? -28.805 -9.496 28.992 1.00 97.31 368 LYS A N 1
ATOM 2663 C CA . LYS A 1 368 ? -29.196 -9.076 30.341 1.00 97.31 368 LYS A CA 1
ATOM 2664 C C . LYS A 1 368 ? -28.150 -9.564 31.337 1.00 97.31 368 LYS A C 1
ATOM 2666 O O . LYS A 1 368 ? -27.899 -10.765 31.397 1.00 97.31 368 LYS A O 1
ATOM 2671 N N . HIS A 1 369 ? -27.621 -8.664 32.160 1.00 96.88 369 HIS A N 1
ATOM 2672 C CA . HIS A 1 369 ? -26.653 -8.992 33.206 1.00 96.88 369 HIS A CA 1
ATOM 2673 C C . HIS A 1 369 ? -27.003 -8.305 34.535 1.00 96.88 369 HIS A C 1
ATOM 2675 O O . HIS A 1 369 ? -27.678 -7.274 34.567 1.00 96.88 369 HIS A O 1
ATOM 2681 N N . THR A 1 370 ? -26.560 -8.894 35.647 1.00 95.56 370 THR A N 1
ATOM 2682 C CA . THR A 1 370 ? -26.770 -8.369 37.001 1.00 95.56 370 THR A CA 1
ATOM 2683 C C . THR A 1 370 ? -25.471 -8.445 37.787 1.00 95.56 370 THR A C 1
ATOM 2685 O O . THR A 1 370 ? -24.937 -9.529 38.010 1.00 95.56 370 THR A O 1
ATOM 2688 N N . PHE A 1 371 ? -25.012 -7.298 38.285 1.00 95.00 371 PHE A N 1
ATOM 2689 C CA . PHE A 1 371 ? -23.828 -7.230 39.131 1.00 95.00 371 PHE A CA 1
ATOM 2690 C C . PHE A 1 371 ? -24.184 -7.488 40.595 1.00 95.00 371 PHE A C 1
ATOM 2692 O O . PHE A 1 371 ? -25.081 -6.861 41.160 1.00 95.00 371 PHE A O 1
ATOM 2699 N N . THR A 1 372 ? -23.450 -8.392 41.237 1.00 92.75 372 THR A N 1
ATOM 2700 C CA . THR A 1 372 ? -23.622 -8.731 42.662 1.00 92.75 372 THR A CA 1
ATOM 2701 C C . THR A 1 372 ? -22.733 -7.900 43.586 1.00 92.75 372 THR A C 1
ATOM 2703 O O . THR A 1 372 ? -22.944 -7.884 44.796 1.00 92.75 372 THR A O 1
ATOM 2706 N N . THR A 1 373 ? -21.752 -7.190 43.029 1.00 91.88 373 THR A N 1
ATOM 2707 C CA . THR A 1 373 ? -20.811 -6.341 43.764 1.00 91.88 373 THR A CA 1
ATOM 2708 C C . THR A 1 373 ? -20.872 -4.907 43.256 1.00 91.88 373 THR A C 1
ATOM 2710 O O . THR A 1 373 ? -20.954 -4.669 42.049 1.00 91.88 373 THR A O 1
ATOM 2713 N N . GLY A 1 374 ? -20.822 -3.950 44.185 1.00 92.88 374 GLY A N 1
ATOM 2714 C CA . GLY A 1 374 ? -20.765 -2.533 43.846 1.00 92.88 374 GLY A CA 1
ATOM 2715 C C . GLY A 1 374 ? -19.394 -2.102 43.321 1.00 92.88 374 GLY A C 1
ATOM 2716 O O . GLY A 1 374 ? -18.404 -2.825 43.449 1.00 92.88 374 GLY A O 1
ATOM 2717 N N . GLY A 1 375 ? -19.342 -0.904 42.752 1.00 93.75 375 GLY A N 1
ATOM 2718 C CA . GLY A 1 375 ? -18.148 -0.262 42.214 1.00 93.75 375 GLY A CA 1
ATOM 2719 C C . GLY A 1 375 ? -18.259 0.036 40.724 1.00 93.75 375 GLY A C 1
ATOM 2720 O O . GLY A 1 375 ? -19.280 -0.228 40.087 1.00 93.75 375 GLY A O 1
ATOM 2721 N N . LYS A 1 376 ? -17.187 0.602 40.165 1.00 94.12 376 LYS A N 1
ATOM 2722 C CA . LYS A 1 376 ? -17.082 0.850 38.727 1.00 94.12 376 LYS A CA 1
ATOM 2723 C C . LYS A 1 376 ? -16.910 -0.478 37.985 1.00 94.12 376 LYS A C 1
ATOM 2725 O O . LYS A 1 376 ? -16.044 -1.273 38.344 1.00 94.12 376 LYS A O 1
ATOM 2730 N N . LYS A 1 377 ? -17.728 -0.697 36.960 1.00 95.06 377 LYS A N 1
ATOM 2731 C CA . LYS A 1 377 ? -17.691 -1.844 36.051 1.00 95.06 377 LYS A CA 1
ATOM 2732 C C . LYS A 1 377 ? -17.296 -1.366 34.661 1.00 95.06 377 LYS A C 1
ATOM 2734 O O . LYS A 1 377 ? -17.776 -0.320 34.214 1.00 95.06 377 LYS A O 1
ATOM 2739 N N . THR A 1 378 ? -16.425 -2.129 34.018 1.00 95.75 378 THR A N 1
ATOM 2740 C CA . THR A 1 378 ? -16.033 -1.942 32.623 1.00 95.75 378 THR A CA 1
ATOM 2741 C C . THR A 1 378 ? -16.575 -3.135 31.863 1.00 95.75 378 THR A C 1
ATOM 2743 O O . THR A 1 378 ? -16.243 -4.260 32.208 1.00 95.75 378 THR A O 1
ATOM 2746 N N . VAL A 1 379 ? -17.430 -2.878 30.883 1.00 97.69 379 VAL A N 1
ATOM 2747 C CA . VAL A 1 379 ? -18.049 -3.914 30.056 1.00 97.69 379 VAL A CA 1
ATOM 2748 C C . VAL A 1 379 ? -17.530 -3.745 28.642 1.00 97.69 379 VAL A C 1
ATOM 2750 O O . VAL A 1 379 ? -17.565 -2.630 28.120 1.00 97.69 379 VAL A O 1
ATOM 2753 N N . THR A 1 380 ? -17.063 -4.822 28.026 1.00 98.38 380 THR A N 1
ATOM 2754 C CA . THR A 1 380 ? -16.548 -4.807 26.656 1.00 98.38 380 THR A CA 1
ATOM 2755 C C . THR A 1 380 ? -17.426 -5.683 25.778 1.00 98.38 380 THR A C 1
ATOM 2757 O O . THR A 1 380 ? -17.686 -6.837 26.102 1.00 98.38 380 THR A O 1
ATOM 2760 N N . LEU A 1 381 ? -17.889 -5.121 24.666 1.00 98.69 381 LEU A N 1
ATOM 2761 C CA . LEU A 1 381 ? -18.452 -5.864 23.551 1.00 98.69 381 LEU A CA 1
ATOM 2762 C C . LEU A 1 381 ? -17.346 -6.092 22.524 1.00 98.69 381 LEU A C 1
ATOM 2764 O O . LEU A 1 381 ? -16.732 -5.125 22.076 1.00 98.69 381 LEU A O 1
ATOM 2768 N N . THR A 1 382 ? -17.162 -7.336 22.104 1.00 98.50 382 THR A N 1
ATOM 2769 C CA . THR A 1 382 ? -16.408 -7.702 20.905 1.00 98.50 382 THR A CA 1
ATOM 2770 C C . THR A 1 382 ? -17.395 -8.115 19.824 1.00 98.50 382 THR A C 1
ATOM 2772 O O . THR A 1 382 ? -18.275 -8.950 20.052 1.00 98.50 382 THR A O 1
ATOM 2775 N N . VAL A 1 383 ? -17.262 -7.504 18.651 1.00 98.50 383 VAL A N 1
ATOM 2776 C CA . VAL A 1 383 ? -18.050 -7.825 17.464 1.00 98.50 383 VAL A CA 1
ATOM 2777 C C . VAL A 1 383 ? -17.117 -8.406 16.421 1.00 98.50 383 VAL A C 1
ATOM 2779 O O . VAL A 1 383 ? -16.141 -7.755 16.057 1.00 98.50 383 VAL A O 1
ATOM 2782 N N . THR A 1 384 ? -17.430 -9.604 15.938 1.00 98.19 384 THR A N 1
ATOM 2783 C CA . THR A 1 384 ? -16.607 -10.332 14.963 1.00 98.19 384 THR A CA 1
ATOM 2784 C C . THR A 1 384 ? -17.458 -10.713 13.759 1.00 98.19 384 THR A C 1
ATOM 2786 O O . THR A 1 384 ? -18.572 -11.224 13.934 1.00 98.19 384 THR A O 1
ATOM 2789 N N . ASP A 1 385 ? -16.942 -10.464 12.558 1.00 97.62 385 ASP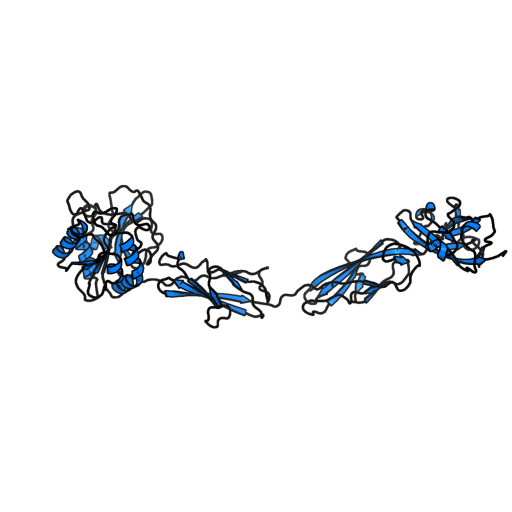 A N 1
ATOM 2790 C CA . ASP A 1 385 ? -17.552 -10.890 11.295 1.00 97.62 385 ASP A CA 1
ATOM 2791 C C . ASP A 1 385 ? -17.316 -12.389 11.010 1.00 97.62 385 ASP A C 1
ATOM 2793 O O . ASP A 1 385 ? -16.593 -13.089 11.728 1.00 97.62 385 ASP A O 1
ATOM 2797 N N . GLU A 1 386 ? -17.932 -12.922 9.953 1.00 95.19 386 GLU A N 1
ATOM 2798 C CA . GLU A 1 386 ? -17.803 -14.342 9.592 1.00 95.19 386 GLU A CA 1
ATOM 2799 C C . GLU A 1 386 ? -16.431 -14.729 9.006 1.00 95.19 386 GLU A C 1
ATOM 2801 O O . GLU A 1 386 ? -16.094 -15.916 8.929 1.00 95.19 386 GLU A O 1
ATOM 2806 N N . HIS A 1 387 ? -15.618 -13.740 8.634 1.00 92.62 387 HIS A N 1
ATOM 2807 C CA . HIS A 1 387 ? -14.268 -13.896 8.096 1.00 92.62 387 HIS A CA 1
ATOM 2808 C C . HIS A 1 387 ? -13.177 -13.748 9.175 1.00 92.62 387 HIS A C 1
ATOM 2810 O O . HIS A 1 387 ? -11.992 -13.959 8.891 1.00 92.62 387 HIS A O 1
ATOM 2816 N N . GLY A 1 388 ? -13.571 -13.460 10.419 1.00 94.12 388 GLY A N 1
ATOM 2817 C CA . GLY A 1 388 ? -12.729 -13.413 11.606 1.00 94.12 388 GLY A CA 1
ATOM 2818 C C . GLY A 1 388 ? -12.097 -12.055 11.914 1.00 94.12 388 GLY A C 1
ATOM 2819 O O . GLY A 1 388 ? -11.224 -12.018 12.784 1.00 94.12 388 GLY A O 1
ATOM 2820 N N . ALA A 1 389 ? -12.475 -10.959 11.242 1.00 95.56 389 ALA A N 1
ATOM 2821 C CA . ALA A 1 389 ? -12.070 -9.627 11.696 1.00 95.56 389 ALA A CA 1
ATOM 2822 C C . ALA A 1 389 ? -13.039 -9.106 12.765 1.00 95.56 389 ALA A C 1
ATOM 2824 O O . ALA A 1 389 ? -14.208 -9.483 12.822 1.00 95.56 389 ALA A O 1
ATOM 2825 N N . SER A 1 390 ? -12.522 -8.275 13.668 1.00 97.44 390 SER A N 1
ATOM 2826 C CA . SER A 1 390 ? -13.249 -7.873 14.869 1.00 97.44 390 SER A CA 1
ATOM 2827 C C . SER A 1 390 ? -12.963 -6.437 15.277 1.00 97.44 390 SER A C 1
ATOM 2829 O O . SER A 1 390 ? -11.859 -5.937 15.052 1.00 97.44 390 SER A O 1
ATOM 2831 N N . ASP A 1 391 ? -13.916 -5.834 15.976 1.00 98.56 391 ASP A N 1
ATOM 2832 C CA . ASP A 1 391 ? -13.786 -4.542 16.649 1.00 98.56 391 ASP A CA 1
ATOM 2833 C C . ASP A 1 391 ? -14.415 -4.606 18.049 1.00 98.56 391 ASP A C 1
ATOM 2835 O O . ASP A 1 391 ? -15.202 -5.511 18.348 1.00 98.56 391 ASP A O 1
ATOM 2839 N N . THR A 1 392 ? -14.053 -3.671 18.928 1.00 98.19 392 THR A N 1
ATOM 2840 C CA . THR A 1 392 ? -14.534 -3.654 20.313 1.00 98.19 392 THR A CA 1
ATOM 2841 C C . THR A 1 392 ? -15.130 -2.314 20.724 1.00 98.19 392 THR A C 1
ATOM 2843 O O . THR A 1 392 ? -14.724 -1.243 20.281 1.00 98.19 392 THR A O 1
ATOM 2846 N N . CYS A 1 393 ? -16.111 -2.372 21.621 1.00 98.06 393 CYS A N 1
ATOM 2847 C CA . CYS A 1 393 ? -16.752 -1.212 22.223 1.00 98.06 393 CYS A CA 1
ATOM 2848 C C . CYS A 1 393 ? -16.784 -1.378 23.744 1.00 98.06 393 CYS A C 1
ATOM 2850 O O . CYS A 1 393 ? -17.160 -2.433 24.252 1.00 98.06 393 CYS A O 1
ATOM 2852 N N . THR A 1 394 ? -16.385 -0.343 24.488 1.00 97.50 394 THR A N 1
ATOM 2853 C CA . THR A 1 394 ? -16.280 -0.398 25.953 1.00 97.50 394 THR A CA 1
ATOM 2854 C C . THR A 1 394 ? -17.241 0.578 26.621 1.00 97.50 394 THR A C 1
ATOM 2856 O O . THR A 1 394 ? -17.288 1.763 26.289 1.00 97.50 394 THR A O 1
ATOM 2859 N N . LEU A 1 395 ? -17.952 0.094 27.637 1.00 96.38 395 LEU A N 1
ATOM 2860 C CA . LEU A 1 395 ? -18.892 0.845 28.460 1.00 96.38 395 LEU A CA 1
ATOM 2861 C C . LEU A 1 395 ? -18.409 0.903 29.903 1.00 96.38 395 LEU A C 1
ATOM 2863 O O . LEU A 1 395 ? -17.853 -0.057 30.434 1.00 96.38 395 LEU A O 1
ATOM 2867 N N . THR A 1 396 ? -18.681 2.021 30.572 1.00 94.50 396 THR A N 1
ATOM 2868 C CA . THR A 1 396 ? -18.443 2.153 32.012 1.00 94.50 396 THR A CA 1
ATOM 2869 C C . THR A 1 396 ? -19.734 2.457 32.751 1.00 94.50 396 THR A C 1
ATOM 2871 O O . THR A 1 396 ? -20.464 3.378 32.382 1.00 94.50 396 THR A O 1
ATOM 2874 N N . LEU A 1 397 ? -19.974 1.715 33.826 1.00 94.25 397 LEU A N 1
ATOM 2875 C CA . LEU A 1 397 ? -21.146 1.812 34.691 1.00 94.25 397 LEU A CA 1
ATOM 2876 C C . LEU A 1 397 ? -20.684 1.865 36.147 1.00 94.25 397 LEU A C 1
ATOM 2878 O O . LEU A 1 397 ? -19.770 1.139 36.532 1.00 94.25 397 LEU A O 1
ATOM 2882 N N . THR A 1 398 ? -21.349 2.658 36.981 1.00 94.75 398 THR A N 1
ATOM 2883 C CA . THR A 1 398 ? -21.192 2.564 38.438 1.00 94.75 398 THR A CA 1
ATOM 2884 C C . THR A 1 398 ? -22.331 1.736 39.024 1.00 94.75 398 THR A C 1
ATOM 2886 O O . THR A 1 398 ? -23.501 2.065 38.850 1.00 94.75 398 THR A O 1
ATOM 2889 N N . VAL A 1 399 ? -21.999 0.663 39.742 1.00 95.00 399 VAL A N 1
ATOM 2890 C CA . VAL A 1 399 ? -22.973 -0.149 40.480 1.00 95.00 399 VAL A CA 1
ATOM 2891 C C . VAL A 1 399 ? -22.941 0.270 41.945 1.00 95.00 399 VAL A C 1
ATOM 2893 O O . VAL A 1 399 ? -21.951 0.054 42.640 1.00 95.00 399 VAL A O 1
ATOM 2896 N N . ALA A 1 400 ? -24.017 0.874 42.426 1.00 94.88 400 ALA A N 1
ATOM 2897 C CA . ALA A 1 400 ? -24.186 1.216 43.826 1.00 94.88 400 ALA A CA 1
ATOM 2898 C C . ALA A 1 400 ? -24.516 -0.020 44.667 1.00 94.88 400 ALA A C 1
ATOM 2900 O O . ALA A 1 400 ? -25.205 -0.937 44.218 1.00 94.88 400 ALA A O 1
ATOM 2901 N N . ILE A 1 401 ? -24.053 -0.039 45.911 1.00 95.00 401 ILE A N 1
ATOM 2902 C CA . ILE A 1 401 ? -24.385 -1.085 46.875 1.00 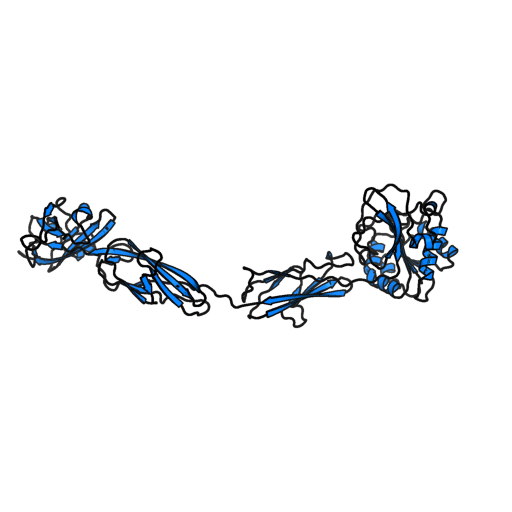95.00 401 ILE A CA 1
ATOM 2903 C C . ILE A 1 401 ? -25.775 -0.787 47.435 1.00 95.00 401 ILE A C 1
ATOM 2905 O O . ILE A 1 401 ? -25.972 0.221 48.113 1.00 95.00 401 ILE A O 1
ATOM 2909 N N . LYS A 1 402 ? -26.728 -1.682 47.173 1.00 94.06 402 LYS A N 1
ATOM 2910 C CA . LYS A 1 402 ? -28.045 -1.669 47.815 1.00 94.06 402 LYS A CA 1
ATOM 2911 C C . LYS A 1 402 ? -27.919 -2.342 49.179 1.00 94.06 402 LYS A C 1
ATOM 2913 O O . LYS A 1 402 ? -27.896 -3.567 49.270 1.00 94.06 402 LYS A O 1
ATOM 2918 N N . ALA A 1 403 ? -27.748 -1.538 50.219 1.00 93.81 403 ALA A N 1
ATOM 2919 C CA . ALA A 1 403 ? -27.635 -1.997 51.590 1.00 93.81 403 ALA A CA 1
ATOM 2920 C C . ALA A 1 403 ? -29.020 -2.263 52.188 1.00 93.81 403 ALA A C 1
ATOM 2922 O O . ALA A 1 403 ? -29.957 -1.484 52.010 1.00 93.81 403 ALA A O 1
ATOM 2923 N N . GLU A 1 404 ? -29.130 -3.354 52.937 1.00 92.00 404 GLU A N 1
ATOM 2924 C CA . GLU A 1 404 ? -30.281 -3.593 53.800 1.00 92.00 404 GLU A CA 1
ATOM 2925 C C . GLU A 1 404 ? -30.158 -2.677 55.022 1.00 92.00 404 GLU A C 1
ATOM 2927 O O . GLU A 1 404 ? -29.131 -2.681 55.708 1.00 92.00 404 GLU A O 1
ATOM 2932 N N . ILE A 1 405 ? -31.183 -1.863 55.273 1.00 92.94 405 ILE A N 1
ATOM 2933 C CA . ILE A 1 405 ? -31.246 -0.985 56.442 1.00 92.94 405 ILE A CA 1
ATOM 2934 C C . ILE A 1 405 ? -32.511 -1.276 57.244 1.00 92.94 405 ILE A C 1
ATOM 2936 O O . ILE A 1 405 ? -33.489 -1.780 56.704 1.00 92.94 405 ILE A O 1
ATOM 2940 N N . ASP A 1 406 ? -32.476 -0.951 58.531 1.00 91.31 406 ASP A N 1
ATOM 2941 C CA . ASP A 1 406 ? -33.617 -1.068 59.443 1.00 91.31 406 ASP A CA 1
ATOM 2942 C C . ASP A 1 406 ? -33.603 0.142 60.382 1.00 91.31 406 ASP A C 1
ATOM 2944 O O . ASP A 1 406 ? -32.662 0.364 61.164 1.00 91.31 406 ASP A O 1
ATOM 2948 N N . VAL A 1 407 ? -34.613 0.987 60.212 1.00 92.62 407 VAL A N 1
ATOM 2949 C CA . VAL A 1 407 ? -34.839 2.225 60.945 1.00 92.62 407 VAL A CA 1
ATOM 2950 C C . VAL A 1 407 ? -35.512 1.866 62.255 1.00 92.62 407 VAL A C 1
ATOM 2952 O O . VAL A 1 407 ? -36.547 1.225 62.276 1.00 92.62 407 VAL A O 1
ATOM 2955 N N . LYS A 1 408 ? -34.986 2.342 63.383 1.00 89.12 408 LYS A N 1
ATOM 2956 C CA . LYS A 1 408 ? -35.437 1.925 64.721 1.00 89.12 408 LYS A CA 1
ATOM 2957 C C . LYS A 1 408 ? -35.550 0.402 64.832 1.00 89.12 408 LYS A C 1
ATOM 2959 O O . LYS A 1 408 ? -36.671 -0.093 64.987 1.00 89.12 408 LYS A O 1
ATOM 2964 N N . PRO A 1 409 ? -34.400 -0.299 64.845 1.00 84.81 409 PRO A N 1
ATOM 2965 C CA . PRO A 1 409 ? -34.376 -1.750 64.854 1.00 84.81 409 PRO A CA 1
ATOM 2966 C C . PRO A 1 409 ? -35.380 -2.355 65.828 1.00 84.81 409 PRO A C 1
ATOM 2968 O O . PRO A 1 409 ? -35.534 -1.873 66.956 1.00 84.81 409 PRO A O 1
ATOM 2971 N N . CYS A 1 410 ? -36.055 -3.416 65.386 1.00 76.00 410 CYS A N 1
ATOM 2972 C CA . CYS A 1 410 ? -37.140 -4.097 66.107 1.00 76.00 410 CYS A CA 1
ATOM 2973 C C . CYS A 1 410 ? -38.491 -3.342 66.156 1.00 76.00 410 CYS A C 1
ATOM 2975 O O . CYS A 1 410 ? -39.335 -3.663 66.998 1.00 76.00 410 CYS A O 1
ATOM 2977 N N . SER A 1 411 ? -38.734 -2.355 65.283 1.00 75.69 411 SER A N 1
ATOM 2978 C CA . SER A 1 411 ? -40.020 -1.641 65.183 1.00 75.69 411 SER A CA 1
ATOM 2979 C C . SER A 1 411 ? -40.542 -1.624 63.747 1.00 75.69 411 SER A C 1
ATOM 2981 O O . SER A 1 411 ? -39.944 -0.975 62.914 1.00 75.69 411 SER A O 1
ATOM 2983 N N . GLU A 1 412 ? -41.693 -2.248 63.470 1.00 77.69 412 GLU A N 1
ATOM 2984 C CA . GLU A 1 412 ? -42.242 -2.323 62.103 1.00 77.69 412 GLU A CA 1
ATOM 2985 C C . GLU A 1 412 ? -43.743 -1.964 62.040 1.00 77.69 412 GLU A C 1
ATOM 2987 O O . GLU A 1 412 ? -44.562 -2.653 62.665 1.00 77.69 412 GLU A O 1
ATOM 2992 N N . PRO A 1 413 ? -44.158 -0.906 61.305 1.00 78.88 413 PRO A N 1
ATOM 2993 C CA . PRO A 1 413 ? -43.314 0.116 60.677 1.00 78.88 413 PRO A CA 1
ATOM 2994 C C . PRO A 1 413 ? -42.666 1.034 61.719 1.00 78.88 413 PRO A C 1
ATOM 2996 O O . PRO A 1 413 ? -43.268 1.340 62.758 1.00 78.88 413 PRO A O 1
ATOM 2999 N N . SER A 1 414 ? -41.480 1.540 61.404 1.00 87.00 414 SER A N 1
ATOM 3000 C CA . SER A 1 414 ? -40.623 2.290 62.322 1.00 87.00 414 SER A CA 1
ATOM 3001 C C . SER A 1 414 ? -41.215 3.661 62.664 1.00 87.00 414 SER A C 1
ATOM 3003 O O . SER A 1 414 ? -41.292 4.541 61.799 1.00 87.00 414 SER A O 1
ATOM 3005 N N . PRO A 1 415 ? -41.668 3.909 63.912 1.00 89.44 415 PRO A N 1
ATOM 3006 C CA . PRO A 1 415 ? -42.382 5.136 64.235 1.00 89.44 415 PRO A CA 1
ATOM 3007 C C . PRO A 1 415 ? -41.416 6.322 64.345 1.00 89.44 415 PRO A C 1
ATOM 3009 O O . PRO A 1 415 ? -40.640 6.387 65.297 1.00 89.44 415 PRO A O 1
ATOM 3012 N N . ILE A 1 416 ? -41.484 7.310 63.455 1.00 89.94 416 ILE A N 1
ATOM 3013 C CA . ILE A 1 416 ? -40.663 8.532 63.512 1.00 89.94 416 ILE A CA 1
ATOM 3014 C C . ILE A 1 416 ? -41.519 9.701 63.997 1.00 89.94 416 ILE A C 1
ATOM 3016 O O . ILE A 1 416 ? -42.591 9.949 63.465 1.00 89.94 416 ILE A O 1
ATOM 3020 N N . ASN A 1 417 ? -41.056 10.437 65.012 1.00 90.44 417 ASN A N 1
ATOM 3021 C CA . ASN A 1 417 ? -41.651 11.721 65.388 1.00 90.44 417 ASN A CA 1
ATOM 3022 C C . ASN A 1 417 ? -40.737 12.843 64.880 1.00 90.44 417 ASN A C 1
ATOM 3024 O O . ASN A 1 417 ? -39.726 13.100 65.541 1.00 90.44 417 ASN A O 1
ATOM 3028 N N . PRO A 1 418 ? -41.075 13.531 63.773 1.00 88.44 418 PRO A N 1
ATOM 3029 C CA . PRO A 1 418 ? -40.217 14.567 63.191 1.00 88.44 418 PRO A CA 1
ATOM 3030 C C . PRO A 1 418 ? -39.918 15.741 64.132 1.00 88.44 418 PRO A C 1
ATOM 3032 O O . PRO A 1 418 ? -38.900 16.416 64.007 1.00 88.44 418 PRO A O 1
ATOM 3035 N N . ARG A 1 419 ? -40.773 15.979 65.139 1.00 86.62 419 ARG A N 1
ATOM 3036 C CA . ARG A 1 419 ? -40.567 17.029 66.153 1.00 86.62 419 ARG A CA 1
ATOM 3037 C C . ARG A 1 419 ? -39.652 16.593 67.300 1.00 86.62 419 ARG A C 1
ATOM 3039 O O . ARG A 1 419 ? -39.365 17.396 68.193 1.00 86.62 419 ARG A O 1
ATOM 3046 N N . SER A 1 420 ? -39.218 15.333 67.320 1.00 90.00 420 SER A N 1
ATOM 3047 C CA . SER A 1 420 ? -38.285 14.823 68.320 1.00 90.00 420 SER A CA 1
ATOM 3048 C C . SER A 1 420 ? -36.959 15.576 68.242 1.00 90.00 420 SER A C 1
ATOM 3050 O O . SER A 1 420 ? -36.342 15.674 67.187 1.00 90.00 420 SER A O 1
ATOM 3052 N N . ARG A 1 421 ? -36.481 16.068 69.391 1.00 88.81 421 ARG A N 1
ATOM 3053 C CA . ARG A 1 421 ? -35.118 16.616 69.528 1.00 88.81 421 ARG A CA 1
ATOM 3054 C C . ARG A 1 421 ? -34.058 15.528 69.733 1.00 88.81 421 ARG A C 1
ATOM 3056 O O . ARG A 1 421 ? -32.898 15.851 69.961 1.00 88.81 421 ARG A O 1
ATOM 3063 N N . GLY A 1 422 ? -34.472 14.262 69.735 1.00 93.25 422 GLY A N 1
ATOM 3064 C CA . GLY A 1 422 ? -33.584 13.115 69.848 1.00 93.25 422 GLY A CA 1
ATOM 3065 C C . GLY A 1 422 ? -33.077 12.630 68.493 1.00 93.25 422 GLY A C 1
ATOM 3066 O O . GLY A 1 422 ? -33.306 13.233 67.442 1.00 93.25 422 GLY A O 1
ATOM 3067 N N . VAL A 1 423 ? -32.427 11.478 68.531 1.00 94.69 423 VAL A N 1
ATOM 3068 C CA . VAL A 1 423 ? -31.905 10.791 67.353 1.00 94.69 423 VAL A CA 1
ATOM 3069 C C . VAL A 1 423 ? -32.813 9.635 66.937 1.00 94.69 423 VAL A C 1
ATOM 3071 O O . VAL A 1 423 ? -33.500 9.042 67.771 1.00 94.69 423 VAL A O 1
ATOM 3074 N N . THR A 1 424 ? -32.808 9.319 65.649 1.00 94.56 424 THR A N 1
ATOM 3075 C CA . THR A 1 424 ? -33.394 8.112 65.075 1.00 94.56 424 THR A CA 1
ATOM 3076 C C . THR A 1 424 ? -32.257 7.125 64.809 1.00 94.56 424 THR A C 1
ATOM 3078 O O . THR A 1 424 ? -31.372 7.447 64.013 1.00 94.56 424 THR A O 1
ATOM 3081 N N . PRO A 1 425 ? -32.216 5.976 65.508 1.00 94.19 425 PRO A N 1
ATOM 3082 C CA . PRO A 1 425 ? -31.264 4.921 65.194 1.00 94.19 425 PRO A CA 1
ATOM 3083 C C . PRO A 1 425 ? -31.612 4.285 63.846 1.00 94.19 425 PRO A C 1
ATOM 3085 O O . PRO A 1 425 ? -32.784 4.022 63.581 1.00 94.19 425 PRO A O 1
ATOM 3088 N N . VAL A 1 426 ? -30.606 4.027 63.021 1.00 95.38 426 VAL A N 1
ATOM 3089 C CA . VAL A 1 426 ? -30.703 3.302 61.750 1.00 95.38 426 VAL A CA 1
ATOM 3090 C C . VAL A 1 426 ? -29.566 2.296 61.730 1.00 95.38 426 VAL A C 1
ATOM 3092 O O . VAL A 1 426 ? -28.406 2.668 61.911 1.00 95.38 426 VAL A O 1
ATOM 3095 N N . SER A 1 427 ? -29.903 1.027 61.549 1.00 93.44 427 SER A N 1
ATOM 3096 C CA . SER A 1 427 ? -28.915 -0.033 61.375 1.00 93.44 427 SER A CA 1
ATOM 3097 C C . SER A 1 427 ? -28.698 -0.300 59.893 1.00 93.44 427 SER A C 1
ATOM 3099 O O . SER A 1 427 ? -29.661 -0.376 59.134 1.00 93.44 427 SER A O 1
ATOM 3101 N N . VAL A 1 428 ? -27.439 -0.429 59.486 1.00 95.06 428 VAL A N 1
ATOM 3102 C CA . VAL A 1 428 ? -27.051 -0.954 58.176 1.00 95.06 428 VAL A CA 1
ATOM 3103 C C . VAL A 1 428 ? -26.594 -2.385 58.389 1.00 95.06 428 VAL A C 1
ATOM 3105 O O . VAL A 1 428 ? -25.650 -2.612 59.152 1.00 95.06 428 VAL A O 1
ATOM 3108 N N . LYS A 1 429 ? -27.277 -3.338 57.755 1.00 91.56 429 LYS A N 1
ATOM 3109 C CA . LYS A 1 429 ? -27.097 -4.758 58.043 1.00 91.56 429 LYS A CA 1
ATOM 3110 C C . LYS A 1 429 ? -25.833 -5.317 57.412 1.00 91.56 429 LYS A C 1
ATOM 3112 O O . LYS A 1 429 ? -25.491 -4.992 56.269 1.00 91.56 429 LYS A O 1
ATOM 3117 N N . GLN A 1 430 ? -25.149 -6.191 58.144 1.00 91.62 430 GLN A N 1
ATOM 3118 C CA . GLN A 1 430 ? -24.054 -6.973 57.584 1.00 91.62 430 GLN A CA 1
ATOM 3119 C C . GLN A 1 430 ? -24.600 -8.166 56.789 1.00 91.62 430 GLN A C 1
ATOM 3121 O O . GLN A 1 430 ? -25.290 -9.039 57.310 1.00 91.62 430 GLN A O 1
ATOM 3126 N N . THR A 1 431 ? -24.212 -8.269 55.520 1.00 88.25 431 THR A N 1
ATOM 3127 C CA . THR A 1 431 ? -24.552 -9.418 54.671 1.00 88.25 431 THR A CA 1
ATOM 3128 C C . THR A 1 431 ? -23.322 -10.288 54.412 1.00 88.25 431 THR A C 1
ATOM 3130 O O . THR A 1 431 ? -22.195 -9.944 54.771 1.00 88.25 431 THR A O 1
ATOM 3133 N N . SER A 1 432 ? -23.505 -11.435 53.750 1.00 85.69 432 SER A N 1
ATOM 3134 C CA . SER A 1 432 ? -22.378 -12.276 53.319 1.00 85.69 432 SER A CA 1
ATOM 3135 C C . SER A 1 432 ? -21.477 -11.603 52.279 1.00 85.69 432 SER A C 1
ATOM 3137 O O . SER A 1 432 ? -20.373 -12.082 52.042 1.00 85.69 432 SER A O 1
ATOM 3139 N N . THR A 1 433 ? -21.944 -10.530 51.637 1.00 83.88 433 THR A N 1
ATOM 3140 C CA . THR A 1 433 ? -21.231 -9.818 50.567 1.00 83.88 433 THR A CA 1
ATOM 3141 C C . THR A 1 433 ? -20.894 -8.372 50.930 1.00 83.88 433 THR A C 1
ATOM 3143 O O . THR A 1 433 ? -20.200 -7.701 50.166 1.00 83.88 433 THR A O 1
ATOM 3146 N N . PHE A 1 434 ? -21.345 -7.879 52.088 1.00 91.06 434 PHE A N 1
ATOM 3147 C CA . PHE A 1 434 ? -21.146 -6.496 52.503 1.00 91.06 434 PHE A CA 1
ATOM 3148 C C . PHE A 1 434 ? -20.974 -6.370 54.020 1.00 91.06 434 PHE A C 1
ATOM 3150 O O . PHE A 1 434 ? -21.886 -6.670 54.788 1.00 91.06 434 PHE A O 1
ATOM 3157 N N . ASN A 1 435 ? -19.799 -5.890 54.442 1.00 93.12 435 ASN A N 1
ATOM 3158 C CA . ASN A 1 435 ? -19.526 -5.509 55.825 1.00 93.12 435 ASN A CA 1
ATOM 3159 C C . ASN A 1 435 ? -19.588 -3.974 55.970 1.00 93.12 435 ASN A C 1
ATOM 3161 O O . ASN A 1 435 ? -18.628 -3.295 55.587 1.00 93.12 435 ASN A O 1
ATOM 3165 N N . PRO A 1 436 ? -20.679 -3.407 56.516 1.00 92.69 436 PRO A N 1
ATOM 3166 C CA . PRO A 1 436 ? -20.847 -1.960 56.613 1.00 92.69 436 PRO A CA 1
ATOM 3167 C C . PRO A 1 436 ? -19.835 -1.310 57.563 1.00 92.69 436 PRO A C 1
ATOM 3169 O O . PRO A 1 436 ? -19.431 -0.175 57.328 1.00 92.69 436 PRO A O 1
ATOM 3172 N N . THR A 1 437 ? -19.379 -2.031 58.593 1.00 90.25 437 THR A N 1
ATOM 3173 C CA . THR A 1 437 ? -18.463 -1.499 59.619 1.00 90.25 437 THR A CA 1
ATOM 3174 C C . THR A 1 437 ? -17.055 -1.214 59.095 1.00 90.25 437 THR A C 1
ATOM 3176 O O . THR A 1 437 ? -16.371 -0.338 59.617 1.00 90.25 437 THR A O 1
ATOM 3179 N N . GLU A 1 438 ? -16.628 -1.929 58.053 1.00 91.25 438 GLU A N 1
ATOM 3180 C CA . GLU A 1 438 ? -15.298 -1.783 57.449 1.00 91.25 438 GLU A CA 1
ATOM 3181 C C . GLU A 1 438 ? -15.316 -0.946 56.171 1.00 91.25 438 GLU A C 1
ATOM 3183 O O . GLU A 1 438 ? -14.282 -0.415 55.767 1.00 91.25 438 GLU A O 1
ATOM 3188 N N . ARG A 1 439 ? -16.467 -0.872 55.494 1.00 94.00 439 ARG A N 1
ATOM 3189 C CA . ARG A 1 439 ? -16.548 -0.291 54.153 1.00 94.00 439 ARG A CA 1
ATOM 3190 C C . ARG A 1 439 ? -17.150 1.096 54.111 1.00 94.00 439 ARG A C 1
ATOM 3192 O O . ARG A 1 439 ? -16.747 1.858 53.239 1.00 94.00 439 ARG A O 1
ATOM 3199 N N . ILE A 1 440 ? -18.115 1.417 54.968 1.00 95.75 440 ILE A N 1
ATOM 3200 C CA . ILE A 1 440 ? -18.865 2.671 54.860 1.00 95.75 440 ILE A CA 1
ATOM 3201 C C . ILE A 1 440 ? -18.050 3.844 55.402 1.00 95.75 440 ILE A C 1
ATOM 3203 O O . ILE A 1 440 ? -17.618 3.835 56.553 1.00 95.75 440 ILE A O 1
ATOM 3207 N N . ASP A 1 441 ? -17.940 4.908 54.606 1.00 96.25 441 ASP A N 1
ATOM 3208 C CA . ASP A 1 441 ? -17.517 6.204 55.117 1.00 96.25 441 ASP A CA 1
ATOM 3209 C C . ASP A 1 441 ? -18.688 6.864 55.849 1.00 96.25 441 ASP A C 1
ATOM 3211 O O . ASP A 1 441 ? -19.549 7.506 55.245 1.00 96.25 441 ASP A O 1
ATOM 3215 N N . VAL A 1 442 ? -18.716 6.717 57.173 1.00 95.81 442 VAL A N 1
ATOM 3216 C CA . VAL A 1 442 ? -19.786 7.263 58.019 1.00 95.81 442 VAL A CA 1
ATOM 3217 C C . VAL A 1 442 ? -19.967 8.774 57.822 1.00 95.81 442 VAL A C 1
ATOM 3219 O O . VAL A 1 442 ? -21.095 9.260 57.882 1.00 95.81 442 VAL A O 1
ATOM 3222 N N . GLY A 1 443 ? -18.900 9.527 57.531 1.00 94.56 443 GLY A N 1
ATOM 3223 C CA . GLY A 1 443 ? -18.987 10.976 57.311 1.00 94.56 443 GLY A CA 1
ATOM 3224 C C . GLY A 1 443 ? -19.769 11.362 56.050 1.00 94.56 443 GLY A C 1
ATOM 3225 O O . GLY A 1 443 ? -20.334 12.459 55.974 1.00 94.56 443 GLY A O 1
ATOM 3226 N N . SER A 1 444 ? -19.843 10.451 55.079 1.00 94.81 444 SER A N 1
ATOM 3227 C CA . SER A 1 444 ? -20.564 10.651 53.821 1.00 94.81 444 SER A CA 1
ATOM 3228 C C . SER A 1 444 ? -22.076 10.437 53.941 1.00 94.81 444 SER A C 1
ATOM 3230 O O . SER A 1 444 ? -22.820 10.917 53.090 1.00 94.81 444 SER A O 1
ATOM 3232 N N . LEU A 1 445 ? -22.540 9.749 54.991 1.00 96.25 445 LEU A N 1
ATOM 3233 C CA . LEU A 1 445 ? -23.922 9.289 55.073 1.00 96.25 445 LEU A CA 1
ATOM 3234 C C . LEU A 1 445 ? -24.931 10.420 55.291 1.00 96.25 445 LEU A C 1
ATOM 3236 O O . LEU A 1 445 ? -24.707 11.347 56.078 1.00 96.25 445 LEU A O 1
ATOM 3240 N N . ARG A 1 446 ? -26.091 10.287 54.655 1.00 96.19 446 ARG A N 1
ATOM 3241 C CA . ARG A 1 446 ? -27.297 11.085 54.871 1.00 96.19 446 ARG A CA 1
ATOM 3242 C C . ARG A 1 446 ? -28.493 10.167 55.060 1.00 96.19 446 ARG A C 1
ATOM 3244 O O . ARG A 1 446 ? -28.647 9.207 54.313 1.00 96.19 446 ARG A O 1
ATOM 3251 N N . PHE A 1 447 ? -29.324 10.465 56.054 1.00 97.06 447 PHE A N 1
ATOM 3252 C CA . PHE A 1 447 ? -30.574 9.753 56.311 1.00 97.06 447 PHE A CA 1
ATOM 3253 C C . PHE A 1 447 ? -31.751 10.720 56.387 1.00 97.06 447 PHE A C 1
ATOM 3255 O O . PHE A 1 447 ? -31.647 11.772 57.028 1.00 97.06 447 PHE A O 1
ATOM 3262 N N . GLY A 1 448 ? -32.884 10.337 55.808 1.00 94.75 448 GLY A N 1
ATOM 3263 C CA . GLY A 1 448 ? -34.091 11.143 55.885 1.00 94.75 448 GLY A CA 1
ATOM 3264 C C . GLY A 1 448 ? -35.152 10.813 54.854 1.00 94.75 448 GLY A C 1
ATOM 3265 O O . GLY A 1 448 ? -35.237 9.680 54.374 1.00 94.75 448 GLY A O 1
ATOM 3266 N N . ASP A 1 449 ? -35.964 11.824 54.558 1.00 93.31 449 ASP A N 1
ATOM 3267 C CA . ASP A 1 449 ? -36.883 11.829 53.427 1.00 93.31 449 ASP A CA 1
ATOM 3268 C C . ASP A 1 449 ? -36.134 11.456 52.125 1.00 93.31 449 ASP A C 1
ATOM 3270 O O . ASP A 1 449 ? -35.040 11.977 51.877 1.00 93.31 449 ASP A O 1
ATOM 3274 N N . PRO A 1 450 ? -36.673 10.536 51.299 1.00 91.81 450 PRO A N 1
ATOM 3275 C CA . PRO A 1 450 ? -36.007 10.103 50.080 1.00 91.81 450 PRO A CA 1
ATOM 3276 C C . PRO A 1 450 ? -35.690 11.225 49.090 1.00 91.81 450 PRO A C 1
ATOM 3278 O O . PRO A 1 450 ? -34.629 11.179 48.478 1.00 91.81 450 PRO A O 1
ATOM 3281 N N . GLU A 1 451 ? -36.561 12.214 48.908 1.00 88.94 451 GLU A N 1
ATOM 3282 C CA . GLU A 1 451 ? -36.342 13.298 47.946 1.00 88.94 451 GLU A CA 1
ATOM 3283 C C . GLU A 1 451 ? -35.282 14.284 48.447 1.00 88.94 451 GLU A C 1
ATOM 3285 O O . GLU A 1 451 ? -34.427 14.715 47.670 1.00 88.94 451 GLU A O 1
ATOM 3290 N N . ASP A 1 452 ? -35.258 14.557 49.751 1.00 90.25 452 ASP A N 1
ATOM 3291 C CA . ASP A 1 452 ? -34.210 15.356 50.386 1.00 90.25 452 ASP A CA 1
ATOM 3292 C C . ASP A 1 452 ? -32.841 14.672 50.302 1.00 90.25 452 ASP A C 1
ATOM 3294 O O . ASP A 1 452 ? -31.842 15.298 49.932 1.00 90.25 452 ASP A O 1
ATOM 3298 N N . VAL A 1 453 ? -32.768 13.380 50.631 1.00 91.31 453 VAL A N 1
ATOM 3299 C CA . VAL A 1 453 ? -31.498 12.638 50.642 1.00 91.31 453 VAL A CA 1
ATOM 3300 C C . VAL A 1 453 ? -30.876 12.584 49.244 1.00 91.31 453 VAL A C 1
ATOM 3302 O O . VAL A 1 453 ? -29.677 12.833 49.112 1.00 91.31 453 VAL A O 1
ATOM 3305 N N . LYS A 1 454 ? -31.680 12.368 48.195 1.00 85.31 454 LYS A N 1
ATOM 3306 C CA . LYS A 1 454 ? -31.208 12.313 46.797 1.00 85.31 454 LYS A CA 1
ATOM 3307 C C . LYS A 1 454 ? -30.550 13.606 46.316 1.00 85.31 454 LYS A C 1
ATOM 3309 O O . LYS A 1 454 ? -29.671 13.567 45.456 1.00 85.31 454 LYS A O 1
ATOM 3314 N N . VAL A 1 455 ? -30.961 14.757 46.855 1.00 86.06 455 VAL A N 1
ATOM 3315 C CA . VAL A 1 455 ? -30.355 16.065 46.538 1.00 86.06 455 VAL A CA 1
ATOM 3316 C C . VAL A 1 455 ? -29.224 16.450 47.501 1.00 86.06 455 VAL A C 1
ATOM 3318 O O . VAL A 1 455 ? -28.719 17.572 47.451 1.00 86.06 455 VAL A O 1
ATOM 3321 N N . GLY A 1 456 ? -28.795 15.523 48.364 1.00 84.81 456 GLY A N 1
ATOM 3322 C CA . GLY A 1 456 ? -27.710 15.707 49.331 1.00 84.81 456 GLY A CA 1
ATOM 3323 C C . GLY A 1 456 ? -28.128 16.362 50.652 1.00 84.81 456 GLY A C 1
ATOM 3324 O O . GLY A 1 456 ? -27.259 16.682 51.472 1.00 84.81 456 GLY A O 1
ATOM 3325 N N . SER A 1 457 ? -29.432 16.564 50.865 1.00 87.81 457 SER A N 1
ATOM 3326 C CA . SER A 1 457 ? -30.010 17.007 52.138 1.00 87.81 457 SER A CA 1
ATOM 3327 C C . SER A 1 457 ? -30.183 15.818 53.102 1.00 87.81 457 SER A C 1
ATOM 3329 O O . SER A 1 457 ? -29.638 14.733 52.896 1.00 87.81 457 SER A O 1
ATOM 3331 N N . GLY A 1 458 ? -30.887 16.028 54.215 1.00 92.50 458 GLY A N 1
ATOM 3332 C CA . GLY A 1 458 ? -31.076 15.023 55.259 1.00 92.50 458 GLY A CA 1
ATOM 3333 C C . GLY A 1 458 ? -30.028 15.076 56.374 1.00 92.50 458 GLY A C 1
ATOM 3334 O O . GLY A 1 458 ? -29.072 15.861 56.369 1.00 92.50 458 GLY A O 1
ATOM 3335 N N . ALA A 1 459 ? -30.224 14.224 57.376 1.00 96.50 459 ALA A N 1
ATOM 3336 C CA . ALA A 1 459 ? -29.437 14.230 58.595 1.00 96.50 459 ALA A CA 1
ATOM 3337 C C . ALA A 1 459 ? -28.086 13.539 58.384 1.00 96.50 459 ALA A C 1
ATOM 3339 O O . ALA A 1 459 ? -28.017 12.435 57.849 1.00 96.50 459 ALA A O 1
ATOM 3340 N N . SER A 1 460 ? -27.011 14.153 58.879 1.00 96.75 460 SER A N 1
ATOM 3341 C CA . SER A 1 460 ? -25.721 13.470 59.051 1.00 96.75 460 SER A CA 1
ATOM 3342 C C . SER A 1 460 ? -25.707 12.671 60.363 1.00 96.75 460 SER A C 1
ATOM 3344 O O . SER A 1 460 ? -26.411 13.052 61.307 1.00 96.75 460 SER A O 1
ATOM 3346 N N . PRO A 1 461 ? -24.905 11.597 60.481 1.00 96.81 461 PRO A N 1
ATOM 3347 C CA . PRO A 1 461 ? -24.767 10.873 61.741 1.00 96.81 461 PRO A CA 1
ATOM 3348 C C . PRO A 1 461 ? -24.283 11.790 62.873 1.00 96.81 461 PRO A C 1
ATOM 3350 O O . PRO A 1 461 ? -23.351 12.574 62.704 1.00 96.81 461 PRO A O 1
ATOM 3353 N N . ALA A 1 462 ? -24.884 11.672 64.058 1.00 95.00 462 ALA A N 1
ATOM 3354 C CA . ALA A 1 462 ? -24.503 12.448 65.241 1.00 95.00 462 ALA A CA 1
ATOM 3355 C C . ALA A 1 462 ? -23.135 12.030 65.822 1.00 95.00 462 ALA A C 1
ATOM 3357 O O . ALA A 1 462 ? -22.527 12.777 66.586 1.00 95.00 462 ALA A O 1
ATOM 3358 N N . HIS A 1 463 ? -22.681 10.819 65.496 1.00 92.69 463 HIS A N 1
ATOM 3359 C CA . HIS A 1 463 ? -21.393 10.234 65.866 1.00 92.69 463 HIS A CA 1
ATOM 3360 C C . HIS A 1 463 ? -21.093 9.038 64.943 1.00 92.69 463 HIS A C 1
ATOM 3362 O O . HIS A 1 463 ? -21.930 8.658 64.126 1.00 92.69 463 HIS A O 1
ATOM 3368 N N . ASN A 1 464 ? -19.942 8.384 65.128 1.00 90.38 464 ASN A N 1
ATOM 3369 C CA . ASN A 1 464 ? -19.474 7.260 64.296 1.00 90.38 464 ASN A CA 1
ATOM 3370 C C . ASN A 1 464 ? -20.272 5.944 64.449 1.00 90.38 464 ASN A C 1
ATOM 3372 O O . ASN A 1 464 ? -19.823 4.900 63.992 1.00 90.38 464 ASN A O 1
ATOM 3376 N N . GLY A 1 465 ? -21.423 5.976 65.121 1.00 91.56 465 GLY A N 1
ATOM 3377 C CA . GLY A 1 465 ? -22.205 4.782 65.435 1.00 91.56 465 GLY A CA 1
ATOM 3378 C C . GLY A 1 465 ? -21.567 3.851 66.466 1.00 91.56 465 GLY A C 1
ATOM 3379 O O . GLY A 1 465 ? -20.635 4.227 67.183 1.00 91.56 465 GLY A O 1
ATOM 3380 N N . HIS A 1 466 ? -22.114 2.644 66.545 1.00 92.06 466 HIS A N 1
ATOM 3381 C CA . HIS A 1 466 ? -21.566 1.487 67.247 1.00 92.06 466 HIS A CA 1
ATOM 3382 C C . HIS A 1 466 ? -21.934 0.208 66.487 1.00 92.06 466 HIS A C 1
ATOM 3384 O O . HIS A 1 466 ? -22.702 0.245 65.527 1.00 92.06 466 HIS A O 1
ATOM 3390 N N . VAL A 1 467 ? -21.356 -0.914 66.908 1.00 91.69 467 VAL A N 1
ATOM 3391 C CA . VAL A 1 467 ? -21.605 -2.224 66.304 1.00 91.69 467 VAL A CA 1
ATOM 3392 C C . VAL A 1 467 ? -22.524 -3.031 67.209 1.00 91.69 467 VAL A C 1
ATOM 3394 O O . VAL A 1 467 ? -22.244 -3.163 68.403 1.00 91.69 467 VAL A O 1
ATOM 3397 N N . GLU A 1 468 ? -23.610 -3.552 66.653 1.00 88.25 468 GLU A N 1
ATOM 3398 C CA . GLU A 1 468 ? -24.607 -4.351 67.367 1.00 88.25 468 GLU A CA 1
ATOM 3399 C C . GLU A 1 468 ? -25.298 -5.305 66.388 1.00 88.25 468 GLU A C 1
ATOM 3401 O O . GLU A 1 468 ? -25.450 -4.979 65.220 1.00 88.25 468 GLU A O 1
ATOM 3406 N N . ASP A 1 469 ? -25.714 -6.478 66.848 1.00 85.88 469 ASP A N 1
ATOM 3407 C CA . ASP A 1 469 ? -26.453 -7.448 66.036 1.00 85.88 469 ASP A CA 1
ATOM 3408 C C . ASP A 1 469 ? -27.968 -7.183 66.158 1.00 85.88 469 ASP A C 1
ATOM 3410 O O . ASP A 1 469 ? -28.554 -7.383 67.230 1.00 85.88 469 ASP A O 1
ATOM 3414 N N . THR A 1 470 ? -28.601 -6.649 65.103 1.00 75.94 470 THR A N 1
ATOM 3415 C CA . THR A 1 470 ? -29.873 -5.907 65.218 1.00 75.94 470 THR A CA 1
ATOM 3416 C C . THR A 1 470 ? -31.102 -6.500 64.511 1.00 75.94 470 THR A C 1
ATOM 3418 O O . THR A 1 470 ? -32.073 -5.770 64.330 1.00 75.94 470 THR A O 1
ATOM 3421 N N . VAL A 1 471 ? -31.178 -7.797 64.165 1.00 63.41 471 VAL A N 1
ATOM 3422 C CA . VAL A 1 471 ? -32.468 -8.415 63.728 1.00 63.41 471 VAL A CA 1
ATOM 3423 C C . VAL A 1 471 ? -32.796 -9.732 64.448 1.00 63.41 471 VAL A C 1
ATOM 3425 O O . VAL A 1 471 ? -31.936 -10.600 64.519 1.00 63.41 471 VAL A O 1
ATOM 3428 N N . PRO A 1 472 ? -34.039 -9.973 64.941 1.00 53.38 472 PRO A N 1
ATOM 3429 C CA . PRO A 1 472 ? -35.152 -9.043 65.173 1.00 53.38 472 PRO A CA 1
ATOM 3430 C C . PRO A 1 472 ? -35.387 -8.723 66.665 1.00 53.38 472 PRO A C 1
ATOM 3432 O O . PRO A 1 472 ? -36.363 -8.053 66.966 1.00 53.38 472 PRO A O 1
ATOM 3435 N N . CYS A 1 473 ? -34.569 -9.268 67.580 1.00 56.81 473 CYS A N 1
ATOM 3436 C CA . CYS A 1 473 ? -34.489 -9.053 69.045 1.00 56.81 473 CYS A CA 1
ATOM 3437 C C . CYS A 1 473 ? -33.575 -10.163 69.632 1.00 56.81 473 CYS A C 1
ATOM 3439 O O . CYS A 1 473 ? -33.997 -10.945 70.486 1.00 56.81 473 CYS A O 1
ATOM 3441 N N . GLY A 1 474 ? -32.362 -10.333 69.094 1.00 56.56 474 GLY A N 1
ATOM 3442 C CA . GLY A 1 474 ? -31.472 -11.450 69.457 1.00 56.56 474 GLY A CA 1
ATOM 3443 C C . GLY A 1 474 ? -30.393 -11.794 68.428 1.00 56.56 474 GLY A C 1
ATOM 3444 O O . GLY A 1 474 ? -29.477 -12.534 68.772 1.00 56.56 474 GLY A O 1
ATOM 3445 N N . GLY A 1 475 ? -30.493 -11.226 67.227 1.00 64.25 475 GLY A N 1
ATOM 3446 C CA . GLY A 1 475 ? -29.416 -11.183 66.256 1.00 64.25 475 GLY A CA 1
ATOM 3447 C C . GLY A 1 475 ? -29.388 -12.312 65.220 1.00 64.25 475 GLY A C 1
ATOM 3448 O O . GLY A 1 475 ? -29.890 -13.410 65.475 1.00 64.25 475 GLY A O 1
ATOM 3449 N N . ASP A 1 476 ? -28.814 -12.045 64.043 1.00 76.19 476 ASP A N 1
ATOM 3450 C CA . ASP A 1 476 ? -28.531 -13.034 62.989 1.00 76.19 476 ASP A CA 1
ATOM 3451 C C . ASP A 1 476 ? -27.111 -13.634 63.107 1.00 76.19 476 ASP A C 1
ATOM 3453 O O . ASP A 1 476 ? -26.689 -14.462 62.291 1.00 76.19 476 ASP A O 1
ATOM 3457 N N . GLY A 1 477 ? -26.390 -13.258 64.165 1.00 80.25 477 GLY A N 1
ATOM 3458 C CA . GLY A 1 477 ? -25.005 -13.619 64.425 1.00 80.25 477 GLY A CA 1
ATOM 3459 C C . GLY A 1 477 ? -23.997 -12.719 63.711 1.00 80.25 477 GLY A C 1
ATOM 3460 O O . GLY A 1 477 ? -22.804 -13.046 63.726 1.00 80.25 477 GLY A O 1
ATOM 3461 N N . ARG A 1 478 ? -24.435 -11.629 63.069 1.00 85.75 478 ARG A N 1
ATOM 3462 C CA . ARG A 1 478 ? -23.585 -10.660 62.372 1.00 85.75 478 ARG A CA 1
ATOM 3463 C C . ARG A 1 478 ? -23.692 -9.280 63.000 1.00 85.75 478 ARG A C 1
ATOM 3465 O O . ARG A 1 478 ? -24.624 -8.933 63.707 1.00 85.75 478 ARG A O 1
ATOM 3472 N N . ASN A 1 479 ? -22.650 -8.499 62.778 1.00 88.38 479 ASN A N 1
ATOM 3473 C CA . ASN A 1 479 ? -22.446 -7.232 63.446 1.00 88.38 479 ASN A CA 1
ATOM 3474 C C . ASN A 1 479 ? -22.894 -6.098 62.520 1.00 88.38 479 ASN A C 1
ATOM 3476 O O . ASN A 1 479 ? -22.193 -5.754 61.568 1.00 88.38 479 ASN A O 1
ATOM 3480 N N . ASP A 1 480 ? -24.041 -5.496 62.819 1.00 90.94 480 ASP A N 1
ATOM 3481 C CA . ASP A 1 480 ? -24.583 -4.378 62.054 1.00 90.94 480 ASP A CA 1
ATOM 3482 C C . ASP A 1 480 ? -23.950 -3.053 62.488 1.00 90.94 480 ASP A C 1
ATOM 3484 O O . ASP A 1 480 ? -23.522 -2.874 63.633 1.00 90.94 480 ASP A O 1
ATOM 3488 N N . LEU A 1 481 ? -23.915 -2.089 61.567 1.00 94.62 481 LEU A N 1
ATOM 3489 C CA . LEU A 1 481 ? -23.501 -0.723 61.872 1.00 94.62 481 LEU A CA 1
ATOM 3490 C C . LEU A 1 481 ? -24.726 0.090 62.296 1.00 94.62 481 LEU A C 1
ATOM 3492 O O . LEU A 1 481 ? -25.566 0.422 61.460 1.00 94.62 481 LEU A O 1
ATOM 3496 N N . VAL A 1 482 ? -24.816 0.448 63.576 1.00 94.31 482 VAL A N 1
ATOM 3497 C CA . VAL A 1 482 ? -25.917 1.255 64.115 1.00 94.31 482 VAL A CA 1
ATOM 3498 C C . VAL A 1 482 ? -25.495 2.711 64.224 1.00 94.31 482 VAL A C 1
ATOM 3500 O O . VAL A 1 482 ? -24.565 3.064 64.949 1.00 94.31 482 VAL A O 1
ATOM 3503 N N . LEU A 1 483 ? -26.211 3.580 63.518 1.00 96.88 483 LEU A N 1
ATOM 3504 C CA . LEU A 1 483 ? -25.962 5.015 63.451 1.00 96.88 483 LEU A CA 1
ATOM 3505 C C . LEU A 1 483 ? -27.152 5.791 63.996 1.00 96.88 483 LEU A C 1
ATOM 3507 O O . LEU A 1 483 ? -28.294 5.352 63.911 1.00 96.88 483 LEU A O 1
ATOM 3511 N N . HIS A 1 484 ? -26.888 6.973 64.542 1.00 96.75 484 HIS A N 1
ATOM 3512 C CA . HIS A 1 484 ? -27.911 7.816 65.149 1.00 96.75 484 HIS A CA 1
ATOM 3513 C C . HIS A 1 484 ? -28.005 9.143 64.409 1.00 96.75 484 HIS A C 1
ATOM 3515 O O . HIS A 1 484 ? -27.055 9.923 64.408 1.00 96.75 484 HIS A O 1
ATOM 3521 N N . PHE A 1 485 ? -29.166 9.420 63.826 1.00 97.38 485 PHE A N 1
ATOM 3522 C CA . PHE A 1 485 ? -29.400 10.607 63.008 1.00 97.38 485 PHE A CA 1
ATOM 3523 C C . PHE A 1 485 ? -30.304 11.600 63.742 1.00 97.38 485 PHE A C 1
ATOM 3525 O O . PHE A 1 485 ? -31.355 11.188 64.238 1.00 97.38 485 PHE A O 1
ATOM 3532 N N . PRO A 1 486 ? -29.951 12.893 63.857 1.00 96.88 486 PRO A N 1
ATOM 3533 C CA . PRO A 1 486 ? -30.843 13.900 64.428 1.00 96.88 486 PRO A CA 1
ATOM 3534 C C . PRO A 1 486 ? -32.205 13.907 63.721 1.00 96.88 486 PRO A C 1
ATOM 3536 O O . PRO A 1 486 ? -32.310 14.239 62.546 1.00 96.88 486 PRO A O 1
ATOM 3539 N N . THR A 1 487 ? -33.269 13.539 64.445 1.00 93.31 487 THR A N 1
ATOM 3540 C CA . THR A 1 487 ? -34.576 13.223 63.827 1.00 93.31 487 THR A CA 1
ATOM 3541 C C . THR A 1 487 ? -35.185 14.421 63.102 1.00 93.31 487 THR A C 1
ATOM 3543 O O . THR A 1 487 ? -35.815 14.265 62.065 1.00 93.31 487 THR A O 1
ATOM 3546 N N . ARG A 1 488 ? -34.987 15.625 63.648 1.00 90.81 488 ARG A N 1
ATOM 3547 C CA . ARG A 1 488 ? -35.502 16.873 63.075 1.00 90.81 488 ARG A CA 1
ATOM 3548 C C . ARG A 1 488 ? -34.792 17.274 61.780 1.00 90.81 488 ARG A C 1
ATOM 3550 O O . ARG A 1 488 ? -35.376 17.981 60.971 1.00 90.81 488 ARG A O 1
ATOM 3557 N N . ASP A 1 489 ? -33.546 16.850 61.607 1.00 93.88 489 ASP A N 1
ATOM 3558 C CA . ASP A 1 489 ? -32.726 17.238 60.458 1.00 93.88 489 ASP A CA 1
ATOM 3559 C C . ASP A 1 489 ? -32.886 16.230 59.300 1.00 93.88 489 ASP A C 1
ATOM 3561 O O . ASP A 1 489 ? -32.336 16.424 58.223 1.00 93.88 489 ASP A O 1
ATOM 3565 N N . ALA A 1 490 ? -33.661 15.160 59.519 1.00 93.06 490 ALA A N 1
ATOM 3566 C CA . ALA A 1 490 ? -33.934 14.094 58.561 1.00 93.06 490 ALA A CA 1
ATOM 3567 C C . ALA A 1 490 ? -35.048 14.443 57.549 1.00 93.06 490 ALA A C 1
ATOM 3569 O O . ALA A 1 490 ? -35.476 13.577 56.800 1.00 93.06 490 ALA A O 1
ATOM 3570 N N . GLY A 1 491 ? -35.553 15.679 57.537 1.00 91.00 491 GLY A N 1
ATOM 3571 C CA . GLY A 1 491 ? -36.410 16.179 56.451 1.00 91.00 491 GLY A CA 1
ATOM 3572 C C . GLY A 1 491 ? -37.874 15.723 56.442 1.00 91.00 491 GLY A C 1
ATOM 3573 O O . GLY A 1 491 ? -38.674 16.347 55.770 1.00 91.00 491 GLY A O 1
ATOM 3574 N N . PHE A 1 492 ? -38.269 14.716 57.231 1.00 91.25 492 PHE A N 1
ATOM 3575 C CA . PHE A 1 492 ? -39.657 14.222 57.256 1.00 91.25 492 PHE A CA 1
ATOM 3576 C C . PHE A 1 492 ? -40.682 15.314 57.634 1.00 91.25 492 PHE A C 1
ATOM 3578 O O . PHE A 1 492 ? -40.803 15.676 58.813 1.00 91.25 492 PHE A O 1
ATOM 3585 N N . ASP A 1 493 ? -41.452 15.821 56.673 1.00 82.38 493 ASP A N 1
ATOM 3586 C CA . ASP A 1 493 ? -42.400 16.924 56.867 1.00 82.38 493 ASP A CA 1
ATOM 3587 C C . ASP A 1 493 ? -43.794 16.695 56.247 1.00 82.38 493 ASP A C 1
ATOM 3589 O O . ASP A 1 493 ? -44.739 17.426 56.581 1.00 82.38 493 ASP A O 1
ATOM 3593 N N . GLY A 1 494 ? -43.964 15.638 55.451 1.00 79.69 494 GLY A N 1
ATOM 3594 C CA . GLY A 1 494 ? -45.180 15.277 54.734 1.00 79.69 494 GLY A CA 1
ATOM 3595 C C . GLY A 1 494 ? -45.738 13.931 55.191 1.00 79.69 494 GLY A C 1
ATOM 3596 O O . GLY A 1 494 ? -45.886 13.693 56.393 1.00 79.69 494 GLY A O 1
ATOM 3597 N N . ASP A 1 495 ? -46.182 13.092 54.251 1.00 79.00 495 ASP A N 1
ATOM 3598 C CA . ASP A 1 495 ? -46.769 11.755 54.435 1.00 79.00 495 ASP A CA 1
ATOM 3599 C C . ASP A 1 495 ? -45.861 10.599 54.000 1.00 79.00 495 ASP A C 1
ATOM 3601 O O . ASP A 1 495 ? -46.337 9.487 53.752 1.00 79.00 495 ASP A O 1
ATOM 3605 N N . GLU A 1 496 ? -44.553 10.847 54.023 1.00 87.44 496 GLU A N 1
ATOM 3606 C CA . GLU A 1 496 ? -43.501 9.861 53.794 1.00 87.44 496 GLU A CA 1
ATOM 3607 C C . GLU A 1 496 ? -43.748 8.557 54.560 1.00 87.44 496 GLU A C 1
ATOM 3609 O O . GLU A 1 496 ? -44.019 8.526 55.768 1.00 87.44 496 GLU A O 1
ATOM 3614 N N . ASN A 1 497 ? -43.595 7.449 53.844 1.00 90.44 497 ASN A N 1
ATOM 3615 C CA . ASN A 1 497 ? -43.684 6.097 54.386 1.00 90.44 497 ASN A CA 1
ATOM 3616 C C . ASN A 1 497 ? -42.369 5.317 54.242 1.00 90.44 497 ASN A C 1
ATOM 3618 O O . ASN A 1 497 ? -42.328 4.125 54.548 1.00 90.44 497 ASN A O 1
ATOM 3622 N N . THR A 1 498 ? -41.313 5.981 53.770 1.00 93.19 498 THR A N 1
ATOM 3623 C CA . THR A 1 498 ? -39.998 5.397 53.504 1.00 93.19 498 THR A CA 1
ATOM 3624 C C . THR A 1 498 ? -38.920 6.326 54.052 1.00 93.19 498 THR A C 1
ATOM 3626 O O . THR A 1 498 ? -38.984 7.532 53.840 1.00 93.19 498 THR A O 1
ATOM 3629 N N . GLY A 1 499 ? -37.959 5.776 54.788 1.00 93.94 499 GLY A N 1
ATOM 3630 C CA . GLY A 1 499 ? -36.721 6.451 55.158 1.00 93.94 499 GLY A CA 1
ATOM 3631 C C . GLY A 1 499 ? -35.602 5.957 54.255 1.00 93.94 499 GLY A C 1
ATOM 3632 O O . GLY A 1 499 ? -35.458 4.750 54.064 1.00 93.94 499 GLY A O 1
ATOM 3633 N N . ARG A 1 500 ? -34.816 6.880 53.705 1.00 95.38 500 ARG A N 1
ATOM 3634 C CA . ARG A 1 500 ? -33.709 6.572 52.799 1.00 95.38 500 ARG A CA 1
ATOM 3635 C C . ARG A 1 500 ? -32.383 6.912 53.457 1.00 95.38 500 ARG A C 1
ATOM 3637 O O . ARG A 1 500 ? -32.255 7.942 54.116 1.00 95.38 500 ARG A O 1
ATOM 3644 N N . LEU A 1 501 ? -31.405 6.037 53.278 1.00 96.12 501 LEU A N 1
ATOM 3645 C CA . LEU A 1 501 ? -30.009 6.245 53.634 1.00 96.12 501 LEU A CA 1
ATOM 3646 C C . LEU A 1 501 ? -29.194 6.274 52.343 1.00 96.12 501 LEU A C 1
ATOM 3648 O O . LEU A 1 501 ? -29.328 5.363 51.533 1.00 96.12 501 LEU A O 1
ATOM 3652 N N . GLU A 1 502 ? -28.324 7.262 52.174 1.00 95.88 502 GLU A N 1
ATOM 3653 C CA . GLU A 1 502 ? -27.340 7.304 51.087 1.00 95.88 502 GLU A CA 1
ATOM 3654 C C . GLU A 1 502 ? -25.965 7.717 51.599 1.00 95.88 502 GLU A C 1
ATOM 3656 O O . GLU A 1 502 ? -25.849 8.441 52.584 1.00 95.88 502 GLU A O 1
ATOM 3661 N N . GLY A 1 503 ? -24.915 7.283 50.912 1.00 94.38 503 GLY A N 1
ATOM 3662 C CA . GLY A 1 503 ? -23.554 7.766 51.100 1.00 94.38 503 GLY A CA 1
ATOM 3663 C C . GLY A 1 503 ? -22.564 6.978 50.257 1.00 94.38 503 GLY A C 1
ATOM 3664 O O . GLY A 1 503 ? -22.893 6.495 49.175 1.00 94.38 503 GLY A O 1
ATOM 3665 N N . MET A 1 504 ? -21.339 6.858 50.751 1.00 95.38 504 MET A N 1
ATOM 3666 C CA . MET A 1 504 ? -20.214 6.252 50.049 1.00 95.38 504 MET A CA 1
ATOM 3667 C C . MET A 1 504 ? -19.488 5.245 50.938 1.00 95.38 504 MET A C 1
ATOM 3669 O O . MET A 1 504 ? -19.472 5.341 52.168 1.00 95.38 504 MET A O 1
ATOM 3673 N N . THR A 1 505 ? -18.823 4.290 50.303 1.00 96.38 505 THR A N 1
ATOM 3674 C CA . THR A 1 505 ? -17.746 3.537 50.938 1.00 96.38 505 THR A CA 1
ATOM 3675 C C . THR A 1 505 ? -16.446 4.348 50.967 1.00 96.38 505 THR A C 1
ATOM 3677 O O . THR A 1 505 ? -16.291 5.327 50.236 1.00 96.38 505 THR A O 1
ATOM 3680 N N . HIS A 1 506 ? -15.468 3.922 51.770 1.00 94.31 506 HIS A N 1
ATOM 3681 C CA . HIS A 1 506 ? -14.135 4.539 51.821 1.00 94.31 506 HIS A CA 1
ATOM 3682 C C . HIS A 1 506 ? -13.403 4.550 50.469 1.00 94.31 506 HIS A C 1
ATOM 3684 O O . HIS A 1 506 ? -12.577 5.423 50.219 1.00 94.31 506 HIS A O 1
ATOM 3690 N N . ASP A 1 507 ? -13.707 3.594 49.594 1.00 93.00 507 ASP A N 1
ATOM 3691 C CA . ASP A 1 507 ? -13.197 3.487 48.225 1.00 93.00 507 ASP A CA 1
ATOM 3692 C C . ASP A 1 507 ? -14.093 4.178 47.178 1.00 93.00 507 ASP A C 1
ATOM 3694 O O . ASP A 1 507 ? -13.884 4.011 45.978 1.00 93.00 507 ASP A O 1
ATOM 3698 N N . GLY A 1 508 ? -15.065 4.987 47.613 1.00 93.00 508 GLY A N 1
ATOM 3699 C CA . GLY A 1 508 ? -15.865 5.848 46.738 1.00 93.00 508 GLY A CA 1
ATOM 3700 C C . GLY A 1 508 ? -16.974 5.129 45.969 1.00 93.00 508 GLY A C 1
ATOM 3701 O O . GLY A 1 508 ? -17.423 5.633 44.941 1.00 93.00 508 GLY A O 1
ATOM 3702 N N . VAL A 1 509 ? -17.417 3.960 46.437 1.00 94.69 509 VAL A N 1
ATOM 3703 C CA . VAL A 1 509 ? -18.571 3.253 45.870 1.00 94.69 509 VAL A CA 1
ATOM 3704 C C . VAL A 1 509 ? -19.854 3.800 46.504 1.00 94.69 509 VAL A C 1
ATOM 3706 O O . VAL A 1 509 ? -19.950 3.789 47.732 1.00 94.69 509 VAL A O 1
ATOM 3709 N N . PRO A 1 510 ? -20.857 4.233 45.718 1.00 94.81 510 PRO A N 1
ATOM 3710 C CA . PRO A 1 510 ? -22.132 4.678 46.270 1.00 94.81 510 PRO A CA 1
ATOM 3711 C C . PRO A 1 510 ? -22.842 3.555 47.028 1.00 94.81 510 PRO A C 1
ATOM 3713 O O . PRO A 1 510 ? -22.855 2.405 46.583 1.00 94.81 510 PRO A O 1
ATOM 3716 N N . VAL A 1 511 ? -23.456 3.892 48.157 1.00 95.00 511 VAL A N 1
ATOM 3717 C CA . VAL A 1 511 ? -24.262 2.989 48.985 1.00 95.00 511 VAL A CA 1
ATOM 3718 C C . VAL A 1 511 ? -25.603 3.650 49.245 1.00 95.00 511 VAL A C 1
ATOM 3720 O O . VAL A 1 511 ? -25.649 4.834 49.574 1.00 95.00 511 VAL A O 1
ATOM 3723 N N . PHE A 1 512 ? -26.687 2.890 49.143 1.00 95.06 512 PHE A N 1
ATOM 3724 C CA . PHE A 1 512 ? -28.012 3.358 49.530 1.00 95.06 512 PHE A CA 1
ATOM 3725 C C . PHE A 1 512 ? -28.846 2.238 50.140 1.00 95.06 512 PHE A C 1
ATOM 3727 O O . PHE A 1 512 ? -28.603 1.063 49.875 1.00 95.06 512 PHE A O 1
ATOM 3734 N N . GLY A 1 513 ? -29.847 2.603 50.929 1.00 94.44 513 GLY A N 1
ATOM 3735 C CA . GLY A 1 513 ? -30.832 1.684 51.480 1.00 94.44 513 GLY A CA 1
ATOM 3736 C C . GLY A 1 513 ? -32.137 2.407 51.769 1.00 94.44 513 GLY A C 1
ATOM 3737 O O . GLY A 1 513 ? -32.152 3.617 51.992 1.00 94.44 513 GLY A O 1
ATOM 3738 N N . GLU A 1 514 ? -33.232 1.662 51.764 1.00 93.88 514 GLU A N 1
ATOM 3739 C CA . GLU A 1 514 ? -34.563 2.173 52.077 1.00 93.88 514 GLU A CA 1
ATOM 3740 C C . GLU A 1 514 ? -35.259 1.225 53.041 1.00 93.88 514 GLU A C 1
ATOM 3742 O O . GLU A 1 514 ? -35.117 0.007 52.930 1.00 93.88 514 GLU A O 1
ATOM 3747 N N . ASP A 1 515 ? -36.027 1.795 53.962 1.00 93.75 515 ASP A N 1
ATOM 3748 C CA . ASP A 1 515 ? -36.836 1.045 54.914 1.00 93.75 515 ASP A CA 1
ATOM 3749 C C . ASP A 1 515 ? -38.150 1.773 55.226 1.00 93.75 515 ASP A C 1
ATOM 3751 O O . ASP A 1 515 ? -38.273 2.990 55.051 1.00 93.75 515 ASP A O 1
ATOM 3755 N N . ARG A 1 516 ? -39.172 1.025 55.644 1.00 92.56 516 ARG A N 1
ATOM 3756 C CA . ARG A 1 516 ? -40.521 1.545 55.865 1.00 92.56 516 ARG A CA 1
ATOM 3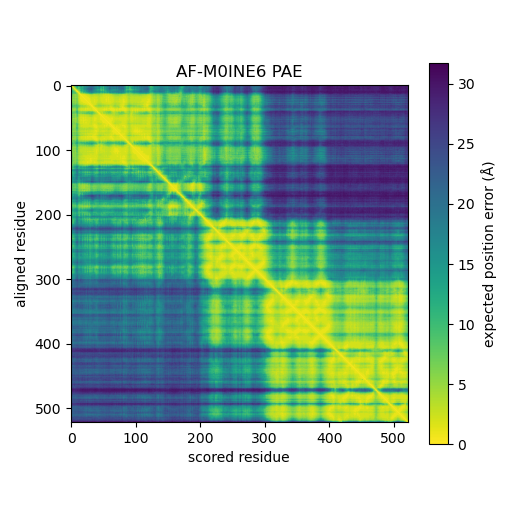757 C C . ARG A 1 516 ? -40.615 2.286 57.187 1.00 92.56 516 ARG A C 1
ATOM 3759 O O . ARG A 1 516 ? -40.416 1.737 58.263 1.00 92.56 516 ARG A O 1
ATOM 3766 N N . VAL A 1 517 ? -41.075 3.528 57.122 1.00 92.06 517 VAL A N 1
ATOM 3767 C CA . VAL A 1 517 ? -41.280 4.367 58.307 1.00 92.06 517 VAL A CA 1
ATOM 3768 C C . VAL A 1 517 ? -42.745 4.757 58.453 1.00 92.06 517 VAL A C 1
ATOM 3770 O O . VAL A 1 517 ? -43.527 4.756 57.504 1.00 92.06 517 VAL A O 1
ATOM 3773 N N . ARG A 1 518 ? -43.142 5.107 59.677 1.00 91.56 518 ARG A N 1
ATOM 3774 C CA . ARG A 1 518 ? -44.462 5.666 59.976 1.00 91.56 518 ARG A CA 1
ATOM 3775 C C . ARG A 1 518 ? -44.313 6.927 60.806 1.00 91.56 518 ARG A C 1
ATOM 3777 O O . ARG A 1 518 ? -43.879 6.873 61.955 1.00 91.56 518 ARG A O 1
ATOM 3784 N N . LEU A 1 519 ? -44.764 8.058 60.281 1.00 89.38 519 LEU A N 1
ATOM 3785 C CA . LEU A 1 519 ? -44.741 9.307 61.036 1.00 89.38 519 LEU A CA 1
ATOM 3786 C C . LEU A 1 519 ? -45.779 9.290 62.179 1.00 89.38 519 LEU A C 1
ATOM 3788 O O . LEU A 1 519 ? -46.942 8.924 61.992 1.00 89.38 519 LEU A O 1
ATOM 3792 N N . VAL A 1 520 ? -45.362 9.670 63.389 1.00 87.31 520 VAL A N 1
ATOM 3793 C CA . VAL A 1 520 ? -46.176 9.700 64.618 1.00 87.31 520 VAL A CA 1
ATOM 3794 C C . VAL A 1 520 ? -46.015 11.026 65.366 1.00 87.31 520 VAL A C 1
ATOM 3796 O O . VAL A 1 520 ? -44.996 11.699 65.254 1.00 87.31 520 VAL A O 1
ATOM 3799 N N . GLY A 1 521 ? -47.009 11.396 66.181 1.00 74.50 521 GLY A N 1
ATOM 3800 C CA . GLY A 1 521 ? -46.925 12.598 67.025 1.00 74.50 521 GLY A CA 1
ATOM 3801 C C . GLY A 1 521 ? -47.054 13.926 66.268 1.00 74.50 521 GLY A C 1
ATOM 3802 O O . GLY A 1 521 ? -46.484 14.928 66.707 1.00 74.50 521 GLY A O 1
ATOM 3803 N N . ARG A 1 522 ? -47.785 13.920 65.145 1.00 60.69 522 ARG A N 1
ATOM 3804 C CA . ARG A 1 522 ? -48.176 15.133 64.410 1.00 60.69 522 ARG A CA 1
ATOM 3805 C C . ARG A 1 522 ? -49.018 16.084 65.257 1.00 60.69 522 ARG A C 1
ATOM 3807 O O . ARG A 1 522 ? -49.822 15.600 66.081 1.00 60.69 522 ARG A O 1
#

pLDDT: mean 83.6, std 15.01, range [40.09, 98.69]

Organism: Haloferax mediterranei (strain ATCC 33500 / DSM 1411 / JCM 8866 / NBRC 14739 / NCIMB 2177 / R-4) (NCBI:txid523841)

Secondary structure (DSSP, 8-state):
----TT--STTSS--HHHHHHHHHHHHHH--S---SEEEE---TTSHHHHHHHHHHHHHT--EEEE-SHHHHHH---TT-SEEEEPPBTTTSTT-B-HHHHHHHHTTHHHHHHHHHTT-EEEE---S-SSSTTHHHHTSS------------EEE-HHHHHTT--GGG----------SS--TTEEEEEEEEETTEEEEEEEEES---PPPPB---EEE-GGGSEETT-EEEEE-TT-B-TTS-GGG-EEEEESSSSSS--EESSEEEEE-SS-EEEEEEEEEE-TTS-EEEEEEEEEEEPPPPPPB---EEE-SS------SSSEEETT--EEEE-TT-B-SS-PPPEEEEESSSSSS--EESSEEEE--SS-EEEEEEEEEE-TTS-EEEEEEEEEEEEE--EEESTT-SSEEE-TT-SSEEEEEEPP-SS--HHHHB-GGG-EEE-HHHHHTT-SBPPSSS-EEE--SSSS--SS-EEEEEEEGGGG---S---EEEEEEEBTTS-EEEEEEEEEE---

Sequence (522 aa):
MGIDTEDGGIGGHGPVSTYVGIVNDILSRVTNGNNGILVVGGSANSPVTTFWDRIGTDTGESVTYVRGSTNIRSQSFSGFAMLAVVSSAPETTGGMSQAENDALVSRSADVASFVDNGGGLFGSSQTDFNNAWAYIADIGSFTTNTGLSYSDVTPTTEGNNIGIVDPDLDLCCWHDTFTAWPSFLDVLAWQSNSVGQQAAALGGASVTLQAPDAQCTASFPGNKACVTDTVTFDGSGSSDPDGDDSKLTYRWDFDGDGITDAIGQIVTHSFSSPGQKTVVLTVIDEDGKSSTCTEVVNVVVCNRPPTANCEIIIPNDCGISFPGNVSATGEPIFFDGTGSSDPDGDVLTFEWDFDGDGITDATGAVVKHTFTTGGKKTVTLTVTDEHGASDTCTLTLTVAIKAEIDVKPCSEPSPINPRSRGVTPVSVKQTSTFNPTERIDVGSLRFGDPEDVKVGSGASPAHNGHVEDTVPCGGDGRNDLVLHFPTRDAGFDGDENTGRLEGMTHDGVPVFGEDRVRLVGR

Radius of gyration: 51.1 Å; Cα contacts (8 Å, |Δi|>4): 1292; chains: 1; bounding box: 105×36×127 Å

Nearest PDB structures (foldseek):
  4tn9-assembly1_A  TM=9.028E-01  e=5.459E-07  Hathewaya histolytica
  4u6t-assembly1_A  TM=8.707E-01  e=8.589E-06  Hathewaya histolytica
  2c26-assembly1_A  TM=4.378E-01  e=1.072E-06  Acetivibrio thermocellus
  7uwv-assembly1_A  TM=6.625E-01  e=1.611E-02  Ruminococcus bromii L2-63
  7uww-assembly1_A  TM=2.027E-01  e=1.698E-03  Ruminococcus bromii L2-63

InterPro domains:
  IPR000601 PKD domain [PF18911] (222-300)
  IPR000601 PKD domain [PF18911] (327-399)
  IPR000601 PKD domain [PS50093] (227-301)
  IPR000601 PKD domain [PS50093] (328-399)
  IPR013783 Immunoglobulin-like fold [G3DSA:2.60.40.10] (207-301)
  IPR013783 Immunoglobulin-like fold [G3DSA:2.60.40.10] (302-401)
  IPR022409 PKD/Chitinase domain [SM00089] (217-302)
  IPR022409 PKD/Chitinase domain [SM00089] (319-402)
  IPR035986 PKD domain superfamily [SSF49299] (221-300)
  IPR035986 PKD domain superfamily [SSF49299] (326-399)

Foldseek 3Di:
DADLLQDCDDVDFFHLVLVLLVVVVLLVQFDLPAFAEEEQFFAPPFSQVVSVVVSCVSNVTHYHYQYDLVRLLVDQPPRYQEYEYWEECVVHPGHHHLSSLVSLLVCLVRVQVCVQSRHFYHYHYADDHPDRPSNQLLQAAFDDDDDDDQAFKAFDPQLVVSPDDRVRGSDDHWGDDDPDDDPFKDQGIWDQDPRGTTGRDIGGRHRDFDAKAWDKDKDFPPRAAEAFGKIKMARLPIGGRSHCRVQKKKFKDFAPPPDGPDTDRMDIDGHNDFAKIKMKIWIAGPVGHIDIDIDIHGYDHDFDAKAWDKDKDFPDDPLAPDPDAEEAAPGKIKMARPPIQGPVRFDKWKFKDWAPPPDGPDTDRMDIDGHNDFAKIKMKIWIAGPVGHIDMDIDIYGYAYAWAKDWQAQDVQAEAALPDQFWIKMWTDDDPHDDCLQWDPLQFKFKAFSVQVNVVFHWRFPDQADWDAGPHPPHPPDTIGITITRSNRRPPDDQDQKMKMWGATPVGRIYIYIHGHGYDDD